Protein 2Z3G (pdb70)

Structure (mmCIF, N/CA/C/O backbone):
data_2Z3G
#
_entry.id   2Z3G
#
_cell.length_a   54.116
_cell.length_b   68.762
_cell.length_c   146.434
_cell.angle_alpha   90.00
_cell.angle_beta   90.00
_cell.angle_gamma   90.00
#
_symmetry.space_group_name_H-M   'P 21 21 21'
#
loop_
_entity.id
_entity.type
_entity.pdbx_description
1 polymer 'Blasticidin-S deaminase'
2 branched alpha-D-glucopyranose-(1-1)-alpha-D-glucopyranose
3 non-polymer 'ZINC ION'
4 water water
#
loop_
_atom_site.group_PDB
_atom_site.id
_atom_site.type_symbol
_atom_site.label_atom_id
_atom_site.label_alt_id
_atom_site.label_comp_id
_atom_site.label_asym_id
_atom_site.label_entity_id
_atom_site.label_seq_id
_atom_site.pdbx_PDB_ins_code
_atom_site.Cartn_x
_atom_site.Cartn_y
_atom_site.Cartn_z
_atom_site.occupancy
_atom_site.B_iso_or_equiv
_atom_site.auth_seq_id
_atom_site.auth_comp_id
_atom_site.auth_asym_id
_atom_site.auth_atom_id
_atom_site.pdbx_PDB_model_num
ATOM 1 N N . PRO A 1 2 ? 49.966 31.811 114.630 1.00 32.69 2 PRO A N 1
ATOM 2 C CA . PRO A 1 2 ? 49.724 33.202 115.019 1.00 32.32 2 PRO A CA 1
ATOM 3 C C . PRO A 1 2 ? 49.761 34.144 113.817 1.00 31.94 2 PRO A C 1
ATOM 4 O O . PRO A 1 2 ? 50.717 34.128 113.038 1.00 32.20 2 PRO A O 1
ATOM 8 N N . LEU A 1 3 ? 48.711 34.948 113.674 1.00 31.10 3 LEU A N 1
ATOM 9 C CA . LEU A 1 3 ? 48.593 35.896 112.570 1.00 30.22 3 LEU A CA 1
ATOM 10 C C . LEU A 1 3 ? 49.552 37.054 112.743 1.00 29.63 3 LEU A C 1
ATOM 11 O O . LEU A 1 3 ? 49.984 37.342 113.862 1.00 29.95 3 LEU A O 1
ATOM 16 N N . SER A 1 4 ? 49.854 37.734 111.639 1.00 28.91 4 SER A N 1
ATOM 17 C CA . SER A 1 4 ? 50.562 39.006 111.696 1.00 28.22 4 SER A CA 1
ATOM 18 C C . SER A 1 4 ? 49.682 40.030 112.413 1.00 27.94 4 SER A C 1
ATOM 19 O O . SER A 1 4 ? 48.466 39.834 112.554 1.00 27.32 4 SER A O 1
ATOM 22 N N . GLN A 1 5 ? 50.299 41.113 112.869 1.00 27.40 5 GLN A N 1
ATOM 23 C CA . GLN A 1 5 ? 49.589 42.181 113.563 1.00 27.17 5 GLN A CA 1
ATOM 24 C C . GLN A 1 5 ? 48.469 42.765 112.698 1.00 26.09 5 GLN A C 1
ATOM 25 O O . GLN A 1 5 ? 47.351 42.966 113.180 1.00 25.62 5 GLN A O 1
ATOM 31 N N . GLU A 1 6 ? 48.780 43.032 111.428 1.00 25.23 6 GLU A N 1
ATOM 32 C CA . GLU A 1 6 ? 47.808 43.574 110.470 1.00 24.74 6 GLU A CA 1
ATOM 33 C C . GLU A 1 6 ? 46.623 42.641 110.232 1.00 23.54 6 GLU A C 1
ATOM 34 O O . GLU A 1 6 ? 45.481 43.093 110.116 1.00 23.37 6 GLU A O 1
ATOM 40 N N . GLU A 1 7 ? 46.903 41.344 110.148 1.00 22.42 7 GLU A N 1
ATOM 41 C CA . GLU A 1 7 ? 45.855 40.338 109.961 1.00 21.38 7 GLU A CA 1
ATOM 42 C C . GLU A 1 7 ? 44.908 40.305 111.164 1.00 20.39 7 GLU A C 1
ATOM 43 O O . GLU A 1 7 ? 43.691 40.193 111.005 1.00 19.58 7 GLU A O 1
ATOM 49 N N . SER A 1 8 ? 45.471 40.411 112.367 1.00 18.98 8 SER A N 1
ATOM 50 C CA . SER A 1 8 ? 44.682 40.538 113.594 1.00 18.32 8 SER A CA 1
ATOM 51 C C . SER A 1 8 ? 43.748 41.747 113.572 1.00 17.29 8 SER A C 1
ATOM 52 O O . SER A 1 8 ? 42.599 41.657 114.011 1.00 17.36 8 SER A O 1
ATOM 55 N N A THR A 1 9 ? 44.228 42.880 113.064 0.50 16.37 9 THR A N 1
ATOM 56 N N B THR A 1 9 ? 44.248 42.870 113.061 0.50 16.30 9 THR A N 1
ATOM 57 C CA A THR A 1 9 ? 43.383 44.074 112.987 0.50 15.75 9 THR A CA 1
ATOM 58 C CA B THR A 1 9 ? 43.451 44.089 112.941 0.50 15.59 9 THR A CA 1
ATOM 59 C C A THR A 1 9 ? 42.202 43.876 112.040 0.50 14.88 9 THR A C 1
ATOM 60 C C B THR A 1 9 ? 42.222 43.851 112.061 0.50 14.79 9 THR A C 1
ATOM 61 O O A THR A 1 9 ? 41.139 44.454 112.258 0.50 14.76 9 THR A O 1
ATOM 62 O O B THR A 1 9 ? 41.144 44.360 112.362 0.50 14.62 9 THR A O 1
ATOM 69 N N . LEU A 1 10 ? 42.385 43.058 111.004 1.00 14.38 10 LEU A N 1
ATOM 70 C CA . LEU A 1 10 ? 41.269 42.714 110.108 1.00 13.07 10 LEU A CA 1
ATOM 71 C C . LEU A 1 10 ? 40.131 42.045 110.874 1.00 12.41 10 LEU A C 1
ATOM 72 O O . LEU A 1 10 ? 38.956 42.384 110.683 1.00 11.52 10 LEU A O 1
ATOM 77 N N . ILE A 1 11 ? 40.481 41.096 111.740 1.00 11.10 11 ILE A N 1
ATOM 78 C CA . ILE A 1 11 ? 39.482 40.418 112.560 1.00 11.40 11 ILE A CA 1
ATOM 79 C C . ILE A 1 11 ? 38.775 41.430 113.447 1.00 11.66 11 ILE A C 1
ATOM 80 O O . ILE A 1 11 ? 37.547 41.417 113.553 1.00 10.84 11 ILE A O 1
ATOM 85 N N . GLU A 1 12 ? 39.547 42.317 114.076 1.00 12.27 12 GLU A N 1
ATOM 86 C CA . GLU A 1 12 ? 38.977 43.363 114.927 1.00 13.80 12 GLU A CA 1
ATOM 87 C C . GLU A 1 12 ? 38.015 44.258 114.141 1.00 12.02 12 GLU A C 1
ATOM 88 O O . GLU A 1 12 ? 36.898 44.544 114.597 1.00 12.19 12 GLU A O 1
ATOM 94 N N . ARG A 1 13 ? 38.444 44.697 112.961 1.00 11.62 13 ARG A N 1
ATOM 95 C CA . ARG A 1 13 ? 37.635 45.623 112.157 1.00 11.51 13 ARG A CA 1
ATOM 96 C C . ARG A 1 13 ? 36.318 44.999 111.661 1.00 10.66 13 ARG A C 1
ATOM 97 O O . ARG A 1 13 ? 35.252 45.609 111.783 1.00 11.28 13 ARG A O 1
ATOM 105 N N . ALA A 1 14 ? 36.395 43.770 111.152 1.00 10.19 14 ALA A N 1
ATOM 106 C CA . ALA A 1 14 ? 35.198 43.074 110.669 1.00 8.87 14 ALA A CA 1
ATOM 107 C C . ALA A 1 14 ? 34.250 42.761 111.828 1.00 9.01 14 ALA A C 1
ATOM 108 O O . ALA A 1 14 ? 33.015 42.885 111.693 1.00 8.81 14 ALA A O 1
ATOM 110 N N . THR A 1 15 ? 34.819 42.368 112.969 1.00 8.45 15 THR A N 1
ATOM 111 C CA . THR A 1 15 ? 33.996 42.110 114.143 1.00 9.17 15 THR A CA 1
ATOM 112 C C . THR A 1 15 ? 33.278 43.369 114.614 1.00 9.09 15 THR A C 1
ATOM 113 O O . THR A 1 15 ? 32.088 43.326 114.915 1.00 9.26 15 THR A O 1
ATOM 117 N N . ALA A 1 16 ? 34.001 44.490 114.676 1.00 9.58 16 ALA A N 1
ATOM 118 C CA . ALA A 1 16 ? 33.373 45.749 115.095 1.00 9.61 16 ALA A CA 1
ATOM 119 C C . ALA A 1 16 ? 32.248 46.147 114.131 1.00 9.38 16 ALA A C 1
ATOM 120 O O . ALA A 1 16 ? 31.183 46.616 114.557 1.00 10.14 16 ALA A O 1
ATOM 122 N N . THR A 1 17 ? 32.486 45.931 112.837 1.00 9.48 17 THR A N 1
ATOM 123 C CA . THR A 1 17 ? 31.500 46.285 111.820 1.00 9.32 17 THR A CA 1
ATOM 124 C C . THR A 1 17 ? 30.205 45.488 112.022 1.00 8.97 17 THR A C 1
ATOM 125 O O 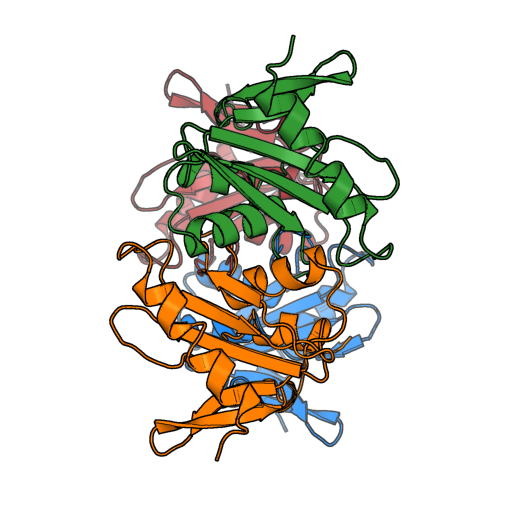. THR A 1 17 ? 29.125 46.070 112.135 1.00 8.74 17 THR A O 1
ATOM 129 N N . ILE A 1 18 ? 30.292 44.158 112.085 1.00 8.70 18 ILE A N 1
ATOM 130 C CA . ILE A 1 18 ? 29.055 43.388 112.240 1.00 8.65 18 ILE A CA 1
ATOM 131 C C . ILE A 1 18 ? 28.373 43.638 113.590 1.00 9.19 18 ILE A C 1
ATOM 132 O O . ILE A 1 18 ? 27.143 43.681 113.655 1.00 9.83 18 ILE A O 1
ATOM 137 N N . ASN A 1 19 ? 29.163 43.850 114.644 1.00 9.46 19 ASN A N 1
ATOM 138 C CA . ASN A 1 19 ? 28.608 44.112 115.968 1.00 10.07 19 ASN A CA 1
ATOM 139 C C . ASN A 1 19 ? 27.861 45.442 116.017 1.00 9.45 19 ASN A C 1
ATOM 140 O O . ASN A 1 19 ? 27.005 45.642 116.890 1.00 9.33 19 ASN A O 1
ATOM 145 N N . SER A 1 20 ? 28.190 46.341 115.091 1.00 8.91 20 SER A N 1
ATOM 146 C CA . SER A 1 20 ? 27.668 47.704 115.134 1.00 9.09 20 SER A CA 1
ATOM 147 C C . SER A 1 20 ? 26.299 47.881 114.484 1.00 9.67 20 SER A C 1
ATOM 148 O O . SER A 1 20 ? 25.662 48.913 114.676 1.00 10.77 20 SER A O 1
ATOM 151 N N . ILE A 1 21 ? 25.851 46.904 113.703 1.00 9.53 21 ILE A N 1
ATOM 152 C CA . ILE A 1 21 ? 24.625 47.085 112.922 1.00 9.12 21 ILE A CA 1
ATOM 153 C C . ILE A 1 21 ? 23.464 46.291 113.525 1.00 9.22 21 ILE A C 1
ATOM 154 O O . ILE A 1 21 ? 23.698 45.299 114.215 1.00 9.23 21 ILE A O 1
ATOM 159 N N . PRO A 1 22 ? 22.210 46.720 113.266 1.00 9.87 22 PRO A N 1
ATOM 160 C CA . PRO A 1 22 ? 21.074 45.957 113.790 1.00 10.27 22 PRO A CA 1
ATOM 161 C C . PRO A 1 22 ? 21.121 44.495 113.342 1.00 10.39 22 PRO A C 1
ATOM 162 O O . PRO A 1 22 ? 21.519 44.202 112.195 1.00 9.88 22 PRO A O 1
ATOM 166 N N . ILE A 1 23 ? 20.747 43.582 114.234 1.00 10.70 23 ILE A N 1
ATOM 167 C CA . ILE A 1 23 ? 20.696 42.166 113.884 1.00 11.19 23 ILE A CA 1
ATOM 168 C C . ILE A 1 23 ? 19.691 41.990 112.757 1.00 10.54 23 ILE A C 1
ATOM 169 O O . ILE A 1 23 ? 18.559 42.467 112.839 1.00 11.77 23 ILE A O 1
ATOM 174 N N . SER A 1 24 ? 20.136 41.329 111.693 1.00 10.17 24 SER A N 1
ATOM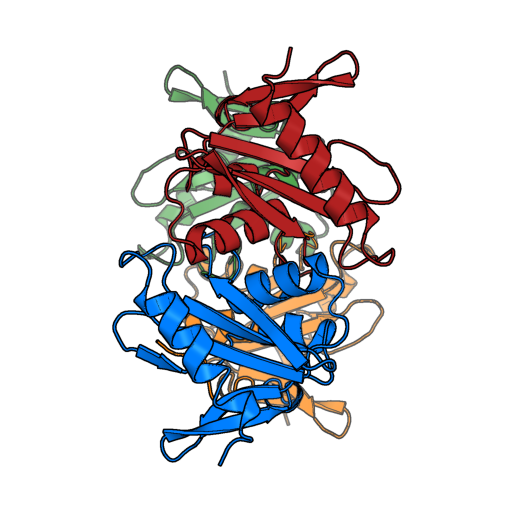 175 C CA . SER A 1 24 ? 19.371 41.229 110.469 1.00 10.38 24 SER A CA 1
ATOM 176 C C . SER A 1 24 ? 19.631 39.902 109.795 1.00 10.74 24 SER A C 1
ATOM 177 O O . SER A 1 24 ? 20.748 39.387 109.831 1.00 11.15 24 SER A O 1
ATOM 180 N N A GLU A 1 25 ? 18.580 39.362 109.186 0.50 11.00 25 GLU A N 1
ATOM 181 N N B GLU A 1 25 ? 18.594 39.355 109.167 0.50 11.05 25 GLU A N 1
ATOM 182 C CA A GLU A 1 25 ? 18.675 38.175 108.346 0.50 11.42 25 GLU A CA 1
ATOM 183 C CA B GLU A 1 25 ? 18.725 38.148 108.351 0.50 11.66 25 GLU A CA 1
ATOM 184 C C A GLU A 1 25 ? 19.305 38.503 106.996 0.50 10.67 25 GLU A C 1
ATOM 185 C C B GLU A 1 25 ? 19.182 38.476 106.924 0.50 10.69 25 GLU A C 1
ATOM 186 O O A GLU A 1 25 ? 19.892 37.626 106.351 0.50 10.69 25 GLU A O 1
ATOM 187 O O B GLU A 1 25 ? 19.524 37.575 106.150 0.50 10.51 25 GLU A O 1
ATOM 198 N N . ASP A 1 26 ? 19.168 39.758 106.569 1.00 9.72 26 ASP A N 1
ATOM 199 C CA . ASP A 1 26 ? 19.669 40.200 105.254 1.00 9.12 26 ASP A CA 1
ATOM 200 C C . ASP A 1 26 ? 21.134 40.640 105.289 1.00 8.47 26 ASP A C 1
ATOM 201 O O . ASP A 1 26 ? 21.855 40.486 104.294 1.00 7.49 26 ASP A O 1
ATOM 206 N N . TYR A 1 27 ? 21.554 41.175 106.438 1.00 7.63 27 TYR A N 1
ATOM 207 C CA . TYR A 1 27 ? 22.873 41.770 106.632 1.00 7.73 27 TYR A CA 1
ATOM 208 C C . TYR A 1 27 ? 23.449 41.125 107.880 1.00 7.63 27 TYR A C 1
ATOM 209 O O . TYR A 1 27 ? 23.234 41.625 109.001 1.00 8.21 27 TYR A O 1
ATOM 218 N N . SER A 1 28 ? 24.127 39.990 107.693 1.00 6.91 28 SER A N 1
ATOM 219 C CA . SER A 1 28 ? 24.496 39.114 108.812 1.00 7.31 28 SER A CA 1
ATOM 220 C C . SER A 1 28 ? 25.970 38.779 108.930 1.00 7.16 28 SER A C 1
ATOM 221 O O . SER A 1 28 ? 26.368 38.130 109.876 1.00 7.52 28 SER A O 1
ATOM 224 N N . VAL A 1 29 ? 26.769 39.213 107.961 1.00 6.17 29 VAL A N 1
ATOM 225 C CA . VAL A 1 29 ? 28.215 38.955 107.960 1.00 6.66 29 VAL A CA 1
ATOM 226 C C . VAL A 1 29 ? 28.934 40.238 107.558 1.00 6.36 29 VAL A C 1
ATOM 227 O O . VAL A 1 29 ? 28.481 40.955 106.655 1.00 6.81 29 VAL A O 1
ATOM 231 N N . ALA A 1 30 ? 30.036 40.532 108.248 1.00 6.97 30 ALA A N 1
ATOM 232 C CA . ALA A 1 30 ? 30.935 41.606 107.811 1.00 6.75 30 ALA A CA 1
ATOM 233 C C . ALA A 1 30 ? 32.267 41.022 107.384 1.00 7.09 30 ALA A C 1
ATOM 234 O O . ALA A 1 30 ? 32.677 39.954 107.835 1.00 7.73 30 ALA A O 1
ATOM 236 N N . SER A 1 31 ? 32.959 41.752 106.524 1.00 6.66 31 SER A N 1
ATOM 237 C CA . SER A 1 31 ? 34.264 41.321 106.044 1.00 6.78 31 SER A CA 1
ATOM 238 C C . SER A 1 31 ? 35.206 42.525 106.038 1.00 7.60 31 SER A C 1
ATOM 239 O O . SER A 1 31 ? 34.751 43.676 105.970 1.00 7.09 31 SER A O 1
ATOM 242 N N . ALA A 1 32 ? 36.495 42.255 106.208 1.00 7.97 32 ALA A N 1
ATOM 243 C CA . ALA A 1 32 ? 37.535 43.290 106.052 1.00 8.06 32 ALA A CA 1
ATOM 244 C C . ALA A 1 32 ? 38.700 42.716 105.280 1.00 8.68 32 ALA A C 1
ATOM 245 O O . ALA A 1 32 ? 39.058 41.551 105.457 1.00 8.81 32 ALA A O 1
ATOM 247 N N . ALA A 1 33 ? 39.294 43.535 104.417 1.00 9.17 33 ALA A N 1
ATOM 248 C CA . ALA A 1 33 ? 40.481 43.123 103.655 1.00 9.92 33 ALA A CA 1
ATOM 249 C C . ALA A 1 33 ? 41.555 44.176 103.762 1.00 11.13 33 ALA A C 1
ATOM 250 O O . ALA A 1 33 ? 41.260 45.358 103.935 1.00 10.93 33 ALA A O 1
ATOM 252 N N . LEU A 1 34 ? 42.795 43.709 103.654 1.00 12.38 34 LEU A N 1
ATOM 253 C CA . LEU A 1 34 ? 43.979 44.560 103.682 1.00 14.13 34 LEU A CA 1
ATOM 254 C C . LEU A 1 34 ? 44.520 44.675 102.265 1.00 14.52 34 LEU A C 1
ATOM 255 O O . LEU A 1 34 ? 44.666 43.667 101.575 1.00 13.97 34 LEU A O 1
ATOM 260 N N . SER A 1 35 ? 44.804 45.905 101.832 1.00 15.57 35 SER A N 1
ATOM 261 C CA . SER A 1 35 ? 45.473 46.132 100.550 1.00 17.55 35 SER A CA 1
ATOM 262 C C . SER A 1 35 ? 46.985 46.150 100.747 1.00 18.82 35 SER A C 1
ATOM 263 O O . SER A 1 35 ? 47.473 46.356 101.863 1.00 18.84 35 SER A O 1
ATOM 266 N N . SER A 1 36 ? 47.719 45.919 99.661 1.00 20.92 36 SER A N 1
ATOM 267 C CA . SER A 1 36 ? 49.183 45.841 99.727 1.00 22.72 36 SER A CA 1
ATOM 268 C C . SER A 1 36 ? 49.814 47.144 100.241 1.00 23.43 36 SER A C 1
ATOM 269 O O . SER A 1 36 ? 50.928 47.136 100.769 1.00 24.17 36 SER A O 1
ATOM 272 N N . ASP A 1 37 ? 49.078 48.247 100.123 1.00 24.29 37 ASP A N 1
ATOM 273 C CA . ASP A 1 37 ? 49.507 49.548 100.646 1.00 24.64 37 ASP A CA 1
ATOM 274 C C . ASP A 1 37 ? 49.142 49.777 102.125 1.00 23.98 37 ASP A C 1
ATOM 275 O O . ASP A 1 37 ? 49.489 50.806 102.702 1.00 24.54 37 ASP A O 1
ATOM 280 N N . GLY A 1 38 ? 48.416 48.835 102.728 1.00 22.59 38 GLY A N 1
ATOM 281 C CA . GLY A 1 38 ? 48.096 48.902 104.155 1.00 21.04 38 GLY A CA 1
ATOM 282 C C . GLY A 1 38 ? 46.704 49.401 104.520 1.00 19.67 38 GLY A C 1
ATOM 283 O O . GLY A 1 38 ? 46.325 49.394 105.695 1.00 19.98 38 GLY A O 1
ATOM 284 N N . ARG A 1 39 ? 45.935 49.834 103.523 1.00 18.26 39 ARG A N 1
ATOM 285 C CA . ARG A 1 39 ? 44.570 50.297 103.773 1.00 17.13 39 ARG A CA 1
ATOM 286 C C . ARG A 1 39 ? 43.649 49.121 104.077 1.00 15.63 39 ARG A C 1
ATOM 287 O O . ARG A 1 39 ? 43.894 48.000 103.639 1.00 15.57 39 ARG A O 1
ATOM 295 N N . ILE A 1 40 ? 42.604 49.390 104.848 1.00 14.31 40 ILE A N 1
ATOM 296 C CA . ILE A 1 40 ? 41.614 48.361 105.177 1.00 13.67 40 ILE A CA 1
ATOM 297 C C . ILE A 1 40 ? 40.261 48.767 104.607 1.00 12.91 40 ILE A C 1
ATOM 298 O O . ILE A 1 40 ? 39.862 49.931 104.680 1.00 13.12 40 ILE A O 1
ATOM 303 N N . PHE A 1 41 ? 39.576 47.793 104.019 1.00 11.49 41 PHE A N 1
ATOM 304 C CA . PHE A 1 41 ? 38.257 48.016 103.440 1.00 11.10 41 PHE A CA 1
ATOM 305 C C . PHE A 1 41 ? 37.278 47.044 104.060 1.00 10.87 41 PHE A C 1
ATOM 306 O O . PHE A 1 41 ? 37.611 45.882 104.290 1.00 11.04 41 PHE A O 1
ATOM 314 N N . THR A 1 42 ? 36.078 47.534 104.335 1.00 10.85 42 THR A N 1
ATOM 315 C CA . THR A 1 42 ? 35.069 46.695 104.967 1.00 10.90 42 THR A CA 1
ATOM 316 C C . THR A 1 42 ? 33.816 46.595 104.110 1.00 10.56 42 THR A C 1
ATOM 317 O O . THR A 1 42 ? 33.677 47.277 103.092 1.00 10.68 42 THR A O 1
ATOM 321 N N . GLY A 1 43 ? 32.893 45.749 104.555 1.00 9.49 43 GLY A N 1
ATOM 322 C CA . GLY A 1 43 ? 31.634 45.556 103.851 1.00 9.00 43 GLY A CA 1
ATOM 323 C C . GLY A 1 43 ? 30.790 44.564 104.619 1.00 7.95 43 GLY A C 1
ATOM 324 O O . GLY A 1 43 ? 31.293 43.825 105.473 1.00 7.60 43 GLY A O 1
ATOM 325 N N . VAL A 1 44 ? 29.497 44.573 104.325 1.00 7.85 44 VAL A N 1
ATOM 326 C CA . VAL A 1 44 ? 28.545 43.610 104.872 1.00 7.47 44 VAL A CA 1
ATOM 327 C C . VAL A 1 44 ? 27.850 42.930 103.687 1.00 7.26 44 VAL A C 1
ATOM 328 O O . VAL A 1 44 ? 27.772 43.508 102.594 1.00 7.87 44 VAL A O 1
ATOM 332 N N . ASN A 1 45 ? 27.410 41.693 103.881 1.00 6.75 45 ASN A N 1
ATOM 333 C CA . ASN A 1 45 ? 26.716 40.984 102.808 1.00 6.68 45 ASN A CA 1
ATOM 334 C C . ASN A 1 45 ? 25.355 41.612 102.502 1.00 6.69 45 ASN A C 1
ATOM 335 O O . ASN A 1 45 ? 24.804 42.411 103.299 1.00 7.34 45 ASN A O 1
ATOM 340 N N . VAL A 1 46 ? 24.799 41.212 101.363 1.00 6.64 46 VAL A N 1
ATOM 341 C CA . VAL A 1 46 ? 23.455 41.594 100.963 1.00 7.75 46 VAL A CA 1
ATOM 342 C C . VAL A 1 46 ? 22.764 40.297 100.574 1.00 7.76 46 VAL A C 1
ATOM 343 O O . VAL A 1 46 ? 22.926 39.830 99.450 1.00 9.04 46 VAL A O 1
ATOM 347 N N . TYR A 1 47 ? 22.002 39.699 101.489 1.00 8.18 47 TYR A N 1
ATOM 348 C CA . TYR A 1 47 ? 21.362 38.426 101.158 1.00 8.57 47 TYR A CA 1
ATOM 349 C C . TYR A 1 47 ? 20.315 38.569 100.061 1.00 8.25 47 TYR A C 1
ATOM 350 O O . TYR A 1 47 ? 19.460 39.436 100.116 1.00 8.40 47 TYR A O 1
ATOM 359 N N . HIS A 1 48 ? 20.395 37.696 99.056 1.00 7.77 48 HIS A N 1
ATOM 360 C CA . HIS A 1 48 ? 19.296 37.580 98.100 1.00 7.11 48 HIS A CA 1
ATOM 361 C C . HIS A 1 48 ? 19.361 36.236 97.396 1.00 7.35 48 HIS A C 1
ATOM 362 O O . HIS A 1 48 ? 20.456 35.750 97.081 1.00 7.56 48 HIS A O 1
ATOM 369 N N . PHE A 1 49 ? 18.183 35.663 97.117 1.00 7.41 49 PHE A N 1
ATOM 370 C CA . PHE A 1 49 ? 18.126 34.331 96.496 1.00 8.29 49 PHE A CA 1
ATOM 371 C C . PHE A 1 49 ? 18.778 34.264 95.114 1.00 7.55 49 PHE A C 1
ATOM 372 O O . PHE A 1 49 ? 19.226 33.196 94.698 1.00 7.72 49 PHE A O 1
ATOM 380 N N . THR A 1 50 ? 18.855 35.400 94.425 1.00 7.05 50 THR A N 1
ATOM 381 C CA . THR A 1 50 ? 19.540 35.459 93.131 1.00 7.71 50 THR A CA 1
ATOM 382 C C . THR A 1 50 ? 21.064 35.537 93.254 1.00 7.73 50 THR A C 1
ATOM 383 O O . THR A 1 50 ? 21.766 35.658 92.245 1.00 8.22 50 THR A O 1
ATOM 387 N N . GLY A 1 51 ? 21.571 35.470 94.485 1.00 7.25 51 GLY A N 1
ATOM 388 C CA . GLY A 1 51 ? 23.003 35.515 94.741 1.00 7.64 51 GLY A CA 1
ATOM 389 C C . GLY A 1 51 ? 23.483 36.881 95.162 1.00 7.63 51 GLY A C 1
ATOM 390 O O . GLY A 1 51 ? 24.531 37.332 94.700 1.00 7.78 51 GLY A O 1
ATOM 391 N N . GLY A 1 52 ? 22.745 37.529 96.066 1.00 7.03 52 GLY A N 1
ATOM 392 C CA . GLY A 1 52 ? 23.220 38.802 96.626 1.00 6.90 52 GLY A CA 1
ATOM 393 C C . GLY A 1 52 ? 24.624 38.583 97.168 1.00 6.89 52 GLY A C 1
ATOM 394 O O . GLY A 1 52 ? 24.930 37.504 97.647 1.00 7.81 52 GLY A O 1
ATOM 395 N N . PRO A 1 53 ? 25.492 39.597 97.055 1.00 6.95 53 PRO A N 1
ATOM 396 C CA . PRO A 1 53 ? 26.902 39.359 97.386 1.00 6.81 53 PRO A CA 1
ATOM 397 C C . PRO A 1 53 ? 27.174 39.021 98.848 1.00 7.33 53 PRO A C 1
ATOM 398 O O . PRO A 1 53 ? 26.593 39.613 99.752 1.00 7.51 53 PRO A O 1
ATOM 402 N N . CYS A 1 54 ? 28.068 38.067 99.067 1.00 7.49 54 CYS A N 1
ATOM 403 C CA . CYS A 1 54 ? 28.659 37.895 100.391 1.00 7.14 54 CYS A CA 1
ATOM 404 C C . CYS A 1 54 ? 29.438 39.138 100.777 1.00 7.22 54 CYS A C 1
ATOM 405 O O . CYS A 1 54 ? 29.801 39.966 99.921 1.00 6.96 54 CYS A O 1
ATOM 408 N N . ALA A 1 55 ? 29.702 39.255 102.072 1.00 6.41 55 ALA A N 1
ATOM 409 C CA . ALA A 1 55 ? 30.475 40.386 102.588 1.00 6.02 55 ALA A CA 1
ATOM 410 C C . ALA A 1 55 ? 31.807 40.534 101.861 1.00 6.02 55 ALA A C 1
ATOM 411 O O . ALA A 1 55 ? 32.232 41.665 101.579 1.00 6.67 55 ALA A O 1
ATOM 413 N N . GLU A 1 56 ? 32.463 39.412 101.573 1.00 6.29 56 GLU A N 1
ATOM 414 C CA . GLU A 1 56 ? 33.756 39.471 100.879 1.00 6.66 56 GLU A CA 1
ATOM 415 C C . GLU A 1 56 ? 33.657 40.174 99.532 1.00 6.90 56 GLU A C 1
ATOM 416 O O . GLU A 1 56 ? 34.559 40.920 99.153 1.00 6.98 56 GLU A O 1
ATOM 422 N N . LEU A 1 57 ? 32.563 39.943 98.807 1.00 7.48 57 LEU A N 1
ATOM 423 C CA . LEU A 1 57 ? 32.434 40.540 97.487 1.00 7.35 57 LEU A CA 1
ATOM 424 C C . LEU A 1 57 ? 32.129 42.025 97.608 1.00 7.44 57 LEU A C 1
ATOM 425 O O . LEU A 1 57 ? 32.593 42.827 96.786 1.00 7.75 57 LEU A O 1
ATOM 430 N N . VAL A 1 58 ? 31.362 42.406 98.633 1.00 6.84 58 VAL A N 1
ATOM 431 C CA . VAL A 1 58 ? 31.149 43.821 98.907 1.00 6.69 58 VAL A CA 1
ATOM 432 C C . VAL A 1 58 ? 32.483 44.508 99.220 1.00 7.32 58 VAL A C 1
ATOM 433 O O . VAL A 1 58 ? 32.753 45.616 98.727 1.00 7.51 58 VAL A O 1
ATOM 437 N N . VAL A 1 59 ? 33.332 43.835 99.991 1.00 6.79 59 VAL A N 1
ATOM 438 C CA . VAL A 1 59 ? 34.672 44.351 100.275 1.00 7.58 59 VAL A CA 1
ATOM 439 C C . VAL A 1 59 ? 35.477 44.522 98.978 1.00 7.98 59 VAL A C 1
ATOM 440 O O . VAL A 1 59 ? 36.127 45.553 98.783 1.00 8.16 59 VAL A O 1
ATOM 444 N N . LEU A 1 60 ? 35.410 43.538 98.083 1.00 8.59 60 LEU A N 1
ATOM 445 C CA . LEU A 1 60 ? 36.143 43.655 96.817 1.00 9.21 60 LEU A CA 1
ATOM 446 C C . LEU A 1 60 ? 35.708 44.877 96.012 1.00 8.80 60 LEU A C 1
ATOM 447 O O . LEU A 1 60 ? 36.545 45.556 95.419 1.00 9.11 60 LEU A O 1
ATOM 452 N N . GLY A 1 61 ? 34.413 45.166 95.993 1.00 8.26 61 GLY A N 1
ATOM 453 C CA . GLY A 1 61 ? 33.914 46.326 95.256 1.00 8.56 61 GLY A CA 1
ATOM 454 C C . GLY A 1 61 ? 34.236 47.639 95.943 1.00 9.13 61 GLY A C 1
ATOM 455 O O . GLY A 1 61 ? 34.389 48.674 95.286 1.00 9.71 61 GLY A O 1
ATOM 456 N N . THR A 1 62 ? 34.314 47.597 97.2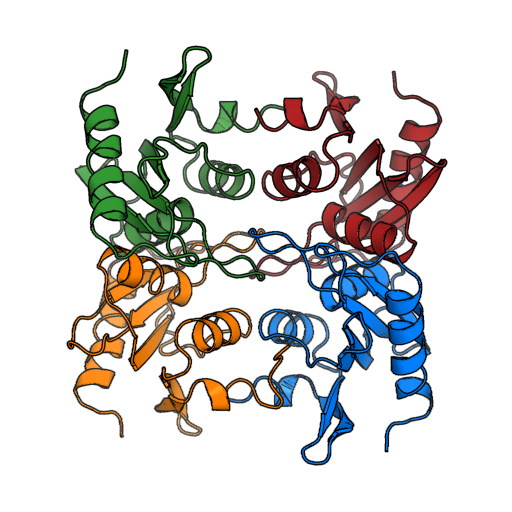71 1.00 8.84 62 THR A N 1
ATOM 457 C CA . THR A 1 62 ? 34.682 48.751 98.075 1.00 9.38 62 THR A CA 1
ATOM 458 C C . THR A 1 62 ? 36.160 49.079 97.865 1.00 9.92 62 THR A C 1
ATOM 459 O O . THR A 1 62 ? 36.521 50.241 97.653 1.00 10.64 62 THR A O 1
ATOM 463 N N . ALA A 1 63 ? 37.003 48.055 97.897 1.00 10.35 63 ALA A N 1
ATOM 464 C CA . ALA A 1 63 ? 38.419 48.215 97.580 1.00 10.62 63 ALA A CA 1
ATOM 465 C C . ALA A 1 63 ? 38.601 48.732 96.146 1.00 10.92 63 ALA A C 1
ATOM 466 O O . ALA A 1 63 ? 39.373 49.678 95.911 1.00 11.53 63 ALA A O 1
ATOM 468 N N . ALA A 1 64 ? 37.872 48.150 95.197 1.00 10.87 64 ALA A N 1
ATOM 469 C CA . ALA A 1 64 ? 37.954 48.598 93.798 1.00 11.47 64 ALA A CA 1
ATOM 470 C C . ALA A 1 64 ? 37.561 50.074 93.656 1.00 11.33 64 ALA A C 1
ATOM 471 O O . ALA A 1 64 ? 38.196 50.812 92.901 1.00 11.56 64 ALA A O 1
ATOM 473 N N . ALA A 1 65 ? 36.546 50.517 94.398 1.00 10.82 65 ALA A N 1
ATOM 474 C CA . ALA A 1 65 ? 36.084 51.916 94.342 1.00 11.23 65 ALA A CA 1
ATOM 475 C C . ALA A 1 65 ? 37.135 52.905 94.857 1.00 12.01 65 ALA A C 1
ATOM 476 O O . ALA A 1 65 ? 37.050 54.115 94.577 1.00 13.33 65 ALA A O 1
ATOM 478 N N . ALA A 1 66 ? 38.098 52.389 95.614 1.00 12.37 66 ALA A N 1
ATOM 479 C CA . ALA A 1 66 ? 39.173 53.185 96.208 1.00 13.31 66 ALA A CA 1
ATOM 480 C C . ALA A 1 66 ? 40.484 52.992 95.450 1.00 13.71 66 ALA A C 1
ATOM 481 O O . ALA A 1 66 ? 41.551 53.413 95.921 1.00 14.94 66 ALA A O 1
ATOM 483 N N . ALA A 1 67 ? 40.406 52.339 94.291 1.00 14.39 67 ALA A N 1
ATOM 484 C CA . ALA A 1 67 ? 41.588 51.994 93.498 1.00 14.71 67 ALA A CA 1
ATOM 485 C C . ALA A 1 67 ? 42.649 51.327 94.371 1.00 15.47 67 ALA A C 1
ATOM 486 O O . ALA A 1 67 ? 43.829 51.669 94.301 1.00 16.06 67 ALA A O 1
ATOM 488 N N . ALA A 1 68 ? 42.222 50.368 95.196 1.00 15.14 68 ALA A N 1
ATOM 489 C CA . ALA A 1 68 ? 43.103 49.748 96.192 1.00 15.45 68 ALA A CA 1
ATOM 490 C C . ALA A 1 68 ? 44.188 48.845 95.596 1.00 15.54 68 ALA A C 1
ATOM 491 O O . ALA A 1 68 ? 45.227 48.609 96.229 1.00 16.30 68 ALA A O 1
ATOM 493 N N . GLY A 1 69 ? 43.938 48.333 94.398 1.00 15.78 69 GLY A N 1
ATOM 494 C CA . GLY A 1 69 ? 44.834 47.364 93.773 1.00 16.13 69 GLY A CA 1
ATOM 495 C C . GLY A 1 69 ? 44.753 45.997 94.428 1.00 16.69 69 GLY A C 1
ATOM 496 O O . GLY A 1 69 ? 43.675 45.567 94.861 1.00 16.66 69 GLY A O 1
ATOM 497 N N . ASN A 1 70 ? 45.894 45.315 94.500 1.00 16.75 70 ASN A N 1
ATOM 498 C CA . ASN A 1 70 ? 45.967 43.963 95.043 1.00 16.98 70 ASN A CA 1
ATOM 499 C C . ASN A 1 70 ? 45.627 43.906 96.528 1.00 16.65 70 ASN A C 1
ATOM 500 O O . ASN A 1 70 ? 46.120 44.707 97.321 1.00 17.10 70 ASN A O 1
ATOM 505 N N . LEU A 1 71 ? 44.772 42.955 96.895 1.00 15.79 71 LEU A N 1
ATOM 506 C CA . LEU A 1 71 ? 44.468 42.717 98.302 1.00 14.86 71 LEU A CA 1
ATOM 507 C C . LEU A 1 71 ? 45.284 41.526 98.794 1.00 14.13 71 LEU A C 1
ATOM 508 O O . LEU A 1 71 ? 45.488 40.562 98.055 1.00 14.06 71 LEU A O 1
ATOM 513 N N . THR A 1 72 ? 45.760 41.607 100.036 1.00 13.73 72 THR A N 1
ATOM 514 C CA . THR A 1 72 ? 46.670 40.593 100.565 1.00 13.91 72 THR A CA 1
ATOM 515 C C . THR A 1 72 ? 46.036 39.634 101.572 1.00 12.72 72 THR A C 1
ATOM 516 O O . THR A 1 72 ? 46.471 38.497 101.697 1.00 13.10 72 THR A O 1
ATOM 520 N N . CYS A 1 73 ? 44.999 40.088 102.272 1.00 12.05 73 CYS A N 1
ATOM 521 C CA . CYS A 1 73 ? 44.334 39.243 103.259 1.00 11.14 73 CYS A CA 1
ATOM 522 C C . CYS A 1 73 ? 42.898 39.703 103.422 1.00 10.37 73 CYS A C 1
ATOM 523 O O . CYS A 1 73 ? 42.596 40.895 103.278 1.00 10.48 73 CYS A O 1
ATOM 526 N N . ILE A 1 74 ? 42.022 38.749 103.751 1.00 9.22 74 ILE A N 1
ATOM 527 C CA . ILE A 1 74 ? 40.605 39.030 103.957 1.00 9.29 74 ILE A CA 1
ATOM 528 C C . ILE A 1 74 ? 40.070 38.104 105.043 1.00 8.45 74 ILE A C 1
ATOM 529 O O . ILE A 1 74 ? 40.563 36.995 105.222 1.00 9.30 74 ILE A O 1
ATOM 534 N N . VAL A 1 75 ? 39.048 38.566 105.764 1.00 7.94 75 VAL A N 1
ATOM 535 C CA . VAL A 1 75 ? 38.361 37.736 106.756 1.00 7.74 75 VAL A CA 1
ATOM 536 C C . VAL A 1 75 ? 36.869 38.088 106.738 1.00 7.65 75 VAL A C 1
ATOM 537 O O . VAL A 1 75 ? 36.489 39.201 106.354 1.00 7.42 75 VAL A O 1
ATOM 541 N N . ALA A 1 76 ? 36.049 37.123 107.144 1.00 7.79 76 ALA A N 1
ATOM 542 C CA . ALA A 1 76 ? 34.619 37.330 107.350 1.00 7.46 76 ALA A CA 1
ATOM 543 C C . ALA A 1 76 ? 34.234 36.952 108.777 1.00 7.63 76 ALA A C 1
ATOM 544 O O . ALA A 1 76 ? 34.769 35.985 109.328 1.00 7.72 76 ALA A O 1
ATOM 546 N N . ILE A 1 77 ? 33.305 37.714 109.358 1.00 7.38 77 ILE A N 1
ATOM 547 C CA . ILE A 1 77 ? 32.854 37.512 110.737 1.00 7.16 77 ILE A CA 1
ATOM 548 C C . ILE A 1 77 ? 31.330 37.507 110.739 1.00 7.30 77 ILE A C 1
ATOM 549 O O . ILE A 1 77 ? 30.700 38.452 110.277 1.00 7.06 77 ILE A O 1
ATOM 554 N N . GLY A 1 78 ? 30.744 36.445 111.278 1.00 7.09 78 GLY A N 1
ATOM 555 C CA . GLY A 1 78 ? 29.291 36.365 111.368 1.00 7.74 78 GLY A CA 1
ATOM 556 C C . GLY A 1 78 ? 28.741 37.101 112.566 1.00 8.18 78 GLY A C 1
ATOM 557 O O . GLY A 1 78 ? 29.441 37.323 113.557 1.00 9.14 78 GLY A O 1
ATOM 558 N N . ASN A 1 79 ? 27.477 37.490 112.456 1.00 8.34 79 ASN A N 1
ATOM 559 C CA . ASN A 1 79 ? 26.774 38.185 113.536 1.00 8.82 79 ASN A CA 1
ATOM 560 C C . ASN A 1 79 ? 26.489 37.297 114.742 1.00 10.30 79 ASN A C 1
ATOM 561 O O . ASN A 1 79 ? 26.808 36.098 114.754 1.00 10.24 79 ASN A O 1
ATOM 566 N N . GLU A 1 80 ? 25.908 37.923 115.764 1.00 11.72 80 GLU A N 1
ATOM 567 C CA . GLU A 1 80 ? 25.556 37.249 117.014 1.00 12.66 80 GLU A CA 1
ATOM 568 C C . GLU A 1 80 ? 26.704 36.391 117.561 1.00 12.81 80 GLU A C 1
ATOM 569 O O . GLU A 1 80 ? 26.496 35.269 118.017 1.00 13.34 80 GLU A O 1
ATOM 575 N N . ASN A 1 81 ? 27.915 36.937 117.485 1.00 12.73 81 ASN A N 1
ATOM 576 C CA . ASN A 1 81 ? 29.092 36.293 118.079 1.00 13.26 81 ASN A CA 1
ATOM 577 C C . ASN A 1 81 ? 29.510 34.991 117.419 1.00 12.89 81 ASN A C 1
ATOM 578 O O . ASN A 1 81 ? 30.213 34.183 118.030 1.00 13.56 81 ASN A O 1
ATOM 583 N N . ARG A 1 82 ? 29.107 34.791 116.161 1.00 11.83 82 ARG A N 1
ATOM 584 C CA . ARG A 1 82 ? 29.499 33.591 115.425 1.00 11.27 82 ARG A CA 1
ATOM 585 C C . ARG A 1 82 ? 31.012 33.553 115.177 1.00 10.22 82 ARG A C 1
ATOM 586 O O . ARG A 1 82 ? 31.597 32.469 115.098 1.00 9.99 82 ARG A O 1
ATOM 594 N N . GLY A 1 83 ? 31.642 34.721 115.052 1.00 10.02 83 GLY A N 1
ATOM 595 C CA . GLY A 1 83 ? 33.087 34.783 114.826 1.00 9.61 83 GLY A CA 1
ATOM 596 C C . GLY A 1 83 ? 33.501 34.490 113.389 1.00 8.80 83 GLY A C 1
ATOM 597 O O . GLY A 1 83 ? 32.690 34.600 112.447 1.00 8.45 83 GLY A O 1
ATOM 598 N N . ILE A 1 84 ? 34.765 34.110 113.227 1.00 8.40 84 ILE A N 1
ATOM 599 C CA . ILE A 1 84 ? 35.336 33.878 111.911 1.00 8.46 84 ILE A CA 1
ATOM 600 C C . ILE A 1 84 ? 34.570 32.795 111.161 1.00 7.79 84 ILE A C 1
ATOM 601 O O . ILE A 1 84 ? 34.314 31.708 111.700 1.00 8.26 84 ILE A O 1
ATOM 606 N N . LEU A 1 85 ? 34.219 33.117 109.913 1.00 7.68 85 LEU A N 1
ATOM 607 C CA . LEU A 1 85 ? 33.635 32.178 108.970 1.00 8.06 85 LEU A CA 1
ATOM 608 C C . LEU A 1 85 ? 34.554 32.088 107.778 1.00 8.05 85 LEU A C 1
ATOM 609 O O . LEU A 1 85 ? 35.006 33.113 107.271 1.00 8.38 85 LEU A O 1
ATOM 614 N N . SER A 1 86 ? 34.855 30.876 107.324 1.00 8.00 86 SER A N 1
ATOM 615 C CA . SER A 1 86 ? 35.664 30.744 106.106 1.00 8.45 86 SER A CA 1
ATOM 616 C C . SER A 1 86 ? 34.902 31.330 104.923 1.00 8.42 86 SER A C 1
ATOM 617 O O . SER A 1 86 ? 33.666 31.319 104.915 1.00 7.96 86 SER A O 1
ATOM 620 N N . PRO A 1 87 ? 35.621 31.809 103.892 1.00 7.66 87 PRO A N 1
ATOM 621 C CA . PRO A 1 87 ? 34.872 32.216 102.701 1.00 7.37 87 PRO A CA 1
ATOM 622 C C . PRO A 1 87 ? 34.130 31.024 102.112 1.00 7.40 87 PRO A C 1
ATOM 623 O O . PRO A 1 87 ? 34.650 29.909 102.117 1.00 7.38 87 PRO A O 1
ATOM 627 N N . CYS A 1 88 ? 32.925 31.257 101.597 1.00 6.47 88 CYS A N 1
ATOM 628 C CA . CYS A 1 88 ? 32.182 30.199 100.917 1.00 6.77 88 CYS A CA 1
ATOM 629 C C . CYS A 1 88 ? 32.823 29.900 99.568 1.00 6.36 88 CYS A C 1
ATOM 630 O O . CYS A 1 88 ? 33.686 30.633 99.093 1.00 6.57 88 CYS A O 1
ATOM 633 N N . GLY A 1 89 ? 32.388 28.814 98.948 1.00 6.82 89 GLY A N 1
ATOM 634 C CA . GLY A 1 89 ? 32.954 28.403 97.669 1.00 7.08 89 GLY A CA 1
ATOM 635 C C . GLY A 1 89 ? 32.874 29.464 96.577 1.00 7.14 89 GLY A C 1
ATOM 636 O O . GLY A 1 89 ? 33.837 29.627 95.809 1.00 7.51 89 GLY A O 1
ATOM 637 N N A ARG A 1 90 ? 31.756 30.193 96.481 0.50 6.89 90 ARG A N 1
ATOM 638 N N B ARG A 1 90 ? 31.750 30.181 96.494 0.50 7.09 90 ARG A N 1
ATOM 639 C CA A ARG A 1 90 ? 31.671 31.223 95.440 0.50 7.49 90 ARG A CA 1
ATOM 640 C CA B ARG A 1 90 ? 31.629 31.229 95.485 0.50 7.87 90 ARG A CA 1
ATOM 641 C C A ARG A 1 90 ? 32.712 32.319 95.662 0.50 7.61 90 ARG A C 1
ATOM 642 C C B ARG A 1 90 ? 32.720 32.278 95.675 0.50 7.82 90 ARG A C 1
ATOM 643 O O A ARG A 1 90 ? 33.380 32.753 94.720 0.50 7.84 90 ARG A O 1
ATOM 644 O O B ARG A 1 90 ? 33.422 32.637 94.728 0.50 8.11 90 ARG A O 1
ATOM 659 N N . CYS A 1 91 ? 32.858 32.762 96.908 1.00 7.96 91 CYS A N 1
ATOM 660 C CA . CYS A 1 91 ? 33.846 33.790 97.221 1.00 8.14 91 CYS A CA 1
ATOM 661 C C . CYS A 1 91 ? 35.268 33.310 96.974 1.00 7.87 91 CYS A C 1
ATOM 662 O O . CYS A 1 91 ? 36.102 34.080 96.498 1.00 7.99 91 CYS A O 1
ATOM 665 N N . ARG A 1 92 ? 35.539 32.040 97.284 1.00 7.53 92 ARG A N 1
ATOM 666 C CA . ARG A 1 92 ? 36.848 31.479 96.969 1.00 7.85 92 ARG A CA 1
ATOM 667 C C . ARG A 1 92 ? 37.156 31.627 95.495 1.00 8.31 92 ARG A C 1
ATOM 668 O O . ARG A 1 92 ? 38.258 32.023 95.133 1.00 8.40 92 ARG A O 1
ATOM 676 N N . GLN A 1 93 ? 36.172 31.335 94.640 1.00 7.69 93 GLN A N 1
ATOM 677 C CA . GLN A 1 93 ? 36.384 31.421 93.190 1.00 8.66 93 GLN A CA 1
ATOM 678 C C . GLN A 1 93 ? 36.655 32.862 92.750 1.00 8.71 93 GLN A C 1
ATOM 679 O O . GLN A 1 93 ? 37.599 33.131 92.000 1.00 9.52 93 GLN A O 1
ATOM 685 N N . VAL A 1 94 ? 35.845 33.794 93.236 1.00 7.99 94 VAL A N 1
ATOM 686 C CA . VAL A 1 94 ? 36.030 35.203 92.891 1.00 8.63 94 VAL A CA 1
ATOM 687 C C . VAL A 1 94 ? 37.373 35.732 93.404 1.00 8.98 94 VAL A C 1
ATOM 688 O O . VAL A 1 94 ? 38.094 36.427 92.675 1.00 9.46 94 VAL A O 1
ATOM 692 N N . LEU A 1 95 ? 37.727 35.379 94.638 1.00 8.82 95 LEU A N 1
ATOM 693 C CA . LEU A 1 95 ? 38.991 35.805 95.222 1.00 9.19 95 LEU A CA 1
ATOM 694 C C . LEU A 1 95 ? 40.170 35.249 94.433 1.00 10.12 95 LEU A C 1
ATOM 695 O O . LEU A 1 95 ? 41.112 35.981 94.127 1.00 10.33 95 LEU A O 1
ATOM 700 N N . LEU A 1 96 ? 40.118 33.967 94.099 1.00 10.32 96 LEU A N 1
ATOM 701 C CA . LEU A 1 96 ? 41.219 33.359 93.333 1.00 11.44 96 LEU A CA 1
ATOM 702 C C . LEU A 1 96 ? 41.380 34.067 91.999 1.00 11.91 96 LEU A C 1
ATOM 703 O O . LEU A 1 96 ? 42.501 34.338 91.554 1.00 12.06 96 LEU A O 1
ATOM 708 N N . ASP A 1 97 ? 40.253 34.364 91.359 1.00 11.37 97 ASP A N 1
ATOM 709 C CA . ASP A 1 97 ? 40.277 34.901 89.997 1.00 11.73 97 ASP A CA 1
ATOM 710 C C . ASP A 1 97 ? 40.695 36.361 89.963 1.00 12.24 97 ASP A C 1
ATOM 711 O O . ASP A 1 97 ? 41.369 36.780 89.020 1.00 13.79 97 ASP A O 1
ATOM 716 N N . LEU A 1 98 ? 40.309 37.136 90.978 1.00 12.25 98 LEU A N 1
ATOM 717 C CA . LEU A 1 98 ? 40.581 38.576 90.991 1.00 11.96 98 LEU A CA 1
ATOM 718 C C . LEU A 1 98 ? 41.762 39.006 91.865 1.00 12.32 98 LEU A C 1
ATOM 719 O O . LEU A 1 98 ? 42.328 40.075 91.655 1.00 12.91 98 LEU A O 1
ATOM 724 N N . HIS A 1 99 ? 42.098 38.200 92.866 1.00 12.16 99 HIS A N 1
ATOM 725 C CA . HIS A 1 99 ? 43.235 38.488 93.737 1.00 12.28 99 HIS A CA 1
ATOM 726 C C . HIS A 1 99 ? 43.973 37.194 94.043 1.00 12.72 99 HIS A C 1
ATOM 727 O O . HIS A 1 99 ? 43.952 36.727 95.190 1.00 12.55 99 HIS A O 1
ATOM 734 N N . PRO A 1 100 ? 44.633 36.604 93.025 1.00 12.69 100 PRO A N 1
ATOM 735 C CA . PRO A 1 100 ? 45.266 35.296 93.239 1.00 12.95 100 PRO A CA 1
ATOM 736 C C . PRO A 1 100 ? 46.337 35.263 94.340 1.00 12.69 100 PRO A C 1
ATOM 737 O O . PRO A 1 100 ? 46.638 34.186 94.837 1.00 14.30 100 PRO A O 1
ATOM 741 N N . GLY A 1 101 ? 46.878 36.418 94.726 1.00 12.80 101 GLY A N 1
ATOM 742 C CA . GLY A 1 101 ? 47.873 36.492 95.808 1.00 12.93 101 GLY A CA 1
ATOM 743 C C . GLY A 1 101 ? 47.305 36.641 97.212 1.00 13.12 101 GLY A C 1
ATOM 744 O O . GLY A 1 101 ? 48.059 36.786 98.191 1.00 13.80 101 GLY A O 1
ATOM 745 N N . ILE A 1 102 ? 45.977 36.639 97.326 1.00 12.56 102 ILE A N 1
ATOM 746 C CA . ILE A 1 102 ? 45.325 36.897 98.608 1.00 11.80 102 ILE A CA 1
ATOM 747 C C . ILE A 1 102 ? 45.329 35.671 99.522 1.00 11.76 102 ILE A C 1
ATOM 748 O O . ILE A 1 102 ? 45.343 34.535 99.051 1.00 12.16 102 ILE A O 1
ATOM 753 N N . LYS A 1 103 ? 45.340 35.937 100.825 1.00 11.55 103 LYS A N 1
ATOM 754 C CA . LYS A 1 103 ? 45.080 34.921 101.835 1.00 11.73 103 LYS A CA 1
ATOM 755 C C . LYS A 1 103 ? 43.734 35.207 102.479 1.00 10.77 103 LYS A C 1
ATOM 756 O O . LYS A 1 103 ? 43.306 36.358 102.553 1.00 10.77 103 LYS A O 1
ATOM 762 N N . ALA A 1 104 ? 43.076 34.152 102.942 1.00 10.28 104 ALA A N 1
ATOM 763 C CA . ALA A 1 104 ? 41.870 34.312 103.744 1.00 9.46 104 ALA A CA 1
ATOM 764 C C . ALA A 1 104 ? 42.117 33.754 105.135 1.00 10.25 104 ALA A C 1
ATOM 765 O O . ALA A 1 104 ? 42.765 32.715 105.291 1.00 10.26 104 ALA A O 1
ATOM 767 N N . ILE A 1 105 ? 41.605 34.453 106.136 1.00 9.56 105 ILE A N 1
ATOM 768 C CA . ILE A 1 105 ? 41.701 33.986 107.518 1.00 9.95 105 ILE A CA 1
ATOM 769 C C . ILE A 1 105 ? 40.594 32.973 107.796 1.00 10.04 105 ILE A C 1
ATOM 770 O O . ILE A 1 105 ? 39.409 33.252 107.598 1.00 10.21 105 ILE A O 1
ATOM 775 N N . VAL A 1 106 ? 40.998 31.785 108.229 1.00 9.29 106 VAL A N 1
ATOM 776 C CA . VAL A 1 106 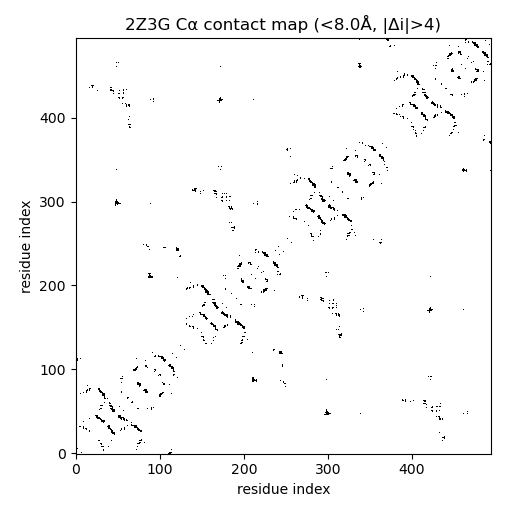? 40.069 30.724 108.605 1.00 9.59 106 VAL A CA 1
ATOM 777 C C . VAL A 1 106 ? 40.480 30.196 109.967 1.00 9.64 106 VAL A C 1
ATOM 778 O O . VAL A 1 106 ? 41.562 30.518 110.468 1.00 10.09 106 VAL A O 1
ATOM 782 N N . LYS A 1 107 ? 39.627 29.385 110.577 1.00 9.16 107 LYS A N 1
ATOM 783 C CA . LYS A 1 107 ? 40.041 28.718 111.796 1.00 9.91 107 LYS A CA 1
ATOM 784 C C . LYS A 1 107 ? 40.772 27.436 111.465 1.00 10.43 107 LYS A C 1
ATOM 785 O O . LYS A 1 107 ? 40.292 26.631 110.664 1.00 10.23 107 LYS A O 1
ATOM 791 N N . ASP A 1 108 ? 41.936 27.248 112.091 1.00 11.44 108 ASP A N 1
ATOM 792 C CA . ASP A 1 108 ? 42.709 26.030 111.899 1.00 12.56 108 ASP A CA 1
ATOM 793 C C . ASP A 1 108 ? 42.063 24.845 112.633 1.00 13.20 108 ASP A C 1
ATOM 794 O O . ASP A 1 108 ? 40.996 24.991 113.253 1.00 12.31 108 ASP A O 1
ATOM 799 N N . SER A 1 109 ? 42.717 23.687 112.566 1.00 14.27 109 SER A N 1
ATOM 800 C CA . SER A 1 109 ? 42.184 22.455 113.151 1.00 15.53 109 SER A CA 1
ATOM 801 C C . SER A 1 109 ? 42.071 22.501 114.681 1.00 15.42 109 SER A C 1
ATOM 802 O O . SER A 1 109 ? 41.404 21.650 115.277 1.00 15.28 109 SER A O 1
ATOM 805 N N . ASP A 1 110 ? 42.735 23.478 115.301 1.00 15.49 110 ASP A N 1
ATOM 806 C CA . ASP A 1 110 ? 42.647 23.738 116.743 1.00 15.74 110 ASP A CA 1
ATOM 807 C C . ASP A 1 110 ? 41.779 24.946 117.090 1.00 15.50 110 ASP A C 1
ATOM 808 O O . ASP A 1 110 ? 41.723 25.375 118.242 1.00 15.86 110 ASP A O 1
ATOM 813 N N . GLY A 1 111 ? 41.104 25.503 116.085 1.00 14.42 111 GLY A N 1
ATOM 814 C CA . GLY A 1 111 ? 40.195 26.626 116.302 1.00 14.69 111 GLY A CA 1
ATOM 815 C C . GLY A 1 111 ? 40.892 27.974 116.362 1.00 14.41 111 GLY A C 1
ATOM 816 O O . GLY A 1 111 ? 40.281 28.968 116.736 1.00 15.50 111 GLY A O 1
ATOM 817 N N . GLN A 1 112 ? 42.165 27.999 115.981 1.00 14.42 112 GLN A N 1
ATOM 818 C CA . GLN A 1 112 ? 42.946 29.237 116.009 1.00 14.40 112 GLN A CA 1
ATOM 819 C C . GLN A 1 112 ? 42.984 29.904 114.632 1.00 13.65 112 GLN A C 1
ATOM 820 O O . GLN A 1 112 ? 43.140 29.223 113.623 1.00 12.93 112 GLN A O 1
ATOM 826 N N . PRO A 1 113 ? 42.862 31.241 114.593 1.00 13.59 113 PRO A N 1
ATOM 827 C CA . PRO A 1 113 ? 42.870 31.921 113.295 1.00 13.38 113 PRO A CA 1
ATOM 828 C C . PRO A 1 113 ? 44.191 31.744 112.551 1.00 13.27 113 PRO A C 1
ATOM 829 O O . PRO A 1 113 ? 45.264 31.835 113.155 1.00 13.63 113 PRO A O 1
ATOM 833 N N . THR A 1 114 ? 44.107 31.498 111.247 1.00 12.60 114 THR A N 1
ATOM 834 C CA . THR A 1 114 ? 45.283 31.314 110.407 1.00 13.16 114 THR A CA 1
ATOM 835 C C . THR A 1 114 ? 45.005 31.868 109.015 1.00 12.91 114 THR A C 1
ATOM 836 O O . THR A 1 114 ? 43.915 31.682 108.471 1.00 12.26 114 THR A O 1
ATOM 840 N N . ALA A 1 115 ? 45.991 32.547 108.436 1.00 12.88 115 ALA A N 1
ATOM 841 C CA . ALA A 1 115 ? 45.846 33.084 107.089 1.00 13.19 115 ALA A CA 1
ATOM 842 C C . ALA A 1 115 ? 46.337 32.064 106.072 1.00 13.37 115 ALA A C 1
ATOM 843 O O . ALA A 1 115 ? 47.512 31.656 106.096 1.00 14.38 115 ALA A O 1
ATOM 845 N N . VAL A 1 116 ? 45.445 31.657 105.176 1.00 12.62 116 VAL A N 1
ATOM 846 C CA . VAL A 1 116 ? 45.714 30.597 104.201 1.00 13.25 116 VAL A CA 1
ATOM 847 C C . VAL A 1 116 ? 45.620 31.152 102.773 1.00 12.83 116 VAL A C 1
ATOM 848 O O . VAL A 1 116 ? 44.664 31.863 102.430 1.00 12.77 116 VAL A O 1
ATOM 852 N N . GLY A 1 117 ? 46.611 30.840 101.940 1.00 12.38 117 GLY A N 1
ATOM 853 C CA . GLY A 1 117 ? 46.571 31.230 100.529 1.00 12.57 117 GLY A CA 1
ATOM 854 C C . GLY A 1 117 ? 45.310 30.723 99.859 1.00 12.78 117 GLY A C 1
ATOM 855 O O . GLY A 1 117 ? 44.888 29.584 100.076 1.00 12.34 117 GLY A O 1
ATOM 856 N N . ILE A 1 118 ? 44.696 31.571 99.041 1.00 13.21 118 ILE A N 1
ATOM 857 C CA . ILE A 1 118 ? 43.403 31.245 98.450 1.00 13.94 118 ILE A CA 1
ATOM 858 C C . ILE A 1 118 ? 43.405 29.950 97.629 1.00 14.38 118 ILE A C 1
ATOM 859 O O . ILE A 1 118 ? 42.420 29.213 97.641 1.00 14.40 118 ILE A O 1
ATOM 864 N N . ARG A 1 119 ? 44.515 29.658 96.946 1.00 14.82 119 ARG A N 1
ATOM 865 C CA . ARG A 1 119 ? 44.613 28.428 96.150 1.00 15.96 119 ARG A CA 1
ATOM 866 C C . ARG A 1 119 ? 44.449 27.179 96.995 1.00 15.99 119 ARG A C 1
ATOM 867 O O . ARG A 1 119 ? 43.869 26.191 96.540 1.00 16.32 119 ARG A O 1
ATOM 875 N N . GLU A 1 120 ? 44.963 27.226 98.223 1.00 15.86 120 GLU A N 1
ATOM 876 C CA . GLU A 1 120 ? 44.854 26.102 99.146 1.00 16.64 120 GLU A CA 1
ATOM 877 C C . GLU A 1 120 ? 43.405 25.848 99.570 1.00 15.05 120 GLU A C 1
ATOM 878 O O . GLU A 1 120 ? 43.064 24.744 99.990 1.00 15.14 120 GLU A O 1
ATOM 884 N N . LEU A 1 121 ? 42.559 26.870 99.442 1.00 13.91 121 LEU A N 1
ATOM 885 C CA . LEU A 1 121 ? 41.138 26.730 99.773 1.00 12.66 121 LEU A CA 1
ATOM 886 C C . LEU A 1 121 ? 40.293 26.220 98.601 1.00 12.91 121 LEU A C 1
ATOM 887 O O . LEU A 1 121 ? 39.118 25.920 98.758 1.00 11.96 121 LEU A O 1
ATOM 892 N N . LEU A 1 122 ? 40.908 26.117 97.427 1.00 12.68 122 LEU A N 1
ATOM 893 C CA . LEU A 1 122 ? 40.298 25.455 96.259 1.00 14.00 122 LEU A CA 1
ATOM 894 C C . LEU A 1 122 ? 41.281 24.434 95.679 1.00 15.05 122 LEU A C 1
ATOM 895 O O . LEU A 1 122 ? 41.823 24.639 94.588 1.00 15.26 122 LEU A O 1
ATOM 900 N N . PRO A 1 123 ? 41.505 23.330 96.412 1.00 16.50 123 PRO A N 1
ATOM 901 C CA . PRO A 1 123 ? 42.503 22.347 95.986 1.00 18.29 123 PRO A CA 1
ATOM 902 C C . PRO A 1 123 ? 41.978 21.496 94.846 1.00 20.22 123 PRO A C 1
ATOM 903 O O . PRO A 1 123 ? 40.782 21.517 94.543 1.00 20.08 123 PRO A O 1
ATOM 907 N N . SER A 1 124 ? 42.883 20.758 94.211 1.00 22.23 124 SER A N 1
ATOM 908 C CA . SER A 1 124 ? 42.532 19.901 93.096 1.00 24.25 124 SER A CA 1
ATOM 909 C C . SER A 1 124 ? 41.805 18.642 93.570 1.00 24.80 124 SER A C 1
ATOM 910 O O . SER A 1 124 ? 41.949 18.185 94.714 1.00 25.96 124 SER A O 1
ATOM 913 N N . PRO B 1 2 ? 41.061 2.553 88.604 1.00 32.89 2 PRO B N 1
ATOM 914 C CA . PRO B 1 2 ? 40.567 3.915 88.416 1.00 32.54 2 PRO B CA 1
ATOM 915 C C . PRO B 1 2 ? 39.072 4.060 88.730 1.00 32.13 2 PRO B C 1
ATOM 916 O O . PRO B 1 2 ? 38.607 3.562 89.760 1.00 32.56 2 PRO B O 1
ATOM 920 N N . LEU B 1 3 ? 38.340 4.733 87.841 1.00 31.33 3 LEU B N 1
ATOM 921 C CA . LEU B 1 3 ? 36.924 5.061 88.023 1.00 30.33 3 LEU B CA 1
ATOM 922 C C . LEU B 1 3 ? 36.028 3.827 87.905 1.00 29.62 3 LEU B C 1
ATOM 923 O O . LEU B 1 3 ? 36.328 2.915 87.134 1.00 29.77 3 LEU B O 1
ATOM 928 N N . SER B 1 4 ? 34.929 3.804 88.661 1.00 28.39 4 SER B N 1
ATOM 929 C CA . SER B 1 4 ? 33.929 2.740 88.540 1.00 27.29 4 SER B CA 1
ATOM 930 C C . SER B 1 4 ? 33.245 2.803 87.173 1.00 26.89 4 SER B C 1
ATOM 931 O O . SER B 1 4 ? 33.229 3.858 86.531 1.00 26.29 4 SER B O 1
ATOM 934 N N . GLN B 1 5 ? 32.688 1.678 86.729 1.00 26.19 5 GLN B N 1
ATOM 935 C CA . GLN B 1 5 ? 31.997 1.616 85.441 1.00 25.87 5 GLN B CA 1
ATOM 936 C C . GLN B 1 5 ? 30.905 2.679 85.353 1.00 24.44 5 GLN B C 1
ATOM 937 O O . GLN B 1 5 ? 30.745 3.337 84.323 1.00 24.16 5 GLN B O 1
ATOM 943 N N . GLU B 1 6 ? 30.170 2.855 86.447 1.00 23.00 6 GLU B N 1
ATOM 944 C CA . GLU B 1 6 ? 29.066 3.798 86.481 1.00 21.66 6 GLU B CA 1
ATOM 945 C C . GLU B 1 6 ? 29.540 5.246 86.413 1.00 20.20 6 GLU B C 1
ATOM 946 O O . GLU B 1 6 ? 28.915 6.087 85.765 1.00 19.69 6 GLU B O 1
ATOM 952 N N . GLU B 1 7 ? 30.638 5.531 87.101 1.00 19.12 7 GLU B N 1
ATOM 953 C CA . GLU B 1 7 ? 31.248 6.852 87.055 1.00 18.22 7 GLU B CA 1
ATOM 954 C C . GLU B 1 7 ? 31.736 7.170 85.643 1.00 17.53 7 GLU B C 1
ATOM 955 O O . GLU B 1 7 ? 31.580 8.291 85.155 1.00 16.90 7 GLU B O 1
ATOM 961 N N . SER B 1 8 ? 32.320 6.174 84.986 1.00 16.95 8 SER B N 1
ATOM 962 C CA . SER B 1 8 ? 32.778 6.329 83.608 1.00 16.18 8 SER B CA 1
ATOM 963 C C . SER B 1 8 ? 31.659 6.729 82.655 1.00 15.42 8 SER B C 1
ATOM 964 O O . SER B 1 8 ? 31.884 7.535 81.739 1.00 14.42 8 SER B O 1
ATOM 967 N N . THR B 1 9 ? 30.458 6.184 82.866 1.00 14.42 9 THR B N 1
ATOM 968 C CA . THR B 1 9 ? 29.325 6.514 82.001 1.00 14.44 9 THR B CA 1
ATOM 969 C C . THR B 1 9 ? 28.959 7.992 82.089 1.00 13.45 9 THR B C 1
ATOM 970 O O . THR B 1 9 ? 28.464 8.561 81.116 1.00 13.87 9 THR B O 1
ATOM 974 N N . LEU B 1 10 ? 29.198 8.607 83.252 1.00 12.25 10 LEU B N 1
ATOM 975 C CA . LEU B 1 10 ? 28.961 10.048 83.380 1.00 11.23 10 LEU B CA 1
ATOM 976 C C . LEU B 1 10 ? 29.839 10.850 82.429 1.00 10.85 10 LEU B C 1
ATOM 977 O O . LEU B 1 10 ? 29.363 11.785 81.786 1.00 10.21 10 LEU B O 1
ATOM 982 N N . ILE B 1 11 ? 31.113 10.490 82.347 1.00 10.63 11 ILE B N 1
ATOM 983 C CA . ILE B 1 11 ? 32.016 11.140 81.409 1.00 10.51 11 ILE B CA 1
ATOM 984 C C . ILE B 1 11 ? 31.496 10.941 79.981 1.00 11.26 11 ILE B C 1
ATOM 985 O O . ILE B 1 11 ? 31.432 11.901 79.209 1.00 11.22 11 ILE B O 1
ATOM 990 N N . GLU B 1 12 ? 31.102 9.713 79.643 1.00 11.44 12 GLU B N 1
ATOM 991 C CA . GLU B 1 12 ? 30.595 9.423 78.296 1.00 12.71 12 GLU B CA 1
ATOM 992 C C . GLU B 1 12 ? 29.391 10.284 77.959 1.00 11.51 12 GLU B C 1
ATOM 993 O O . GLU B 1 12 ? 29.312 10.871 76.878 1.00 11.86 12 GLU B O 1
ATOM 999 N N A ARG B 1 13 ? 28.451 10.370 78.899 0.50 11.14 13 ARG B N 1
ATOM 1000 N N B ARG B 1 13 ? 28.452 10.359 78.898 0.50 11.22 13 ARG B 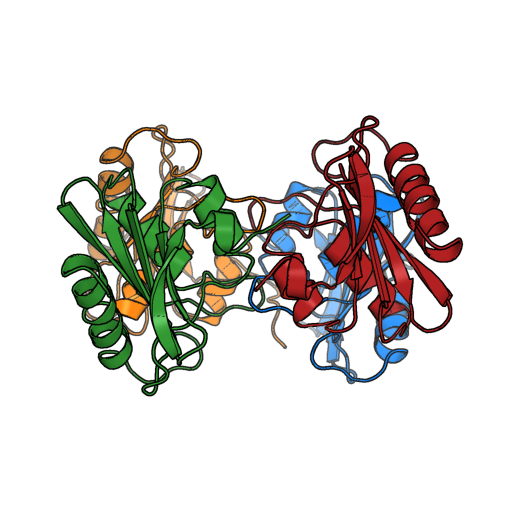N 1
ATOM 1001 C CA A ARG B 1 13 ? 27.204 11.082 78.661 0.50 10.80 13 ARG B CA 1
ATOM 1002 C CA B ARG B 1 13 ? 27.219 11.082 78.671 0.50 10.95 13 ARG B CA 1
ATOM 1003 C C A ARG B 1 13 ? 27.390 12.600 78.544 0.50 10.40 13 ARG B C 1
ATOM 1004 C C B ARG B 1 13 ? 27.453 12.585 78.499 0.50 10.48 13 ARG B C 1
ATOM 1005 O O A ARG B 1 13 ? 26.780 13.230 77.678 0.50 10.74 13 ARG B O 1
ATOM 1006 O O B ARG B 1 13 ? 26.942 13.187 77.554 0.50 10.77 13 ARG B O 1
ATOM 1021 N N . ALA B 1 14 ? 28.229 13.180 79.404 1.00 10.14 14 ALA B N 1
ATOM 1022 C CA . ALA B 1 14 ? 28.506 14.620 79.342 1.00 9.45 14 ALA B CA 1
ATOM 1023 C C . ALA B 1 14 ? 29.310 14.955 78.081 1.00 9.42 14 ALA B C 1
ATOM 1024 O O . ALA B 1 14 ? 29.091 15.990 77.451 1.00 9.35 14 ALA B O 1
ATOM 1026 N N . THR B 1 15 ? 30.228 14.064 77.704 1.00 9.08 15 THR B N 1
ATOM 1027 C CA . THR B 1 15 ? 30.996 14.266 76.470 1.00 9.28 15 THR B CA 1
ATOM 1028 C C . THR B 1 15 ? 30.081 14.231 75.247 1.00 8.97 15 THR B C 1
ATOM 1029 O O . THR B 1 15 ? 30.192 15.078 74.361 1.00 9.44 15 THR B O 1
ATOM 1033 N N . ALA B 1 16 ? 29.170 13.258 75.209 1.00 9.44 16 ALA B N 1
ATOM 1034 C CA . ALA B 1 16 ? 28.190 13.195 74.130 1.00 9.78 16 ALA B CA 1
ATOM 1035 C C . ALA B 1 16 ? 27.361 14.473 74.070 1.00 9.64 16 ALA B C 1
ATOM 1036 O O . ALA B 1 16 ? 27.110 15.017 72.998 1.00 10.63 16 ALA B O 1
ATOM 1038 N N . THR B 1 17 ? 26.935 14.954 75.236 1.00 9.45 17 THR B N 1
ATOM 1039 C CA . THR B 1 17 ? 26.060 16.111 75.291 1.00 9.50 17 THR B CA 1
ATOM 1040 C C . THR B 1 17 ? 26.748 17.348 74.710 1.00 9.02 17 THR B C 1
ATOM 1041 O O . THR B 1 17 ? 26.189 18.026 73.859 1.00 8.30 17 THR B O 1
ATOM 1045 N N . ILE B 1 18 ? 27.964 17.641 75.156 1.00 9.14 18 ILE B N 1
ATOM 1046 C CA . ILE B 1 18 ? 28.631 18.847 74.669 1.00 9.50 18 ILE B CA 1
ATOM 1047 C C . ILE B 1 18 ? 28.998 18.726 73.186 1.00 9.96 18 ILE B C 1
ATOM 1048 O O . ILE B 1 18 ? 29.067 19.727 72.487 1.00 10.50 18 ILE B O 1
ATOM 1053 N N . ASN B 1 19 ? 29.186 17.497 72.709 1.00 10.55 19 ASN B N 1
ATOM 1054 C CA . ASN B 1 19 ? 29.494 17.285 71.289 1.00 11.38 19 ASN B CA 1
ATOM 1055 C C . ASN B 1 19 ? 28.248 17.166 70.416 1.00 12.08 19 ASN B C 1
ATOM 1056 O O . ASN B 1 19 ? 28.340 16.880 69.215 1.00 13.55 19 ASN B O 1
ATOM 1061 N N . SER B 1 20 ? 27.085 17.408 71.021 1.00 11.45 20 SER B N 1
ATOM 1062 C CA . SER B 1 20 ? 25.794 17.341 70.331 1.00 12.00 20 SER B CA 1
ATOM 1063 C C . SER B 1 20 ? 25.090 18.694 70.268 1.00 11.68 20 SER B C 1
ATOM 1064 O O . SER B 1 20 ? 23.903 18.783 69.911 1.00 12.37 20 SER B O 1
ATOM 1067 N N . ILE B 1 21 ? 25.821 19.757 70.592 1.00 11.26 21 ILE B N 1
ATOM 1068 C CA . ILE B 1 21 ? 25.266 21.094 70.531 1.00 10.91 21 ILE B CA 1
ATOM 1069 C C . ILE B 1 21 ? 26.207 22.007 69.750 1.00 11.34 21 ILE B C 1
ATOM 1070 O O . ILE B 1 21 ? 27.417 21.749 69.706 1.00 11.31 21 ILE B O 1
ATOM 1075 N N . PRO B 1 22 ? 25.656 23.065 69.121 1.00 12.15 22 PRO B N 1
ATOM 1076 C CA . PRO B 1 22 ? 26.533 24.013 68.420 1.00 12.99 22 PRO B CA 1
ATOM 1077 C C . PRO B 1 22 ? 27.594 24.620 69.332 1.00 13.63 22 PRO B C 1
ATOM 1078 O O . PRO B 1 22 ? 27.343 24.839 70.518 1.00 13.25 22 PRO B O 1
ATOM 1082 N N . ILE B 1 23 ? 28.778 24.875 68.786 1.00 13.88 23 ILE B N 1
ATOM 1083 C CA . ILE B 1 23 ? 29.824 25.563 69.533 1.00 14.61 23 ILE B CA 1
ATOM 1084 C C . ILE B 1 23 ? 29.338 26.973 69.880 1.00 13.88 23 ILE B C 1
ATOM 1085 O O . ILE B 1 23 ? 28.922 27.736 69.005 1.00 14.51 23 ILE B O 1
ATOM 1090 N N . SER B 1 24 ? 29.365 27.294 71.174 1.00 13.06 24 SER B N 1
ATOM 1091 C CA . SER B 1 24 ? 28.746 28.513 71.689 1.00 12.69 24 SER B CA 1
ATOM 1092 C C . SER B 1 24 ? 29.547 29.078 72.851 1.00 13.29 24 SER B C 1
ATOM 1093 O O . SER B 1 24 ? 30.113 28.328 73.648 1.00 13.62 24 SER B O 1
ATOM 1096 N N . GLU B 1 25 ? 29.545 30.406 72.958 1.00 13.48 25 GLU B N 1
ATOM 1097 C CA . GLU B 1 25 ? 30.168 31.087 74.086 1.00 14.49 25 GLU B CA 1
ATOM 1098 C C . GLU B 1 25 ? 29.247 31.120 75.302 1.00 12.85 25 GLU B C 1
ATOM 1099 O O . GLU B 1 25 ? 29.711 31.351 76.416 1.00 12.84 25 GLU B O 1
ATOM 1105 N N . ASP B 1 26 ? 27.954 30.879 75.085 1.00 11.55 26 ASP B N 1
ATOM 1106 C CA . ASP B 1 26 ? 26.949 30.886 76.163 1.00 10.82 26 ASP B CA 1
ATOM 1107 C C . ASP B 1 26 ? 26.738 29.505 76.746 1.00 10.15 26 ASP B C 1
ATOM 1108 O O . ASP B 1 26 ? 26.448 29.373 77.941 1.00 9.80 26 ASP B O 1
ATOM 1113 N N . TYR B 1 27 ? 26.865 28.486 75.896 1.00 9.12 27 TYR B N 1
ATOM 1114 C CA . TYR B 1 27 ? 26.589 27.101 76.243 1.00 9.04 27 TYR B CA 1
ATOM 1115 C C . TYR B 1 27 ? 27.834 26.307 75.900 1.00 8.65 27 TYR B C 1
ATOM 1116 O O . TYR B 1 27 ? 28.006 25.845 74.757 1.00 9.86 27 TYR B O 1
ATOM 1125 N N . SER B 1 28 ? 28.723 26.169 76.879 1.00 8.78 28 SER B N 1
ATOM 1126 C CA . SER B 1 28 ? 30.095 25.723 76.593 1.00 8.56 28 SER B CA 1
ATOM 1127 C C . SER B 1 28 ? 30.591 24.545 77.420 1.00 8.71 28 SER B C 1
ATOM 1128 O O . SER B 1 28 ? 31.693 24.050 77.194 1.00 9.12 28 SER B O 1
ATOM 1131 N N . VAL B 1 29 ? 29.787 24.123 78.394 1.00 7.94 29 VAL B N 1
ATOM 1132 C CA . VAL B 1 29 ? 30.137 23.007 79.273 1.00 8.11 29 VAL B CA 1
ATOM 1133 C C . VAL B 1 29 ? 28.899 22.148 79.489 1.00 7.89 29 VAL B C 1
ATOM 1134 O O . VAL B 1 29 ? 27.803 22.674 79.722 1.00 8.54 29 VAL B O 1
ATOM 1138 N N . ALA B 1 30 ? 29.076 20.827 79.424 1.00 8.01 30 ALA B N 1
ATOM 1139 C CA . ALA B 1 30 ? 28.023 19.882 79.809 1.00 8.13 30 ALA B CA 1
ATOM 1140 C C . ALA B 1 30 ? 28.388 19.176 81.099 1.00 8.33 30 ALA B C 1
ATOM 1141 O O . ALA B 1 30 ? 29.563 19.037 81.440 1.00 9.06 30 ALA B O 1
ATOM 1143 N N . SER B 1 31 ? 27.374 18.723 81.826 1.00 8.15 31 SER B N 1
ATOM 1144 C CA . SER B 1 31 ? 27.613 17.981 83.052 1.00 7.74 31 SER B CA 1
ATOM 1145 C C . SER B 1 31 ? 26.646 16.800 83.115 1.00 7.54 31 SER B C 1
ATOM 1146 O O . SER B 1 31 ? 25.589 16.802 82.469 1.00 7.49 31 SER B O 1
ATOM 1149 N N . ALA B 1 32 ? 27.039 15.769 83.858 1.00 7.81 32 ALA B N 1
ATOM 1150 C CA . ALA B 1 32 ? 26.148 14.641 84.106 1.00 8.23 32 ALA B CA 1
ATOM 1151 C C . ALA B 1 32 ? 26.357 14.150 85.533 1.00 8.08 32 ALA B C 1
ATOM 1152 O O . ALA B 1 32 ? 27.492 14.151 86.041 1.00 7.90 32 ALA B O 1
ATOM 1154 N N . ALA B 1 33 ? 25.258 13.777 86.190 1.00 8.46 33 ALA B N 1
ATOM 1155 C CA . ALA B 1 33 ? 25.311 13.204 87.531 1.00 8.86 33 ALA B CA 1
ATOM 1156 C C . ALA B 1 33 ? 24.514 11.921 87.655 1.00 8.95 33 ALA B C 1
ATOM 1157 O O . ALA B 1 33 ? 23.538 11.694 86.924 1.00 8.64 33 ALA B O 1
ATOM 1159 N N A LEU B 1 34 ? 24.933 11.117 88.624 0.50 9.89 34 LEU B N 1
ATOM 1160 N N B LEU B 1 34 ? 24.960 11.077 88.589 0.50 9.61 34 LEU B N 1
ATOM 1161 C CA A LEU B 1 34 ? 24.333 9.830 88.927 0.50 10.50 34 LEU B CA 1
ATOM 1162 C CA B LEU B 1 34 ? 24.292 9.821 88.962 0.50 10.02 34 LEU B CA 1
ATOM 1163 C C A LEU B 1 34 ? 23.531 9.897 90.224 0.50 10.81 34 LEU B C 1
ATOM 1164 C C B LEU B 1 34 ? 23.439 9.990 90.215 0.50 10.14 34 LEU B C 1
ATOM 1165 O O A LEU B 1 34 ? 24.027 10.371 91.243 0.50 10.37 34 LEU B O 1
ATOM 1166 O O B LEU B 1 34 ? 23.882 10.591 91.190 0.50 9.81 34 LEU B O 1
ATOM 1175 N N A SER B 1 35 ? 22.295 9.420 90.175 0.50 11.34 35 SER B N 1
ATOM 1176 N N B SER B 1 35 ? 22.232 9.443 90.190 0.50 10.56 35 SER B N 1
ATOM 1177 C CA A SER B 1 35 ? 21.483 9.286 91.381 0.50 12.87 35 SER B CA 1
ATOM 1178 C CA B SER B 1 35 ? 21.429 9.330 91.407 0.50 11.78 35 SER B CA 1
ATOM 1179 C C A SER B 1 35 ? 21.776 7.958 92.078 0.50 13.73 35 SER B C 1
ATOM 1180 C C B SER B 1 35 ? 21.591 7.935 92.010 0.50 13.10 35 SER B C 1
ATOM 1181 O O A SER B 1 35 ? 22.464 7.093 91.529 0.50 13.88 35 SER B O 1
ATOM 1182 O O B SER B 1 35 ? 21.994 7.001 91.321 0.50 13.15 35 SER B O 1
ATOM 1187 N N . SER B 1 36 ? 21.258 7.804 93.293 1.00 14.84 36 SER B N 1
ATOM 1188 C CA . SER B 1 36 ? 21.402 6.538 94.030 1.00 17.16 36 SER B CA 1
ATOM 1189 C C . SER B 1 36 ? 20.745 5.350 93.329 1.00 18.84 36 SER B C 1
ATOM 1190 O O . SER B 1 36 ? 21.242 4.226 93.418 1.00 20.18 36 SER B O 1
ATOM 1193 N N . ASP B 1 37 ? 19.647 5.624 92.625 1.00 20.46 37 ASP B N 1
ATOM 1194 C CA . ASP B 1 37 ? 18.911 4.621 91.843 1.00 22.16 37 ASP B CA 1
ATOM 1195 C C . ASP B 1 37 ? 19.553 4.290 90.483 1.00 21.79 37 ASP B C 1
ATOM 1196 O O . ASP B 1 37 ? 19.051 3.435 89.741 1.00 23.09 37 ASP B O 1
ATOM 1201 N N . GLY B 1 38 ? 20.655 4.962 90.154 1.00 20.87 38 GLY B N 1
ATOM 1202 C CA . GLY B 1 38 ? 21.390 4.678 88.925 1.00 19.29 38 GLY B CA 1
ATOM 1203 C C . GLY B 1 38 ? 20.990 5.508 87.714 1.00 17.96 38 GLY B C 1
ATOM 1204 O O . GLY B 1 38 ? 21.590 5.358 86.648 1.00 18.23 38 GLY B O 1
ATOM 1205 N N . ARG B 1 39 ? 19.994 6.385 87.868 1.00 16.70 39 ARG B N 1
ATOM 1206 C CA . ARG B 1 39 ? 19.616 7.301 86.783 1.00 15.75 39 ARG B CA 1
ATOM 1207 C C . ARG B 1 39 ? 20.686 8.368 86.564 1.00 14.36 39 ARG B C 1
ATOM 1208 O O . ARG B 1 39 ? 21.403 8.756 87.492 1.00 14.06 39 ARG B O 1
ATOM 1216 N N . ILE B 1 40 ? 20.794 8.821 85.321 1.00 13.12 40 ILE B N 1
ATOM 1217 C CA . ILE B 1 40 ? 21.747 9.855 84.949 1.00 12.10 40 ILE B CA 1
ATOM 1218 C C . ILE B 1 40 ? 20.971 11.095 84.516 1.00 11.21 40 ILE B C 1
ATOM 1219 O O . ILE B 1 40 ? 19.973 10.999 83.812 1.00 11.04 40 ILE B O 1
ATOM 1224 N N . PHE B 1 41 ? 21.446 12.255 84.957 1.00 10.12 41 PHE B N 1
ATOM 1225 C CA . PHE B 1 41 ? 20.843 13.537 84.597 1.00 9.61 41 PHE B CA 1
ATOM 1226 C C . PHE B 1 41 ? 21.909 14.451 84.029 1.00 8.92 41 PHE B C 1
ATOM 1227 O O . PHE B 1 41 ? 23.027 14.495 84.537 1.00 8.65 41 PHE B O 1
ATOM 1235 N N . THR B 1 42 ? 21.564 15.152 82.951 1.00 9.09 42 THR B N 1
ATOM 1236 C CA . THR B 1 42 ? 22.522 16.004 82.259 1.00 8.88 42 THR B CA 1
ATOM 1237 C C . THR B 1 42 ? 22.108 17.471 82.325 1.00 8.68 42 THR B C 1
ATOM 1238 O O . THR B 1 42 ? 21.035 17.801 82.814 1.00 9.07 42 THR B O 1
ATOM 1242 N N . GLY B 1 43 ? 22.991 18.336 81.844 1.00 7.75 43 GLY B N 1
ATOM 1243 C CA . GLY B 1 43 ? 22.743 19.773 81.805 1.00 8.36 43 GLY B CA 1
ATOM 1244 C C . GLY B 1 43 ? 23.873 20.440 81.055 1.00 7.90 43 GLY B C 1
ATOM 1245 O O . GLY B 1 43 ? 24.958 19.885 80.917 1.00 8.63 43 GLY B O 1
ATOM 1246 N N . VAL B 1 44 ? 23.607 21.646 80.571 1.00 7.97 44 VAL B N 1
ATOM 1247 C CA . VAL B 1 44 ? 24.624 22.497 79.975 1.00 8.14 44 VAL B CA 1
ATOM 1248 C C . VAL B 1 44 ? 24.546 23.850 80.683 1.00 8.12 44 VAL B C 1
ATOM 1249 O O . VAL B 1 44 ? 23.488 24.215 81.207 1.00 7.99 44 VAL B O 1
ATOM 1253 N N . ASN B 1 45 ? 25.680 24.538 80.772 1.00 7.75 45 ASN B N 1
ATOM 1254 C CA . ASN B 1 45 ? 25.705 25.838 81.451 1.00 8.45 45 ASN B CA 1
ATOM 1255 C C . ASN B 1 45 ? 24.925 26.898 80.687 1.00 8.77 45 ASN B C 1
ATOM 1256 O O . ASN B 1 45 ? 24.596 26.727 79.513 1.00 8.59 45 ASN B O 1
ATOM 1261 N N . VAL B 1 46 ? 24.616 27.992 81.379 1.00 8.28 46 VAL B N 1
ATOM 1262 C CA . VAL B 1 46 ? 23.953 29.147 80.794 1.00 9.28 46 VAL B CA 1
ATOM 1263 C C . VAL B 1 46 ? 24.756 30.362 81.245 1.00 9.19 46 VAL B C 1
ATOM 1264 O O . VAL B 1 46 ? 24.548 30.874 82.356 1.00 9.78 46 VAL B O 1
ATOM 1268 N N . TYR B 1 47 ? 25.689 30.825 80.421 1.00 9.12 47 TYR B N 1
ATOM 1269 C CA . TYR B 1 47 ? 26.540 31.944 80.840 1.00 9.17 47 TYR B CA 1
ATOM 1270 C C . TYR B 1 47 ? 25.730 33.217 80.988 1.00 9.21 47 TYR B C 1
ATOM 1271 O O . TYR B 1 47 ? 24.969 33.572 80.099 1.00 9.32 47 TYR B O 1
ATOM 1280 N N . HIS B 1 48 ? 25.894 33.904 82.117 1.00 8.59 48 HIS B N 1
ATOM 1281 C CA . HIS B 1 48 ? 25.364 35.253 82.239 1.00 8.87 48 HIS B CA 1
ATOM 1282 C C . HIS B 1 48 ? 26.067 35.973 83.368 1.00 9.09 48 HIS B C 1
ATOM 1283 O O . HIS B 1 48 ? 26.377 35.366 84.396 1.00 8.76 48 HIS B O 1
ATOM 1290 N N . PHE B 1 49 ? 26.299 37.272 83.183 1.00 8.29 49 PHE B N 1
ATOM 1291 C CA . PHE B 1 49 ? 27.069 38.045 84.164 1.00 8.82 49 PHE B CA 1
ATOM 1292 C C . PHE B 1 49 ? 26.400 38.094 85.536 1.00 8.78 49 PHE B C 1
ATOM 1293 O O . PHE B 1 49 ? 27.080 38.305 86.538 1.00 8.75 49 PHE B O 1
ATOM 1301 N N . THR B 1 50 ? 25.085 37.893 85.581 1.00 8.40 50 THR B N 1
ATOM 1302 C CA . THR B 1 50 ? 24.351 37.880 86.859 1.00 8.96 50 THR B CA 1
ATOM 1303 C C . THR B 1 50 ? 24.507 36.549 87.595 1.00 8.68 50 THR B C 1
ATOM 1304 O O . THR B 1 50 ? 23.903 36.340 88.647 1.00 9.21 50 THR B O 1
ATOM 1308 N N . GLY B 1 51 ? 25.301 35.644 87.032 1.00 8.58 51 GLY B N 1
ATOM 1309 C CA . GLY B 1 51 ? 25.499 34.317 87.617 1.00 8.66 51 GLY B CA 1
ATOM 1310 C C . GLY B 1 51 ? 24.651 33.227 86.994 1.00 8.40 51 GLY B C 1
ATOM 1311 O O . GLY B 1 51 ? 24.131 32.357 87.704 1.00 8.64 51 GLY B O 1
ATOM 1312 N N . GLY B 1 52 ? 24.534 33.242 85.662 1.00 8.40 52 GLY B N 1
ATOM 1313 C CA . GLY B 1 52 ? 23.910 32.117 84.960 1.00 8.71 52 GLY B CA 1
ATOM 1314 C C . GLY B 1 52 ? 24.519 30.813 85.448 1.00 8.14 52 GLY B C 1
ATOM 1315 O O . GLY B 1 52 ? 25.716 30.762 85.739 1.00 8.22 52 GLY B O 1
ATOM 1316 N N . PRO B 1 53 ? 23.692 29.764 85.576 1.00 7.81 53 PRO B N 1
ATOM 1317 C CA . PRO B 1 53 ? 24.188 28.557 86.230 1.00 7.85 53 PRO B CA 1
ATOM 1318 C C . PRO B 1 53 ? 25.271 27.836 85.444 1.00 7.79 53 PRO B C 1
ATOM 1319 O O . PRO B 1 53 ? 25.205 27.739 84.217 1.00 9.08 53 PRO B O 1
ATOM 1323 N N . CYS B 1 54 ? 26.267 27.327 86.156 1.00 7.67 54 CYS B N 1
ATOM 1324 C CA . CYS B 1 54 ? 27.159 26.327 85.569 1.00 7.20 54 CYS B CA 1
ATOM 1325 C C . CYS B 1 54 ? 26.369 25.066 85.227 1.00 7.09 54 CYS B C 1
ATOM 1326 O O . CYS B 1 54 ? 25.265 24.839 85.728 1.00 7.03 54 CYS B O 1
ATOM 1329 N N . ALA B 1 55 ? 26.961 24.241 84.373 1.00 6.60 55 ALA B N 1
ATOM 1330 C CA . ALA B 1 55 ? 26.334 22.991 83.961 1.00 6.78 55 ALA B CA 1
ATOM 1331 C C . ALA B 1 55 ? 25.923 22.121 85.155 1.00 6.49 55 ALA B C 1
ATOM 1332 O O . ALA B 1 55 ? 24.845 21.534 85.143 1.00 6.53 55 ALA B O 1
ATOM 1334 N N . GLU B 1 56 ? 26.773 22.074 86.182 1.00 6.46 56 GLU B N 1
ATOM 1335 C CA . GLU B 1 56 ? 26.471 21.288 87.377 1.00 6.84 56 GLU B CA 1
ATOM 1336 C C . GLU B 1 56 ? 25.164 21.709 88.037 1.00 6.78 56 GLU B C 1
ATOM 1337 O O . GLU B 1 56 ? 24.426 20.860 88.542 1.00 6.57 56 GLU B O 1
ATOM 1343 N N . LEU B 1 57 ? 24.892 23.018 88.050 1.00 6.57 57 LEU B N 1
ATOM 1344 C CA . LEU B 1 57 ? 23.691 23.507 88.721 1.00 7.04 57 LEU B CA 1
ATOM 1345 C C . LEU B 1 57 ? 22.453 23.187 87.900 1.00 7.14 57 LEU B C 1
ATOM 1346 O O . LEU B 1 57 ? 21.391 22.907 88.447 1.00 7.30 57 LEU B O 1
ATOM 1351 N N . VAL B 1 58 ? 22.598 23.214 86.577 1.00 7.01 58 VAL B N 1
ATOM 1352 C CA . VAL B 1 58 ? 21.509 22.790 85.697 1.00 6.65 58 VAL B CA 1
ATOM 1353 C C . VAL B 1 58 ? 21.207 21.296 85.890 1.00 7.09 58 VAL B C 1
ATOM 1354 O O . VAL B 1 58 ? 20.042 20.896 85.940 1.00 7.40 58 VAL B O 1
ATOM 1358 N N . VAL B 1 59 ? 22.257 20.487 86.037 1.00 6.92 59 VAL B N 1
ATOM 1359 C CA . VAL B 1 59 ? 22.086 19.078 86.409 1.00 7.09 59 VAL B CA 1
ATOM 1360 C C . VAL B 1 59 ? 21.293 18.927 87.710 1.00 7.01 59 VAL B C 1
ATOM 1361 O O . VAL B 1 59 ? 20.402 18.096 87.792 1.00 6.88 59 VAL B O 1
ATOM 1365 N N A LEU B 1 60 ? 21.632 19.729 88.718 0.50 7.07 60 LEU B N 1
ATOM 1366 N N B LEU B 1 60 ? 21.623 19.726 88.718 0.50 7.17 60 LEU B N 1
ATOM 1367 C CA A LEU B 1 60 ? 20.928 19.646 90.001 0.50 6.96 60 LEU B CA 1
ATOM 1368 C CA B LEU B 1 60 ? 20.914 19.612 89.993 0.50 7.16 60 LEU B CA 1
ATOM 1369 C C A LEU B 1 60 ? 19.430 19.896 89.856 0.50 7.24 60 LEU B C 1
ATOM 1370 C C B LEU B 1 60 ? 19.423 19.915 89.880 0.50 7.36 60 LEU B C 1
ATOM 1371 O O A LEU B 1 60 ? 18.625 19.192 90.469 0.50 7.38 60 LEU B O 1
ATOM 1372 O O B LEU B 1 60 ? 18.612 19.263 90.540 0.50 7.51 60 LEU B O 1
ATOM 1381 N N . GLY B 1 61 ? 19.064 20.884 89.038 1.00 7.11 61 GLY B N 1
ATOM 1382 C CA . GLY B 1 61 ? 17.659 21.242 88.835 1.00 7.34 61 GLY B CA 1
ATOM 1383 C C . GLY B 1 61 ? 16.948 20.204 87.988 1.00 7.61 61 GLY B C 1
ATOM 1384 O O . GLY B 1 61 ? 15.742 19.987 88.119 1.00 8.76 61 GLY B O 1
ATOM 1385 N N . THR B 1 62 ? 17.714 19.550 87.122 1.00 7.59 62 THR B N 1
ATOM 1386 C CA . THR B 1 62 ? 17.179 18.514 86.247 1.00 8.65 62 THR B CA 1
ATOM 1387 C C . THR B 1 62 ? 16.893 17.248 87.048 1.00 8.69 62 THR B C 1
ATOM 1388 O O . THR B 1 62 ? 15.820 16.653 86.924 1.00 9.04 62 THR B O 1
ATOM 1392 N N . ALA B 1 63 ? 17.833 16.869 87.908 1.00 8.67 63 ALA B N 1
ATOM 1393 C CA . ALA B 1 63 ? 17.627 15.772 88.852 1.00 9.00 63 ALA B CA 1
ATOM 1394 C C . ALA B 1 63 ? 16.437 16.073 89.770 1.00 9.68 63 ALA B C 1
ATOM 1395 O O . ALA B 1 63 ? 15.589 15.209 90.005 1.00 9.73 63 ALA B O 1
ATOM 1397 N N . ALA B 1 64 ? 16.372 17.307 90.272 1.00 9.59 64 ALA B N 1
ATOM 1398 C CA . ALA B 1 64 ? 15.286 17.700 91.177 1.00 10.04 64 ALA B CA 1
ATOM 1399 C C . ALA B 1 64 ? 13.923 17.584 90.484 1.00 10.32 64 ALA B C 1
ATOM 1400 O O . ALA B 1 64 ? 12.948 17.135 91.085 1.00 10.71 64 ALA B O 1
ATOM 1402 N N . ALA B 1 65 ? 13.870 17.937 89.201 1.00 10.34 65 ALA B N 1
ATOM 1403 C CA . ALA B 1 65 ? 12.620 17.841 88.438 1.00 10.63 65 ALA B CA 1
ATOM 1404 C C . ALA B 1 65 ? 12.145 16.402 88.265 1.00 11.35 65 ALA B C 1
ATOM 1405 O O . ALA B 1 65 ? 10.962 16.169 87.989 1.00 12.32 65 ALA B O 1
ATOM 1407 N N . ALA B 1 66 ? 13.064 15.449 88.404 1.00 11.90 66 ALA B N 1
ATOM 1408 C CA . ALA B 1 66 ? 12.732 14.036 88.257 1.00 12.38 66 ALA B CA 1
ATOM 1409 C C . ALA B 1 66 ? 12.608 13.347 89.612 1.00 12.89 66 ALA B C 1
ATOM 1410 O O . ALA B 1 66 ? 12.570 12.120 89.683 1.00 13.10 66 ALA B O 1
ATOM 1412 N N . ALA B 1 67 ? 12.559 14.133 90.689 1.00 12.94 67 ALA B N 1
ATOM 1413 C CA . ALA B 1 67 ? 12.529 13.599 92.054 1.00 13.39 67 ALA B CA 1
ATOM 1414 C C . ALA B 1 67 ? 13.649 12.579 92.273 1.00 13.91 67 ALA B C 1
ATOM 1415 O O . ALA B 1 67 ? 13.445 11.525 92.883 1.00 14.99 67 ALA B O 1
ATOM 1417 N N . ALA B 1 68 ? 14.842 12.911 91.780 1.00 14.08 68 ALA B N 1
ATOM 1418 C CA . ALA B 1 68 ? 15.980 11.989 91.823 1.00 14.11 68 ALA B CA 1
ATOM 1419 C C . ALA B 1 68 ? 16.493 11.638 93.225 1.00 14.51 68 ALA B C 1
ATOM 1420 O O . ALA B 1 68 ? 17.064 10.557 93.429 1.00 15.17 68 ALA B O 1
ATOM 1422 N N . GLY B 1 69 ? 16.306 12.545 94.176 1.00 14.14 69 GLY B N 1
ATOM 1423 C CA . GLY B 1 69 ? 16.913 12.391 95.490 1.00 15.03 69 GLY B CA 1
ATOM 1424 C C . GLY B 1 69 ? 18.40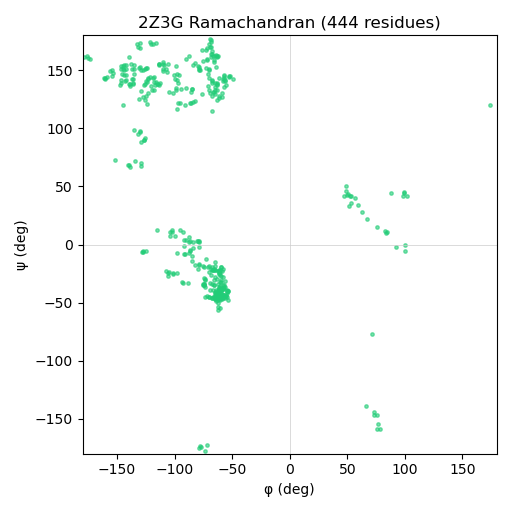2 12.656 95.466 1.00 15.05 69 GLY B C 1
ATOM 1425 O O . GLY B 1 69 ? 18.889 13.505 94.695 1.00 15.11 69 GLY B O 1
ATOM 1426 N N . ASN B 1 70 ? 19.134 11.939 96.315 1.00 15.43 70 ASN B N 1
ATOM 1427 C CA . ASN B 1 70 ? 20.551 12.200 96.493 1.00 15.32 70 ASN B CA 1
ATOM 1428 C C . ASN B 1 70 ? 21.369 11.776 95.281 1.00 14.48 70 ASN B C 1
ATOM 1429 O O . ASN B 1 70 ? 21.147 10.715 94.700 1.00 15.30 70 ASN B O 1
ATOM 1434 N N . LEU B 1 71 ? 22.295 12.646 94.900 1.00 13.15 71 LEU B N 1
ATOM 1435 C CA . LEU B 1 71 ? 23.221 12.372 93.819 1.00 11.67 71 LEU B CA 1
ATOM 1436 C C . LEU B 1 71 ? 24.539 11.887 94.404 1.00 11.72 71 LEU B C 1
ATOM 1437 O O . LEU B 1 71 ? 25.000 12.398 95.431 1.00 12.30 71 LEU B O 1
ATOM 1442 N N . THR B 1 72 ? 25.153 10.910 93.740 1.00 11.01 72 THR B N 1
ATOM 1443 C CA . THR B 1 72 ? 26.365 10.280 94.278 1.00 11.10 72 THR B CA 1
ATOM 1444 C C . THR B 1 72 ? 27.656 10.694 93.560 1.00 10.57 72 THR B C 1
ATOM 1445 O O . THR B 1 72 ? 28.738 10.628 94.135 1.00 11.02 72 THR B O 1
ATOM 1449 N N . CYS B 1 73 ? 27.542 11.114 92.300 1.00 10.05 73 CYS B N 1
ATOM 1450 C CA . CYS B 1 73 ? 28.716 11.524 91.537 1.00 9.52 73 CYS B CA 1
ATOM 1451 C C . CYS B 1 73 ? 28.307 12.481 90.424 1.00 8.49 73 CYS B C 1
ATOM 1452 O O . CYS B 1 73 ? 27.205 12.393 89.890 1.00 8.26 73 CYS B O 1
ATOM 1455 N N . ILE B 1 74 ? 29.219 13.390 90.091 1.00 8.93 74 ILE B N 1
ATOM 1456 C CA . ILE B 1 74 ? 28.999 14.373 89.033 1.00 8.51 74 ILE B CA 1
ATOM 1457 C C . ILE B 1 74 ? 30.310 14.638 88.292 1.00 8.16 74 ILE B C 1
ATOM 1458 O O . ILE B 1 74 ? 31.396 14.489 88.854 1.00 8.87 74 ILE B O 1
ATOM 1463 N N . VAL B 1 75 ? 30.183 15.041 87.028 1.00 8.23 75 VAL B N 1
ATOM 1464 C CA . VAL B 1 75 ? 31.335 15.442 86.217 1.00 8.70 75 VAL B CA 1
ATOM 1465 C C . VAL B 1 75 ? 30.905 16.580 85.295 1.00 8.52 75 VAL B C 1
ATOM 1466 O O . VAL B 1 75 ? 29.736 16.665 84.910 1.00 8.39 75 VAL B O 1
ATOM 1470 N N . ALA B 1 76 ? 31.862 17.440 84.958 1.00 8.13 76 ALA B N 1
ATOM 1471 C CA . ALA B 1 76 ? 31.680 18.482 83.946 1.00 8.21 76 ALA B CA 1
ATOM 1472 C C . ALA B 1 76 ? 32.698 18.283 82.822 1.00 8.33 76 ALA B C 1
ATOM 1473 O O . ALA B 1 76 ? 33.860 18.012 83.077 1.00 8.32 76 ALA B O 1
ATOM 1475 N N . ILE B 1 77 ? 32.243 18.424 81.580 1.00 8.12 77 ILE B N 1
ATOM 1476 C CA . ILE B 1 77 ? 33.097 18.238 80.397 1.00 8.11 77 ILE B CA 1
ATOM 1477 C C . ILE B 1 77 ? 33.001 19.504 79.540 1.00 8.02 77 ILE B C 1
ATOM 1478 O O . ILE B 1 77 ? 31.901 19.920 79.142 1.00 7.92 77 ILE B O 1
ATOM 1483 N N . GLY B 1 78 ? 34.154 20.105 79.249 1.00 8.73 78 GLY B N 1
ATOM 1484 C CA . GLY B 1 78 ? 34.194 21.344 78.489 1.00 9.33 78 GLY B CA 1
ATOM 1485 C C . GLY B 1 78 ? 34.138 21.116 76.992 1.00 9.92 78 GLY B C 1
ATOM 1486 O O . GLY B 1 78 ? 34.541 20.051 76.505 1.00 9.98 78 GLY B O 1
ATOM 1487 N N . ASN B 1 79 ? 33.646 22.124 76.274 1.00 10.13 79 ASN B N 1
ATOM 1488 C CA . ASN B 1 79 ? 33.715 22.122 74.820 1.00 11.21 79 ASN B CA 1
ATOM 1489 C C . ASN B 1 79 ? 35.158 22.364 74.364 1.00 11.75 79 ASN B C 1
ATOM 1490 O O . ASN B 1 79 ? 36.086 22.395 75.180 1.00 11.74 79 ASN B O 1
ATOM 1495 N N . GLU B 1 80 ? 35.332 22.532 73.052 1.00 13.83 80 GLU B N 1
ATOM 1496 C CA . GLU B 1 80 ? 36.663 22.640 72.435 1.00 14.84 80 GLU B CA 1
ATOM 1497 C C . GLU B 1 80 ? 37.560 21.471 72.866 1.00 14.01 80 GLU B C 1
ATOM 1498 O O . GLU B 1 80 ? 38.766 21.632 73.038 1.00 14.10 80 GLU B O 1
ATOM 1504 N N . ASN B 1 81 ? 36.952 20.300 73.074 1.00 13.30 81 ASN B N 1
ATOM 1505 C CA . ASN B 1 81 ? 37.678 19.101 73.462 1.00 12.25 81 ASN B CA 1
ATOM 1506 C C . ASN B 1 81 ? 38.572 19.294 74.696 1.00 12.17 81 ASN B C 1
ATOM 1507 O O . ASN B 1 81 ? 39.642 18.708 74.811 1.00 12.50 81 ASN B O 1
ATOM 1512 N N . ARG B 1 82 ? 38.110 20.111 75.644 1.00 11.42 82 ARG B N 1
ATOM 1513 C CA . ARG B 1 82 ? 38.887 20.388 76.850 1.00 11.93 82 ARG B CA 1
ATOM 1514 C C . ARG B 1 82 ? 38.919 19.241 77.855 1.00 12.10 82 ARG B C 1
ATOM 1515 O O . ARG B 1 82 ? 39.790 19.205 78.722 1.00 13.66 82 ARG B O 1
ATOM 1523 N N . GLY B 1 83 ? 37.972 18.312 77.752 1.00 11.15 83 GLY B N 1
ATOM 1524 C CA . GLY B 1 83 ? 37.875 17.228 78.726 1.00 10.84 83 GLY B CA 1
ATOM 1525 C C . GLY B 1 83 ? 37.285 17.673 80.053 1.00 10.73 83 GLY B C 1
ATOM 1526 O O . GLY B 1 83 ? 36.422 18.565 80.097 1.00 10.32 83 GLY B O 1
ATOM 1527 N N . ILE B 1 84 ? 37.765 17.054 81.127 1.00 10.17 84 ILE B N 1
ATOM 1528 C CA . ILE B 1 84 ? 37.166 17.182 82.457 1.00 10.43 84 ILE B CA 1
ATOM 1529 C C . ILE B 1 84 ? 37.519 18.523 83.075 1.00 10.38 84 ILE B C 1
ATOM 1530 O O . ILE B 1 84 ? 38.695 18.916 83.113 1.00 11.55 84 ILE B O 1
ATOM 1535 N N . LEU B 1 85 ? 36.489 19.222 83.559 1.00 10.11 85 LEU B N 1
ATOM 1536 C CA . LEU B 1 85 ? 36.694 20.480 84.280 1.00 10.79 85 LEU B CA 1
ATOM 1537 C C . LEU B 1 85 ? 36.298 20.310 85.729 1.00 10.72 85 LEU B C 1
ATOM 1538 O O . LEU B 1 85 ? 35.200 19.854 86.016 1.00 10.87 85 LEU B O 1
ATOM 1543 N N A SER B 1 86 ? 37.195 20.679 86.638 0.50 11.09 86 SER B N 1
ATOM 1544 N N B SER B 1 86 ? 37.193 20.662 86.648 0.50 11.05 86 SER B N 1
ATOM 1545 C CA A SER B 1 86 ? 36.890 20.638 88.063 0.50 11.39 86 SER B CA 1
ATOM 1546 C CA B SER B 1 86 ? 36.858 20.593 88.069 0.50 11.28 86 SER B CA 1
ATOM 1547 C C A SER B 1 86 ? 35.791 21.656 88.357 0.50 11.14 86 SER B C 1
ATOM 1548 C C B SER B 1 86 ? 35.816 21.649 88.387 0.50 11.08 86 SER B C 1
ATOM 1549 O O A SER B 1 86 ? 35.816 22.750 87.790 0.50 11.72 86 SER B O 1
ATOM 1550 O O B SER B 1 86 ? 35.922 22.774 87.889 0.50 11.57 86 SER B O 1
ATOM 1555 N N . PRO B 1 87 ? 34.818 21.297 89.226 1.00 10.44 87 PRO B N 1
ATOM 1556 C CA . PRO B 1 87 ? 33.747 22.252 89.547 1.00 9.90 87 PRO B CA 1
ATOM 1557 C C . PRO B 1 87 ? 34.343 23.521 90.135 1.00 8.83 87 PRO B C 1
ATOM 1558 O O . PRO B 1 87 ? 35.290 23.464 90.916 1.00 8.94 87 PRO B O 1
ATOM 1562 N N . CYS B 1 88 ? 33.793 24.662 89.741 1.00 8.11 88 CYS B N 1
ATOM 1563 C CA . CYS B 1 88 ? 34.247 25.938 90.261 1.00 8.31 88 CYS B CA 1
ATOM 1564 C C . CYS B 1 88 ? 33.856 26.075 91.741 1.00 7.27 88 CYS B C 1
ATOM 1565 O O . CYS B 1 88 ? 33.090 25.253 92.282 1.00 7.96 88 CYS B O 1
ATOM 1568 N N . GLY B 1 89 ? 34.385 27.104 92.392 1.00 7.87 89 GLY B N 1
ATOM 1569 C CA . GLY B 1 89 ? 34.067 27.323 93.800 1.00 7.54 89 GLY B CA 1
ATOM 1570 C C . GLY B 1 89 ? 32.581 27.439 94.124 1.00 8.14 89 GLY B C 1
ATOM 1571 O O . GLY B 1 89 ? 32.131 26.886 95.127 1.00 7.72 89 GLY B O 1
ATOM 1572 N N A ARG B 1 90 ? 31.826 28.146 93.280 0.50 8.12 90 ARG B N 1
ATOM 1573 N N B ARG B 1 90 ? 31.805 28.149 93.299 0.50 7.95 90 ARG B N 1
ATOM 1574 C CA A ARG B 1 90 ? 30.388 28.273 93.490 0.50 8.76 90 ARG B CA 1
ATOM 1575 C CA B ARG B 1 90 ? 30.370 28.232 93.573 0.50 8.29 90 ARG B CA 1
ATOM 1576 C C A ARG B 1 90 ? 29.721 26.897 93.457 0.50 8.42 90 ARG B C 1
ATOM 1577 C C B ARG B 1 90 ? 29.735 26.848 93.498 0.50 8.18 90 ARG B C 1
ATOM 1578 O O A ARG B 1 90 ? 28.916 26.562 94.327 0.50 8.32 90 ARG B O 1
ATOM 1579 O O B ARG B 1 90 ? 28.961 26.457 94.374 0.50 7.96 90 ARG B O 1
ATOM 1594 N N . CYS B 1 91 ? 30.062 26.099 92.447 1.00 7.75 91 CYS B N 1
ATOM 1595 C CA . CYS B 1 91 ? 29.486 24.765 92.303 1.00 8.46 91 CYS B CA 1
ATOM 1596 C C . CYS B 1 91 ? 29.876 23.850 93.450 1.00 7.80 91 CYS B C 1
ATOM 1597 O O . CYS B 1 91 ? 29.043 23.089 93.938 1.00 7.93 91 CYS B O 1
ATOM 1600 N N . ARG B 1 92 ? 31.131 23.933 93.882 1.00 7.46 92 ARG B N 1
ATOM 1601 C CA . ARG B 1 92 ? 31.561 23.160 95.053 1.00 7.71 92 ARG B CA 1
ATOM 1602 C C . ARG B 1 92 ? 30.668 23.422 96.267 1.00 7.26 92 ARG B C 1
ATOM 1603 O O . ARG B 1 92 ? 30.259 22.487 96.941 1.00 7.93 92 ARG B O 1
ATOM 1611 N N . GLN B 1 93 ? 30.357 24.691 96.525 1.00 7.28 93 GLN B N 1
ATOM 1612 C CA . GLN B 1 93 ? 29.507 25.026 97.667 1.00 7.30 93 GLN B CA 1
ATOM 1613 C C . GLN B 1 93 ? 28.079 24.521 97.518 1.00 7.83 93 GLN B C 1
ATOM 1614 O O . GLN B 1 93 ? 27.507 23.980 98.468 1.00 8.34 93 GLN B O 1
ATOM 1620 N N . VAL B 1 94 ? 27.485 24.712 96.342 1.00 7.39 94 VAL B N 1
ATOM 1621 C CA . VAL B 1 94 ? 26.111 24.272 96.124 1.00 7.71 94 VAL B CA 1
ATOM 1622 C C . VAL B 1 94 ? 26.036 22.752 96.206 1.00 7.71 94 VAL B C 1
ATOM 1623 O O . VAL B 1 94 ? 25.158 22.211 96.857 1.00 8.16 94 VAL B O 1
ATOM 1627 N N . LEU B 1 95 ? 26.995 22.069 95.584 1.00 7.83 95 LEU B N 1
ATOM 1628 C CA . LEU B 1 95 ? 27.047 20.609 95.658 1.00 8.76 95 LEU B CA 1
ATOM 1629 C C . LEU B 1 95 ? 27.202 20.096 97.096 1.00 9.16 95 LEU B C 1
ATOM 1630 O O . LEU B 1 95 ? 26.499 19.164 97.506 1.00 9.83 95 LEU B O 1
ATOM 1635 N N . LEU B 1 96 ? 28.138 20.684 97.842 1.00 9.60 96 LEU B N 1
ATOM 1636 C CA . LEU B 1 96 ? 28.342 20.287 99.233 1.00 10.18 96 LEU B CA 1
ATOM 1637 C C . LEU B 1 96 ? 27.071 20.508 100.050 1.00 10.43 96 LEU B C 1
ATOM 1638 O O . LEU B 1 96 ? 26.711 19.676 100.885 1.00 11.09 96 LEU B O 1
ATOM 1643 N N . ASP B 1 97 ? 26.412 21.637 99.819 1.00 9.19 97 ASP B N 1
ATOM 1644 C CA . ASP B 1 97 ? 25.242 22.004 100.627 1.00 9.69 97 ASP B CA 1
ATOM 1645 C C . ASP B 1 97 ? 24.010 21.175 100.308 1.00 10.14 97 ASP B C 1
ATOM 1646 O O . ASP B 1 97 ? 23.248 20.833 101.215 1.00 11.42 97 ASP B O 1
ATOM 1651 N N . LEU B 1 98 ? 23.811 20.833 99.039 1.00 10.16 98 LEU B N 1
ATOM 1652 C CA . LEU B 1 98 ? 22.608 20.108 98.636 1.00 10.30 98 LEU B CA 1
ATOM 1653 C C . LEU B 1 98 ? 22.786 18.594 98.494 1.00 9.92 98 LEU B C 1
ATOM 1654 O O . LEU B 1 98 ? 21.818 17.848 98.592 1.00 10.10 98 LEU B O 1
ATOM 1659 N N . HIS B 1 99 ? 24.023 18.158 98.243 1.00 9.18 99 HIS B N 1
ATOM 1660 C CA . HIS B 1 99 ? 24.349 16.732 98.131 1.00 9.35 99 HIS B CA 1
ATOM 1661 C C . HIS B 1 99 ? 25.672 16.453 98.834 1.00 9.86 99 HIS B C 1
ATOM 1662 O O . HIS B 1 99 ? 26.661 16.136 98.194 1.00 9.65 99 HIS B O 1
ATOM 1669 N N . PRO B 1 100 ? 25.708 16.608 100.170 1.00 10.01 100 PRO B N 1
ATOM 1670 C CA . PRO B 1 100 ? 27.003 16.523 100.868 1.00 10.78 100 PRO B CA 1
ATOM 1671 C C . PRO B 1 100 ? 27.781 15.216 100.700 1.00 11.48 100 PRO B C 1
ATOM 1672 O O . PRO B 1 100 ? 28.994 15.210 100.900 1.00 13.10 100 PRO B O 1
ATOM 1676 N N . GLY B 1 101 ? 27.094 14.137 100.336 1.00 11.82 101 GLY B N 1
ATOM 1677 C CA . GLY B 1 101 ? 27.768 12.865 100.060 1.00 12.14 101 GLY B CA 1
ATOM 1678 C C . GLY B 1 101 ? 28.335 12.688 98.660 1.00 12.44 101 GLY B C 1
ATOM 1679 O O . GLY B 1 101 ? 28.960 11.669 98.366 1.00 13.37 101 GLY B O 1
ATOM 1680 N N . ILE B 1 102 ? 28.114 13.672 97.793 1.00 10.94 102 ILE B N 1
ATOM 1681 C CA . ILE B 1 102 ? 28.468 13.539 96.374 1.00 10.80 102 ILE B CA 1
ATOM 1682 C C . ILE B 1 102 ? 29.982 13.534 96.136 1.00 10.58 102 ILE B C 1
ATOM 1683 O O . ILE B 1 102 ? 30.752 14.118 96.912 1.00 11.47 102 ILE B O 1
ATOM 1688 N N . LYS B 1 103 ? 30.401 12.853 95.070 1.00 11.20 103 LYS B N 1
ATOM 1689 C CA . LYS B 1 103 ? 31.770 12.940 94.578 1.00 11.16 103 LYS B CA 1
ATOM 1690 C C . LYS B 1 103 ? 31.795 13.737 93.276 1.00 10.82 103 LYS B C 1
ATOM 1691 O O . LYS B 1 103 ? 30.801 13.752 92.534 1.00 10.74 103 LYS B O 1
ATOM 1697 N N . ALA B 1 104 ? 32.919 14.397 93.013 1.00 11.21 104 ALA B N 1
ATOM 1698 C CA . ALA B 1 104 ? 33.139 15.052 91.723 1.00 10.88 104 ALA B CA 1
ATOM 1699 C C . ALA B 1 104 ? 34.273 14.343 91.011 1.00 10.75 104 ALA B C 1
ATOM 1700 O O . ALA B 1 104 ? 35.285 14.005 91.634 1.00 11.40 104 ALA B O 1
ATOM 1702 N N . ILE B 1 105 ? 34.101 14.123 89.712 1.00 10.91 105 ILE B N 1
ATOM 1703 C CA . ILE B 1 105 ? 35.182 13.575 88.895 1.00 11.73 105 ILE B CA 1
ATOM 1704 C C . ILE B 1 105 ? 36.095 14.717 88.447 1.00 11.94 105 ILE B C 1
ATOM 1705 O O . ILE B 1 105 ? 35.637 15.690 87.830 1.00 11.71 105 ILE B O 1
ATOM 1710 N N . VAL B 1 106 ? 37.378 14.599 88.787 1.00 12.81 106 VAL B N 1
ATOM 1711 C CA . VAL B 1 106 ? 38.391 15.589 88.431 1.00 14.13 106 VAL B CA 1
ATOM 1712 C C . VAL B 1 106 ? 39.573 14.865 87.795 1.00 15.21 106 VAL B C 1
ATOM 1713 O O . VAL B 1 106 ? 39.601 13.636 87.766 1.00 14.85 106 VAL B O 1
ATOM 1717 N N . LYS B 1 107 ? 40.537 15.626 87.292 1.00 17.22 107 LYS B N 1
ATOM 1718 C CA . LYS B 1 107 ? 41.776 15.052 86.785 1.00 19.09 107 LYS B CA 1
ATOM 1719 C C . LYS B 1 107 ? 42.806 14.956 87.903 1.00 20.61 107 LYS B C 1
ATOM 1720 O O . LYS B 1 107 ? 42.996 15.910 88.666 1.00 20.80 107 LYS B O 1
ATOM 1726 N N . ASP B 1 108 ? 43.473 13.805 87.997 1.00 21.97 108 ASP B N 1
ATOM 1727 C CA . ASP B 1 108 ? 44.592 13.648 88.930 1.00 23.45 108 ASP B CA 1
ATOM 1728 C C . ASP B 1 108 ? 45.867 14.290 88.362 1.00 24.28 108 ASP B C 1
ATOM 1729 O O . ASP B 1 108 ? 45.833 14.921 87.297 1.00 24.01 108 ASP B O 1
ATOM 1734 N N . SER B 1 109 ? 46.981 14.126 89.076 1.00 25.54 109 SER B N 1
ATOM 1735 C CA . SER B 1 109 ? 48.270 14.713 88.692 1.00 26.66 109 SER B CA 1
ATOM 1736 C C . SER B 1 109 ? 48.724 14.311 87.286 1.00 26.96 109 SER B C 1
ATOM 1737 O O . SER B 1 109 ? 49.403 15.087 86.595 1.00 27.27 109 SER B O 1
ATOM 1740 N N . ASP B 1 110 ? 48.339 13.104 86.873 1.00 27.05 110 ASP B N 1
ATOM 1741 C CA . ASP B 1 110 ? 48.695 12.567 85.564 1.00 27.30 110 ASP B CA 1
ATOM 1742 C C . ASP B 1 110 ? 47.608 12.804 84.513 1.00 26.64 110 ASP B C 1
ATOM 1743 O O . ASP B 1 110 ? 47.643 12.211 83.431 1.00 26.78 110 ASP B O 1
ATOM 1748 N N . GLY B 1 111 ? 46.643 13.665 84.838 1.00 25.62 111 GLY B N 1
ATOM 1749 C CA . GLY B 1 111 ? 45.582 14.030 83.900 1.00 24.35 111 GLY B CA 1
ATOM 1750 C C . GLY B 1 111 ? 44.515 12.970 83.709 1.00 23.33 111 GLY B C 1
ATOM 1751 O O . GLY B 1 111 ? 43.725 13.042 82.766 1.00 23.53 111 GLY B O 1
ATOM 1752 N N . GLN B 1 112 ? 44.476 11.992 84.611 1.00 22.32 112 GLN B N 1
ATOM 1753 C CA . GLN B 1 112 ? 43.534 10.886 84.497 1.00 21.35 112 GLN B CA 1
ATOM 1754 C C . GLN B 1 112 ? 42.332 11.081 85.424 1.00 20.06 112 GLN B C 1
ATOM 1755 O O . GLN B 1 112 ? 42.477 11.650 86.504 1.00 19.47 112 GLN B O 1
ATOM 1761 N N . PRO B 1 113 ? 41.142 10.622 84.993 1.00 18.82 113 PRO B N 1
ATOM 1762 C CA . PRO B 1 113 ? 39.924 10.847 85.783 1.00 18.15 113 PRO B CA 1
ATOM 1763 C C . PRO B 1 113 ? 39.975 10.168 87.148 1.00 17.69 113 PRO B C 1
ATOM 1764 O O . PRO B 1 113 ? 40.421 9.022 87.265 1.00 17.41 113 PRO B O 1
ATOM 1768 N N . THR B 1 114 ? 39.522 10.888 88.169 1.00 16.73 114 THR B N 1
ATOM 1769 C CA . THR B 1 114 ? 39.438 10.357 89.522 1.00 16.66 114 THR B CA 1
ATOM 1770 C C . THR B 1 114 ? 38.231 10.956 90.247 1.00 15.96 114 THR B C 1
ATOM 1771 O O . THR B 1 114 ? 37.927 12.126 90.069 1.00 15.89 114 THR B O 1
ATOM 1775 N N . ALA B 1 115 ? 37.542 10.150 91.043 1.00 15.50 115 ALA B N 1
ATOM 1776 C CA . ALA B 1 115 ? 36.386 10.644 91.794 1.00 15.07 115 ALA B CA 1
ATOM 1777 C C . ALA B 1 115 ? 36.797 11.007 93.213 1.00 15.08 115 ALA B C 1
ATOM 1778 O O . ALA B 1 115 ? 37.308 10.162 93.964 1.00 16.32 115 ALA B O 1
ATOM 1780 N N . VAL B 1 116 ? 36.566 12.269 93.568 1.00 14.33 116 VAL B N 1
ATOM 1781 C CA . VAL B 1 116 ? 36.925 12.804 94.885 1.00 14.37 116 VAL B CA 1
ATOM 1782 C C . VAL B 1 116 ? 35.690 13.298 95.651 1.00 14.14 116 VAL B C 1
ATOM 1783 O O . VAL B 1 116 ? 34.758 13.859 95.068 1.00 13.64 116 VAL B O 1
ATOM 1787 N N . GLY B 1 117 ? 35.685 13.096 96.963 1.00 13.31 117 GLY B N 1
ATOM 1788 C CA . GLY B 1 117 ? 34.593 13.586 97.802 1.00 13.56 117 GLY B CA 1
ATOM 1789 C C . GLY B 1 117 ? 34.507 15.099 97.769 1.00 13.17 117 GLY B C 1
ATOM 1790 O O . GLY B 1 117 ? 35.527 15.795 97.786 1.00 13.52 117 GLY B O 1
ATOM 1791 N N . ILE B 1 118 ? 33.275 15.604 97.712 1.00 13.23 118 ILE B N 1
ATOM 1792 C CA . ILE B 1 118 ? 33.047 17.032 97.605 1.00 13.68 118 ILE B CA 1
ATOM 1793 C C . ILE B 1 118 ? 33.688 17.817 98.754 1.00 13.39 118 ILE B C 1
ATOM 1794 O O . ILE B 1 118 ? 34.208 18.912 98.546 1.00 13.35 118 ILE B O 1
ATOM 1799 N N . ARG B 1 119 ? 33.673 17.243 99.955 1.00 13.90 119 ARG B N 1
ATOM 1800 C CA . ARG B 1 119 ? 34.294 17.896 101.109 1.00 14.26 119 ARG B CA 1
ATOM 1801 C C . ARG B 1 119 ? 35.772 18.162 100.920 1.00 14.51 119 ARG B C 1
ATOM 1802 O O . ARG B 1 119 ? 36.293 19.148 101.440 1.00 15.17 119 ARG B O 1
ATOM 1810 N N . GLU B 1 120 ? 36.450 17.285 100.183 1.00 14.57 120 GLU B N 1
ATOM 1811 C CA . GLU B 1 120 ? 37.875 17.447 99.921 1.00 15.73 120 GLU B CA 1
ATOM 1812 C C . GLU B 1 120 ? 38.149 18.655 99.037 1.00 14.43 120 GLU B C 1
ATOM 1813 O O . GLU B 1 120 ? 39.253 19.194 99.035 1.00 14.94 120 GLU B O 1
ATOM 1819 N N . LEU B 1 121 ? 37.133 19.084 98.287 1.00 13.57 121 LEU B N 1
ATOM 1820 C CA . LEU B 1 121 ? 37.289 20.226 97.398 1.00 12.82 121 LEU B CA 1
ATOM 1821 C C . LEU B 1 121 ? 37.023 21.571 98.081 1.00 12.42 121 LEU B C 1
ATOM 1822 O O . LEU B 1 121 ? 37.237 22.618 97.477 1.00 11.59 121 LEU B O 1
ATOM 1827 N N . LEU B 1 122 ? 36.573 21.527 99.337 1.00 11.71 122 LEU B N 1
ATOM 1828 C CA . LEU B 1 122 ? 36.358 22.737 100.153 1.00 11.46 122 LEU B CA 1
ATOM 1829 C C . LEU B 1 122 ? 36.915 22.581 101.571 1.00 11.56 122 LEU B C 1
ATOM 1830 O O . LEU B 1 122 ? 36.151 22.489 102.536 1.00 12.23 122 LEU B O 1
ATOM 1835 N N . PRO B 1 123 ? 38.251 22.581 101.701 1.00 11.53 123 PRO B N 1
ATOM 1836 C CA . PRO B 1 123 ? 38.848 22.467 103.034 1.00 11.59 123 PRO B CA 1
ATOM 1837 C C . PRO B 1 123 ? 38.516 23.689 103.877 1.00 11.34 123 PRO B C 1
ATOM 1838 O O . PRO B 1 123 ? 38.158 24.748 103.329 1.00 11.37 123 PRO B O 1
ATOM 1842 N N . SER B 1 124 ? 38.602 23.543 105.200 1.00 10.99 124 SER B N 1
ATOM 1843 C CA . SER B 1 124 ? 38.263 24.635 106.133 1.00 10.38 124 SER B CA 1
ATOM 1844 C C . SER B 1 124 ? 36.905 25.216 105.731 1.00 10.48 124 SER B C 1
ATOM 1845 O O . SER B 1 124 ? 36.761 26.426 105.556 1.00 10.74 124 SER B O 1
ATOM 1848 N N . GLY B 1 125 ? 35.923 24.345 105.546 1.00 10.71 125 GLY B N 1
ATOM 1849 C CA . GLY B 1 125 ? 34.657 24.745 104.921 1.00 11.36 125 GLY B CA 1
ATOM 1850 C C . GLY B 1 125 ? 33.911 25.874 105.609 1.00 11.63 125 GLY B C 1
ATOM 1851 O O . GLY B 1 125 ? 33.969 26.030 106.841 1.00 11.76 125 GLY B O 1
ATOM 1852 N N . TYR B 1 126 ? 33.239 26.688 104.792 1.00 11.77 126 TYR B N 1
ATOM 1853 C CA . TYR B 1 126 ? 32.243 27.620 105.296 1.00 12.12 126 TYR B CA 1
ATOM 1854 C C . TYR B 1 126 ? 31.046 26.822 105.823 1.00 12.46 126 TYR B C 1
ATOM 1855 O O . TYR B 1 126 ? 30.365 26.147 105.047 1.00 12.80 126 TYR B O 1
ATOM 1864 N N . VAL B 1 127 ? 30.807 26.901 107.134 1.00 13.05 127 VAL B N 1
ATOM 1865 C CA . VAL B 1 127 ? 29.608 26.304 107.746 1.00 13.99 127 VAL B CA 1
ATOM 1866 C C . VAL B 1 127 ? 29.132 27.176 108.891 1.00 14.00 127 VAL B C 1
ATOM 1867 O O . VAL B 1 127 ? 29.871 27.379 109.870 1.00 14.71 127 VAL B O 1
ATOM 1871 N N . TRP B 1 128 ? 27.900 27.672 108.796 1.00 14.53 128 TRP B N 1
ATOM 1872 C CA . TRP B 1 128 ? 27.366 28.462 109.899 1.00 14.95 128 TRP B CA 1
ATOM 1873 C C . TRP B 1 128 ? 27.030 27.593 111.099 1.00 15.25 128 TRP B C 1
ATOM 1874 O O . TRP B 1 128 ? 26.342 26.575 110.967 1.00 15.89 128 TRP B O 1
ATOM 1885 N N . PRO C 1 2 ? -7.511 35.751 76.428 1.00 36.24 2 PRO C N 1
ATOM 1886 C CA . PRO C 1 2 ? -7.231 34.555 75.633 1.00 36.03 2 PRO C CA 1
ATOM 1887 C C . PRO C 1 2 ? -5.975 33.817 76.109 1.00 35.53 2 PRO C C 1
ATOM 1888 O O . PRO C 1 2 ? -5.400 34.175 77.142 1.00 36.01 2 PRO C O 1
ATOM 1892 N N . LEU C 1 3 ? -5.570 32.789 75.363 1.00 34.52 3 LEU C N 1
ATOM 1893 C CA . LEU C 1 3 ? -4.387 31.978 75.679 1.00 33.19 3 LEU C CA 1
ATOM 1894 C C . LEU C 1 3 ? -4.320 30.808 74.706 1.00 32.00 3 LEU C C 1
ATOM 1895 O O . LEU C 1 3 ? -5.247 29.996 74.642 1.00 31.96 3 LEU C O 1
ATOM 1900 N N . SER C 1 4 ? -3.231 30.726 73.946 1.00 30.20 4 SER C N 1
ATOM 1901 C CA . SER C 1 4 ? -3.089 29.698 72.916 1.00 28.52 4 SER C CA 1
ATOM 1902 C C . SER C 1 4 ? -2.984 28.289 73.519 1.00 27.57 4 SER C C 1
ATOM 1903 O O . SER C 1 4 ? -2.709 28.140 74.718 1.00 27.14 4 SER C O 1
ATOM 1906 N N . GLN C 1 5 ? -3.216 27.270 72.686 1.00 25.98 5 GLN C N 1
ATOM 1907 C CA . GLN C 1 5 ? -3.112 25.867 73.111 1.00 24.61 5 GLN C CA 1
ATOM 1908 C C . GLN C 1 5 ? -1.740 25.555 73.705 1.00 23.19 5 GLN C C 1
ATOM 1909 O O . GLN C 1 5 ? -1.647 24.858 74.722 1.00 22.38 5 GLN C O 1
ATOM 1915 N N . GLU C 1 6 ? -0.683 26.052 73.065 1.00 21.99 6 GLU C N 1
ATOM 1916 C CA . GLU C 1 6 ? 0.666 25.736 73.521 1.00 21.25 6 GLU C CA 1
ATOM 1917 C C . GLU C 1 6 ? 0.977 26.397 74.867 1.00 20.36 6 GLU C C 1
ATOM 1918 O O . GLU C 1 6 ? 1.676 25.817 75.693 1.00 20.38 6 GLU C O 1
ATOM 1924 N N . GLU C 1 7 ? 0.416 27.584 75.092 1.00 19.11 7 GLU C N 1
ATOM 1925 C CA . GLU C 1 7 ? 0.591 28.291 76.365 1.00 18.21 7 GLU C CA 1
ATOM 1926 C C . GLU C 1 7 ? -0.092 27.558 77.525 1.00 17.53 7 GLU C C 1
ATOM 1927 O O . GLU C 1 7 ? 0.515 27.342 78.582 1.00 16.77 7 GLU C O 1
ATOM 1933 N N . SER C 1 8 ? -1.336 27.126 77.320 1.00 16.70 8 SER C N 1
ATOM 1934 C CA . SER C 1 8 ? -2.031 26.301 78.298 1.00 16.43 8 SER C CA 1
ATOM 1935 C C . SER C 1 8 ? -1.293 24.976 78.560 1.00 15.47 8 SER C C 1
ATOM 1936 O O . SER C 1 8 ? -1.236 24.502 79.694 1.00 15.79 8 SER C O 1
ATOM 1939 N N . THR C 1 9 ? -0.716 24.394 77.507 1.00 14.49 9 THR C N 1
ATOM 1940 C CA . THR C 1 9 ? 0.048 23.154 77.642 1.00 13.44 9 THR C CA 1
ATOM 1941 C C . THR C 1 9 ? 1.300 23.347 78.504 1.00 12.92 9 THR C C 1
ATOM 1942 O O . THR C 1 9 ? 1.618 22.486 79.329 1.00 12.57 9 THR C O 1
ATOM 1946 N N . LEU C 1 10 ? 2.002 24.469 78.317 1.00 12.59 10 LEU C N 1
ATOM 1947 C CA . LEU C 1 10 ? 3.170 24.771 79.153 1.00 12.47 10 LEU C CA 1
ATOM 1948 C C . LEU C 1 10 ? 2.794 24.874 80.622 1.00 12.27 10 LEU C C 1
ATOM 1949 O O . LEU C 1 10 ? 3.500 24.349 81.476 1.00 12.18 10 LEU C O 1
ATOM 1954 N N . ILE C 1 11 ? 1.675 25.533 80.919 1.00 12.24 11 ILE C N 1
ATOM 1955 C CA . ILE C 1 11 ? 1.195 25.603 82.295 1.00 12.73 11 ILE C CA 1
ATOM 1956 C C . ILE C 1 11 ? 0.943 24.205 82.853 1.00 12.50 11 ILE C C 1
ATOM 1957 O O . ILE C 1 11 ? 1.332 23.903 83.974 1.00 12.82 11 ILE C O 1
ATOM 1962 N N . GLU C 1 12 ? 0.307 23.346 82.058 1.00 12.91 12 GLU C N 1
ATOM 1963 C CA . GLU C 1 12 ? -0.001 21.992 82.504 1.00 13.54 12 GLU C CA 1
ATOM 1964 C C . GLU C 1 12 ? 1.275 21.201 82.782 1.00 12.48 12 GLU C C 1
ATOM 1965 O O . GLU C 1 12 ? 1.366 20.506 83.798 1.00 13.20 12 GLU C O 1
ATOM 1971 N N A ARG C 1 13 ? 2.248 21.307 81.877 0.50 12.41 13 ARG C N 1
ATOM 1972 N N B ARG C 1 13 ? 2.254 21.309 81.885 0.50 12.47 13 ARG C N 1
ATOM 1973 C CA A ARG C 1 13 ? 3.519 20.596 82.012 0.50 12.07 13 ARG C CA 1
ATOM 1974 C CA B ARG C 1 13 ? 3.510 20.579 82.037 0.50 12.17 13 ARG C CA 1
ATOM 1975 C C A ARG C 1 13 ? 4.316 21.050 83.241 0.50 11.46 13 ARG C C 1
ATOM 1976 C C B ARG C 1 13 ? 4.337 21.050 83.238 0.50 11.53 13 ARG C C 1
ATOM 1977 O O A ARG C 1 13 ? 4.838 20.217 83.984 0.50 11.33 13 ARG C O 1
ATOM 1978 O O B ARG C 1 13 ? 4.898 20.227 83.962 0.50 11.41 13 ARG C O 1
ATOM 1993 N N . ALA C 1 14 ? 4.404 22.365 83.449 1.00 11.26 14 ALA C N 1
ATOM 1994 C CA . ALA C 1 14 ? 5.129 22.908 84.605 1.00 10.59 14 ALA C CA 1
ATOM 1995 C C . ALA C 1 14 ? 4.428 22.530 85.903 1.00 10.51 14 ALA C C 1
ATOM 1996 O O . ALA C 1 14 ? 5.081 22.192 86.894 1.00 9.98 14 ALA C O 1
ATOM 1998 N N . THR C 1 15 ? 3.097 22.561 85.879 1.00 11.09 15 THR C N 1
ATOM 1999 C CA . THR C 1 15 ? 2.306 22.214 87.052 1.00 11.16 15 THR C CA 1
ATOM 2000 C C . THR C 1 15 ? 2.496 20.742 87.416 1.00 11.04 15 THR C C 1
ATOM 2001 O O . THR C 1 15 ? 2.739 20.404 88.570 1.00 10.97 15 THR C O 1
ATOM 2005 N N . ALA C 1 16 ? 2.404 19.870 86.418 1.00 10.71 16 ALA C N 1
ATOM 2006 C CA . ALA C 1 16 ? 2.604 18.450 86.639 1.00 11.06 16 ALA C CA 1
ATOM 2007 C C . ALA C 1 16 ? 4.004 18.173 87.189 1.00 11.32 16 ALA C C 1
ATOM 2008 O O . ALA C 1 16 ? 4.166 17.325 88.056 1.00 12.41 16 ALA C O 1
ATOM 2010 N N . THR C 1 17 ? 5.000 18.910 86.689 1.00 11.47 17 THR C N 1
ATOM 2011 C CA . THR C 1 17 ? 6.379 18.732 87.130 1.00 11.30 17 THR C CA 1
ATOM 2012 C C . THR C 1 17 ? 6.528 19.036 88.622 1.00 11.08 17 THR C C 1
ATOM 2013 O O . THR C 1 17 ? 6.971 18.182 89.393 1.00 11.72 17 THR C O 1
ATOM 2017 N N . ILE C 1 18 ? 6.134 20.238 89.033 1.00 11.24 18 ILE C N 1
ATOM 2018 C CA . ILE C 1 18 ? 6.302 20.599 90.441 1.00 11.63 18 ILE C CA 1
ATOM 2019 C C . ILE C 1 18 ? 5.431 19.758 91.373 1.00 12.15 18 ILE C C 1
ATOM 2020 O O . ILE C 1 18 ? 5.856 19.410 92.465 1.00 12.47 18 ILE C O 1
ATOM 2025 N N . ASN C 1 19 ? 4.238 19.390 90.919 1.00 12.56 19 ASN C N 1
ATOM 2026 C CA . ASN C 1 19 ? 3.342 18.600 91.762 1.00 13.64 19 ASN C CA 1
ATOM 2027 C C . ASN C 1 19 ? 3.803 17.148 91.904 1.00 13.87 19 ASN C C 1
ATOM 2028 O O . ASN C 1 19 ? 3.319 16.420 92.771 1.00 14.88 19 ASN C O 1
ATOM 2033 N N . SER C 1 20 ? 4.764 16.743 91.076 1.00 13.89 20 SER C N 1
ATOM 2034 C CA . SER C 1 20 ? 5.236 15.357 91.046 1.00 13.76 20 SER C CA 1
ATOM 2035 C C . SER C 1 20 ? 6.418 15.079 91.974 1.00 13.76 20 SER C C 1
ATOM 2036 O O . SER C 1 20 ? 6.821 13.926 92.128 1.00 14.88 20 SER C O 1
ATOM 2039 N N . ILE C 1 21 ? 6.992 16.128 92.559 1.00 13.34 21 ILE C N 1
ATOM 2040 C CA . ILE C 1 21 ? 8.175 15.973 93.407 1.00 13.07 21 ILE C CA 1
ATOM 2041 C C . ILE C 1 21 ? 7.840 16.237 94.887 1.00 13.53 21 ILE C C 1
ATOM 2042 O O . ILE C 1 21 ? 6.843 16.900 95.179 1.00 13.31 21 ILE C O 1
ATOM 2047 N N . PRO C 1 22 ? 8.649 15.691 95.823 1.00 14.01 22 PRO C N 1
ATOM 2048 C CA . PRO C 1 22 ? 8.383 15.958 97.239 1.00 14.83 22 PRO C CA 1
ATOM 2049 C C . PRO C 1 22 ? 8.402 17.452 97.554 1.00 14.79 22 PRO C C 1
ATOM 2050 O O . PRO C 1 22 ? 9.194 18.206 96.977 1.00 15.04 22 PRO C O 1
ATOM 2054 N N . ILE C 1 23 ? 7.514 17.886 98.444 1.00 14.75 23 ILE C N 1
ATOM 2055 C CA . ILE C 1 23 ? 7.517 19.280 98.884 1.00 14.96 23 ILE C CA 1
ATOM 2056 C C . ILE C 1 23 ? 8.881 19.585 99.507 1.00 14.47 23 ILE C C 1
ATOM 2057 O O . ILE C 1 23 ? 9.359 18.853 100.381 1.00 15.32 23 ILE C O 1
ATOM 2062 N N . SER C 1 24 ? 9.523 20.647 99.017 1.00 13.46 24 SER C N 1
ATOM 2063 C CA . SER C 1 24 ? 10.897 20.967 99.402 1.00 12.84 24 SER C CA 1
ATOM 2064 C C . SER C 1 24 ? 11.088 22.471 99.490 1.00 12.86 24 SER C C 1
ATOM 2065 O O . SER C 1 24 ? 10.504 23.216 98.710 1.00 13.55 24 SER C O 1
ATOM 2068 N N . GLU C 1 25 ? 11.923 22.916 100.428 1.00 13.31 25 GLU C N 1
ATOM 2069 C CA . GLU C 1 25 ? 12.310 24.318 100.496 1.00 14.11 25 GLU C CA 1
ATOM 2070 C C . GLU C 1 25 ? 13.395 24.656 99.466 1.00 12.48 25 GLU C C 1
ATOM 2071 O O . GLU C 1 25 ? 13.604 25.827 99.141 1.00 12.63 25 GLU C O 1
ATOM 2077 N N . ASP C 1 26 ? 14.065 23.624 98.950 1.00 11.10 26 ASP C N 1
ATOM 2078 C CA . ASP C 1 26 ? 15.152 23.825 97.979 1.00 10.73 26 ASP C CA 1
ATOM 2079 C C . ASP C 1 26 ? 14.668 23.741 96.546 1.00 10.44 26 ASP C C 1
ATOM 2080 O O . ASP C 1 26 ? 15.215 24.416 95.669 1.00 10.09 26 ASP C O 1
ATOM 2085 N N . TYR C 1 27 ? 13.650 22.910 96.325 1.00 9.61 27 TYR C N 1
ATOM 2086 C CA . TYR C 1 27 ? 13.130 22.621 94.990 1.00 9.41 27 TYR C CA 1
ATOM 2087 C C . TYR C 1 27 ? 11.643 22.900 95.036 1.00 9.85 27 TYR C C 1
ATOM 2088 O O . TYR C 1 27 ? 10.847 22.013 95.370 1.00 10.05 27 TYR C O 1
ATOM 2097 N N . SER C 1 28 ? 11.277 24.140 94.726 1.00 9.19 28 SER C N 1
ATOM 2098 C CA . SER C 1 28 ? 9.939 24.651 95.056 1.00 9.12 28 SER C CA 1
ATOM 2099 C C . SER C 1 28 ? 9.164 25.258 93.888 1.00 9.24 28 SER C C 1
ATOM 2100 O O . SER C 1 28 ? 8.006 25.639 94.055 1.00 9.47 28 SER C O 1
ATOM 2103 N N . VAL C 1 29 ? 9.813 25.374 92.728 1.00 8.17 29 VAL C N 1
ATOM 2104 C CA . VAL C 1 29 ? 9.201 25.957 91.540 1.00 8.53 29 VAL C CA 1
ATOM 2105 C C . VAL C 1 29 ? 9.616 25.119 90.339 1.00 8.46 29 VAL C C 1
ATOM 2106 O O . VAL C 1 29 ? 10.776 24.708 90.250 1.00 8.39 29 VAL C O 1
ATOM 2110 N N . ALA C 1 30 ? 8.666 24.851 89.437 1.00 8.53 30 ALA C N 1
ATOM 2111 C CA . ALA C 1 30 ? 8.978 24.280 88.122 1.00 8.18 30 ALA C CA 1
ATOM 2112 C C . ALA C 1 30 ? 8.677 25.262 86.999 1.00 8.34 30 ALA C C 1
ATOM 2113 O O . ALA C 1 30 ? 7.849 26.158 87.124 1.00 9.12 30 ALA C O 1
ATOM 2115 N N . SER C 1 31 ? 9.376 25.073 85.886 1.00 7.77 31 SER C N 1
ATOM 2116 C CA . SER C 1 31 ? 9.191 25.882 84.689 1.00 8.22 31 SER C CA 1
ATOM 2117 C C . SER C 1 31 ? 9.151 24.960 83.474 1.00 8.03 31 SER C C 1
ATOM 2118 O O . SER C 1 31 ? 9.695 23.853 83.498 1.00 8.52 31 SER C O 1
ATOM 2121 N N . ALA C 1 32 ? 8.433 25.403 82.442 1.00 8.30 32 ALA C N 1
ATOM 2122 C CA . ALA C 1 32 ? 8.417 24.732 81.143 1.00 8.73 32 ALA C CA 1
ATOM 2123 C C . ALA C 1 32 ? 8.532 25.783 80.050 1.00 8.36 32 ALA C C 1
ATOM 2124 O O . ALA C 1 32 ? 7.970 26.873 80.176 1.00 8.86 32 ALA C O 1
ATOM 2126 N N . ALA C 1 33 ? 9.275 25.455 78.993 1.00 8.51 33 ALA C N 1
ATOM 2127 C CA . ALA C 1 33 ? 9.408 26.341 77.836 1.00 9.32 33 ALA C CA 1
ATOM 2128 C C . ALA C 1 33 ? 9.270 25.552 76.553 1.00 9.41 33 ALA C C 1
ATOM 2129 O O . ALA C 1 33 ? 9.648 24.383 76.493 1.00 9.60 33 ALA C O 1
ATOM 2131 N N . LEU C 1 34 ? 8.697 26.220 75.555 1.00 10.61 34 LEU C N 1
ATOM 2132 C CA . LEU C 1 34 ? 8.517 25.674 74.201 1.00 10.95 34 LEU C CA 1
ATOM 2133 C C . LEU C 1 34 ? 9.604 26.173 73.257 1.00 10.88 34 LEU C C 1
ATOM 2134 O O . LEU C 1 34 ? 9.929 27.366 73.247 1.00 10.66 34 LEU C O 1
ATOM 2139 N N . SER C 1 35 ? 10.169 25.259 72.472 1.00 10.48 35 SER C N 1
ATOM 2140 C CA . SER C 1 35 ? 11.171 25.623 71.475 1.00 10.43 35 SER C CA 1
ATOM 2141 C C . SER C 1 35 ? 10.541 25.737 70.089 1.00 10.97 35 SER C C 1
ATOM 2142 O O . SER C 1 35 ? 9.535 25.082 69.798 1.00 11.26 35 SER C O 1
ATOM 2145 N N . SER C 1 36 ? 11.163 26.546 69.238 1.00 11.07 36 SER C N 1
ATOM 2146 C CA . SER C 1 36 ? 10.700 26.730 67.873 1.00 11.84 36 SER C CA 1
ATOM 2147 C C . SER C 1 36 ? 10.810 25.439 67.061 1.00 11.77 36 SER C C 1
ATOM 2148 O O . SER C 1 36 ? 10.110 25.302 66.051 1.00 12.37 36 SER C O 1
ATOM 2151 N N . ASP C 1 37 ? 11.668 24.509 67.490 1.00 11.86 37 ASP C N 1
ATOM 2152 C CA . ASP C 1 37 ? 11.850 23.238 66.779 1.00 11.20 37 ASP C CA 1
ATOM 2153 C C . ASP C 1 37 ? 10.948 22.118 67.301 1.00 10.85 37 ASP C C 1
ATOM 2154 O O . ASP C 1 37 ? 11.133 20.956 66.943 1.00 11.12 37 ASP C O 1
ATOM 2159 N N . GLY C 1 38 ? 9.976 22.464 68.144 1.00 10.14 38 GLY C N 1
ATOM 2160 C CA . GLY C 1 38 ? 8.906 21.532 68.497 1.00 9.64 38 GLY C CA 1
ATOM 2161 C C . GLY C 1 38 ? 9.145 20.602 69.665 1.00 10.20 38 GLY C C 1
ATOM 2162 O O . GLY C 1 38 ? 8.826 19.411 69.613 1.00 10.32 38 GLY C O 1
ATOM 2163 N N . ARG C 1 39 ? 9.696 21.158 70.738 1.00 9.71 39 ARG C N 1
ATOM 2164 C CA . ARG C 1 39 ? 10.003 20.398 71.942 1.00 9.60 39 ARG C CA 1
ATOM 2165 C C . ARG C 1 39 ? 9.652 21.260 73.139 1.00 9.88 39 ARG C C 1
ATOM 2166 O O . ARG C 1 39 ? 9.495 22.468 73.009 1.00 9.83 39 ARG C O 1
ATOM 2174 N N . ILE C 1 40 ? 9.505 20.623 74.297 1.00 9.85 40 ILE C N 1
ATOM 2175 C CA . ILE C 1 40 ? 9.201 21.339 75.534 1.00 10.23 40 ILE C CA 1
ATOM 2176 C C . ILE C 1 40 ? 10.208 20.874 76.568 1.00 10.25 40 ILE C C 1
ATOM 2177 O O . ILE C 1 40 ? 10.455 19.670 76.713 1.00 11.18 40 ILE C O 1
ATOM 2182 N N . PHE C 1 41 ? 10.805 21.840 77.260 1.00 9.48 41 PHE C N 1
ATOM 2183 C CA . PHE C 1 41 ? 11.834 21.564 78.258 1.00 9.29 41 PHE C CA 1
ATOM 2184 C C . PHE C 1 41 ? 11.367 22.020 79.614 1.00 9.46 41 PHE C C 1
ATOM 2185 O O . PHE C 1 41 ? 10.739 23.074 79.736 1.00 10.00 41 PHE C O 1
ATOM 2193 N N . THR C 1 42 ? 11.667 21.211 80.623 1.00 9.79 42 THR C N 1
ATOM 2194 C CA . THR C 1 42 ? 11.251 21.531 81.990 1.00 10.61 42 THR C CA 1
ATOM 2195 C C . THR C 1 42 ? 12.457 21.693 82.899 1.00 10.38 42 THR C C 1
ATOM 2196 O O . THR C 1 42 ? 13.594 21.443 82.503 1.00 11.29 42 THR C O 1
ATOM 2200 N N . GLY C 1 43 ? 12.192 22.134 84.124 1.00 10.23 43 GLY C N 1
ATOM 2201 C CA . GLY C 1 43 ? 13.246 22.292 85.121 1.00 9.61 43 GLY C CA 1
ATOM 2202 C C . GLY C 1 43 ? 12.609 22.690 86.433 1.00 8.63 43 GLY C C 1
ATOM 2203 O O . GLY C 1 43 ? 11.472 23.157 86.462 1.00 8.72 43 GLY C O 1
ATOM 2204 N N . VAL C 1 44 ? 13.352 22.490 87.515 1.00 8.23 44 VAL C N 1
ATOM 2205 C CA . VAL C 1 44 ? 12.962 22.943 88.853 1.00 8.62 44 VAL C CA 1
ATOM 2206 C C . VAL C 1 44 ? 14.124 23.791 89.380 1.00 8.17 44 VAL C C 1
ATOM 2207 O O . VAL C 1 44 ? 15.287 23.609 88.964 1.00 8.58 44 VAL C O 1
ATOM 2211 N N . ASN C 1 45 ? 13.809 24.753 90.244 1.00 7.92 45 ASN C N 1
ATOM 2212 C CA . ASN C 1 45 ? 14.854 25.620 90.795 1.00 7.40 45 ASN C CA 1
ATOM 2213 C C . ASN C 1 45 ? 15.779 24.864 91.734 1.00 7.29 45 ASN C C 1
ATOM 2214 O O . ASN C 1 45 ? 15.442 23.771 92.211 1.00 8.55 45 ASN C O 1
ATOM 2219 N N . VAL C 1 46 ? 16.922 25.477 92.007 1.00 7.46 46 VAL C N 1
ATOM 2220 C CA . VAL C 1 46 ? 17.876 24.945 92.954 1.00 7.37 46 VAL C CA 1
ATOM 2221 C C . VAL C 1 46 ? 18.209 26.094 93.883 1.00 7.74 46 VAL C C 1
ATOM 2222 O O . VAL C 1 46 ? 19.029 26.938 93.536 1.00 8.21 46 VAL C O 1
ATOM 2226 N N . TYR C 1 47 ? 17.565 26.139 95.047 1.00 7.93 47 TYR C N 1
ATOM 2227 C CA . TYR C 1 47 ? 17.797 27.278 95.938 1.00 8.02 47 TYR C CA 1
ATOM 2228 C C . TYR C 1 47 ? 19.205 27.265 96.526 1.00 7.48 47 TYR C C 1
ATOM 2229 O O . TYR C 1 47 ? 19.661 26.247 97.031 1.00 7.85 47 TYR C O 1
ATOM 2238 N N . HIS C 1 48 ? 19.889 28.405 96.440 1.00 6.82 48 HIS C N 1
ATOM 2239 C CA . HIS C 1 48 ? 21.138 28.568 97.182 1.00 6.61 48 HIS C CA 1
ATOM 2240 C C . HIS C 1 48 ? 21.464 30.044 97.322 1.00 6.90 48 HIS C C 1
ATOM 2241 O O . HIS C 1 48 ? 21.250 30.822 96.390 1.00 7.60 48 HIS C O 1
ATOM 2248 N N . PHE C 1 49 ? 22.008 30.418 98.483 1.00 6.82 49 PHE C N 1
ATOM 2249 C CA . PHE C 1 49 ? 22.266 31.827 98.758 1.00 6.76 49 PHE C CA 1
ATOM 2250 C C . PHE C 1 49 ? 23.262 32.472 97.784 1.00 6.94 49 PHE C C 1
ATOM 2251 O O . PHE C 1 49 ? 23.278 33.702 97.630 1.00 7.28 49 PHE C O 1
ATOM 2259 N N . THR C 1 50 ? 24.111 31.664 97.149 1.00 7.03 50 THR C N 1
ATOM 2260 C CA . THR C 1 50 ? 25.053 32.196 96.153 1.00 7.64 50 THR C CA 1
ATOM 2261 C C . THR C 1 50 ? 24.378 32.444 94.795 1.00 7.65 50 THR C C 1
ATOM 2262 O O . THR C 1 50 ? 25.042 32.835 93.836 1.00 8.58 50 THR C O 1
ATOM 2266 N N . GLY C 1 51 ? 23.075 32.198 94.725 1.00 7.25 51 GLY C N 1
ATOM 2267 C CA . GLY C 1 51 ? 22.328 32.372 93.480 1.00 7.55 51 GLY C CA 1
ATOM 2268 C C . GLY C 1 51 ? 22.105 31.081 92.730 1.00 7.77 51 GLY C C 1
ATOM 2269 O O . GLY C 1 51 ? 22.242 31.034 91.507 1.00 7.35 51 GLY C O 1
ATOM 2270 N N . GLY C 1 52 ? 21.705 30.041 93.448 1.00 7.57 52 GLY C N 1
ATOM 2271 C CA . GLY C 1 52 ? 21.272 28.806 92.775 1.00 7.51 52 GLY C CA 1
ATOM 2272 C C . GLY C 1 52 ? 20.200 29.160 91.756 1.00 7.30 52 GLY C C 1
ATOM 2273 O O . GLY C 1 52 ? 19.405 30.073 91.971 1.00 7.48 52 GLY C O 1
ATOM 2274 N N . PRO C 1 53 ? 20.194 28.463 90.610 1.00 7.10 53 PRO C N 1
ATOM 2275 C CA . PRO C 1 53 ? 19.343 28.915 89.516 1.00 7.75 53 PRO C CA 1
ATOM 2276 C C . PRO C 1 53 ? 17.855 28.778 89.796 1.00 7.59 53 PRO C C 1
ATOM 2277 O O . PRO C 1 53 ? 17.409 27.795 90.380 1.00 8.26 53 PRO C O 1
ATOM 2281 N N . CYS C 1 54 ? 17.094 29.768 89.349 1.00 7.87 54 CYS C N 1
ATOM 2282 C CA . CYS C 1 54 ? 15.657 29.643 89.281 1.00 7.59 54 CYS C CA 1
ATOM 2283 C C . CYS C 1 54 ? 15.278 28.549 88.290 1.00 7.39 54 CYS C C 1
ATOM 2284 O O . CYS C 1 54 ? 16.090 28.152 87.446 1.00 7.39 54 CYS C O 1
ATOM 2287 N N . ALA C 1 55 ? 14.035 28.089 88.379 1.00 7.43 55 ALA C N 1
ATOM 2288 C CA . ALA C 1 55 ? 13.542 27.065 87.458 1.00 7.63 55 ALA C CA 1
ATOM 2289 C C . ALA C 1 55 ? 13.727 27.472 86.001 1.00 7.63 55 ALA C C 1
ATOM 2290 O O . ALA C 1 55 ? 14.102 26.636 85.167 1.00 7.41 55 ALA C O 1
ATOM 2292 N N . GLU C 1 56 ? 13.504 28.749 85.687 1.00 7.78 56 GLU C N 1
ATOM 2293 C CA . GLU C 1 56 ? 13.645 29.207 84.301 1.00 7.69 56 GLU C CA 1
ATOM 2294 C C . GLU C 1 56 ? 15.066 29.020 83.791 1.00 7.71 56 GLU C C 1
ATOM 2295 O O . GLU C 1 56 ? 15.266 28.702 82.619 1.00 7.95 56 GLU C O 1
ATOM 2301 N N . LEU C 1 57 ? 16.058 29.233 84.655 1.00 7.67 57 LEU C N 1
ATOM 2302 C CA . LEU C 1 57 ? 17.448 29.112 84.208 1.00 7.28 57 LEU C CA 1
ATOM 2303 C C . LEU C 1 57 ? 17.815 27.643 84.030 1.00 7.10 57 LEU C C 1
ATOM 2304 O O . LEU C 1 57 ? 18.589 27.302 83.129 1.00 7.72 57 LEU C O 1
ATOM 2309 N N . VAL C 1 58 ? 17.250 26.771 84.867 1.00 6.37 58 VAL C N 1
ATOM 2310 C CA . VAL C 1 58 ? 17.407 25.329 84.664 1.00 6.82 58 VAL C CA 1
ATOM 2311 C C . VAL C 1 58 ? 16.795 24.923 83.323 1.00 6.80 58 VAL C C 1
ATOM 2312 O O . VAL C 1 58 ? 17.426 24.180 82.564 1.00 7.14 58 VAL C O 1
ATOM 2316 N N . VAL C 1 59 ? 15.605 25.443 83.015 1.00 7.08 59 VAL C N 1
ATOM 2317 C CA . VAL C 1 59 ? 14.991 25.206 81.696 1.00 7.27 59 VAL C CA 1
ATOM 2318 C C . VAL C 1 59 ? 15.921 25.654 80.555 1.00 6.97 59 VAL C C 1
ATOM 2319 O O . VAL C 1 59 ? 16.111 24.921 79.569 1.00 7.91 59 VAL C O 1
ATOM 2323 N N . LEU C 1 60 ? 16.511 26.840 80.675 1.00 6.29 60 LEU C N 1
ATOM 2324 C CA . LEU C 1 60 ? 17.387 27.345 79.617 1.00 7.33 60 LEU C CA 1
ATOM 2325 C C . LEU C 1 60 ? 18.575 26.420 79.400 1.00 7.30 60 LEU C C 1
ATOM 2326 O O . LEU C 1 60 ? 18.997 26.204 78.257 1.00 7.80 60 LEU C O 1
ATOM 2331 N N . GLY C 1 61 ? 19.126 25.864 80.477 1.00 6.80 61 GLY C N 1
ATOM 2332 C CA . GLY C 1 61 ? 20.271 24.958 80.356 1.00 7.38 61 GLY C CA 1
ATOM 2333 C C . GLY C 1 61 ? 19.891 23.593 79.809 1.00 7.20 61 GLY C C 1
ATOM 2334 O O . GLY C 1 61 ? 20.695 22.917 79.174 1.00 8.34 61 GLY C O 1
ATOM 2335 N N . THR C 1 62 ? 18.661 23.187 80.098 1.00 7.56 62 THR C N 1
ATOM 2336 C CA . THR C 1 62 ? 18.091 21.917 79.619 1.00 7.72 62 THR C CA 1
ATOM 2337 C C . THR C 1 62 ? 17.799 21.997 78.121 1.00 8.35 62 THR C C 1
ATOM 2338 O O . THR C 1 62 ? 18.130 21.074 77.365 1.00 8.32 62 THR C O 1
ATOM 2342 N N . ALA C 1 63 ? 17.219 23.112 77.691 1.00 8.59 63 ALA C N 1
ATOM 2343 C CA . ALA C 1 63 ? 17.031 23.386 76.267 1.00 8.33 63 ALA C CA 1
ATOM 2344 C C . ALA C 1 63 ? 18.388 23.443 75.557 1.00 8.66 63 ALA C C 1
ATOM 2345 O O . ALA C 1 63 ? 18.577 22.858 74.481 1.00 9.42 63 ALA C O 1
ATOM 2347 N N . ALA C 1 64 ? 19.355 24.119 76.173 1.00 7.97 64 ALA C N 1
ATOM 2348 C CA . ALA C 1 64 ? 20.685 24.219 75.558 1.00 8.50 64 ALA C CA 1
ATOM 2349 C C . ALA C 1 64 ? 21.341 22.837 75.417 1.00 8.92 64 ALA C C 1
ATOM 2350 O O . ALA C 1 64 ? 21.993 22.551 74.406 1.00 9.83 64 ALA C O 1
ATOM 2352 N N . ALA C 1 65 ? 21.165 21.977 76.419 1.00 9.22 65 ALA C N 1
ATOM 2353 C CA . ALA C 1 65 ? 21.709 20.610 76.371 1.00 9.20 65 ALA C CA 1
ATOM 2354 C C . ALA C 1 65 ? 21.136 19.792 75.218 1.00 9.54 65 ALA C C 1
ATOM 2355 O O . ALA C 1 65 ? 21.776 18.833 74.758 1.00 10.58 65 ALA C O 1
ATOM 2357 N N . ALA C 1 66 ? 19.938 20.173 74.777 1.00 10.09 66 ALA C N 1
ATOM 2358 C CA . ALA C 1 66 ? 19.228 19.485 73.690 1.00 10.72 66 ALA C CA 1
ATOM 2359 C C . ALA C 1 66 ? 19.379 20.197 72.341 1.00 11.00 66 ALA C C 1
ATOM 2360 O O . ALA C 1 66 ? 18.730 19.820 71.359 1.00 11.34 66 ALA C O 1
ATOM 2362 N N . ALA C 1 67 ? 20.223 21.228 72.296 1.00 10.99 67 ALA C N 1
ATOM 2363 C CA . ALA C 1 67 ? 20.422 22.034 71.078 1.00 11.24 67 ALA C CA 1
ATOM 2364 C C . ALA C 1 67 ? 19.102 22.633 70.570 1.00 12.02 67 ALA C C 1
ATOM 2365 O O . ALA C 1 67 ? 18.845 22.695 69.365 1.00 12.42 67 ALA C O 1
ATOM 2367 N N . ALA C 1 68 ? 18.276 23.090 71.509 1.00 12.07 68 ALA C N 1
ATOM 2368 C CA . ALA C 1 68 ? 16.935 23.601 71.208 1.00 13.88 68 ALA C CA 1
ATOM 2369 C C . ALA C 1 68 ? 16.828 24.941 70.480 1.00 15.39 68 ALA C C 1
ATOM 2370 O O . ALA C 1 68 ? 15.772 25.243 69.926 1.00 16.96 68 ALA C O 1
ATOM 2372 N N . GLY C 1 69 ? 17.888 25.741 70.508 1.00 15.55 69 GLY C N 1
ATOM 2373 C CA . GLY C 1 69 ? 17.984 27.030 69.798 1.00 15.51 69 GLY C CA 1
ATOM 2374 C C . GLY C 1 69 ? 17.200 28.268 70.224 1.00 16.25 69 GLY C C 1
ATOM 2375 O O . GLY C 1 69 ? 17.760 29.244 70.766 1.00 17.00 69 GLY C O 1
ATOM 2376 N N . ASN C 1 70 ? 15.917 28.288 69.904 1.00 15.33 70 ASN C N 1
ATOM 2377 C CA . ASN C 1 70 ? 15.080 29.433 70.221 1.00 14.91 70 ASN C CA 1
ATOM 2378 C C . ASN C 1 70 ? 13.906 28.982 71.045 1.00 14.11 70 ASN C C 1
ATOM 2379 O O . ASN C 1 70 ? 13.140 28.117 70.618 1.00 13.85 70 ASN C O 1
ATOM 2384 N N . LEU C 1 71 ? 13.788 29.544 72.241 1.00 12.75 71 LEU C N 1
ATOM 2385 C CA . LEU C 1 71 ? 12.631 29.312 73.077 1.00 12.19 71 LEU C CA 1
ATOM 2386 C C . LEU C 1 71 ? 11.648 30.434 72.831 1.00 12.61 71 LEU C C 1
ATOM 2387 O O . LEU C 1 71 ? 12.034 31.607 72.777 1.00 12.36 71 LEU C O 1
ATOM 2392 N N . THR C 1 72 ? 10.384 30.069 72.653 1.00 12.54 72 THR C N 1
ATOM 2393 C CA . THR C 1 72 ? 9.372 31.041 72.244 1.00 12.71 72 THR C CA 1
ATOM 2394 C C . THR C 1 72 ? 8.392 31.415 73.349 1.00 12.42 72 THR C C 1
ATOM 2395 O O . THR C 1 72 ? 7.810 32.483 73.316 1.00 11.96 72 THR C O 1
ATOM 2399 N N . CYS C 1 73 ? 8.236 30.552 74.352 1.00 11.89 73 CYS C N 1
ATOM 2400 C CA . CYS C 1 73 ? 7.358 30.852 75.473 1.00 11.43 73 CYS C CA 1
ATOM 2401 C C . CYS C 1 73 ? 7.817 30.077 76.697 1.00 10.40 73 CYS C C 1
ATOM 2402 O O . CYS C 1 73 ? 8.316 28.960 76.571 1.00 10.55 73 CYS C O 1
ATOM 2405 N N . ILE C 1 74 ? 7.671 30.696 77.870 1.00 9.80 74 ILE C N 1
ATOM 2406 C CA . ILE C 1 74 ? 8.096 30.087 79.135 1.00 9.59 74 ILE C CA 1
ATOM 2407 C C . ILE C 1 74 ? 7.097 30.433 80.235 1.00 9.5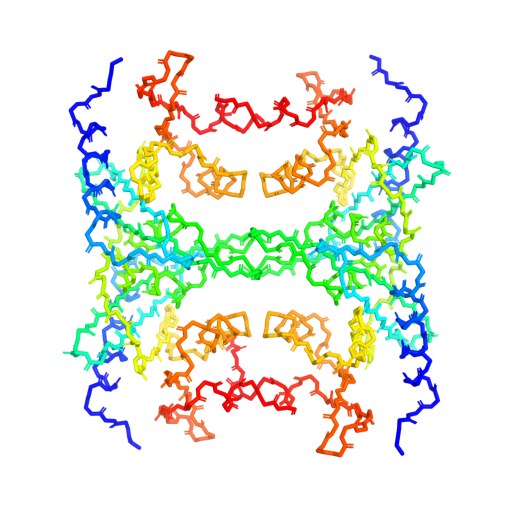8 74 ILE C C 1
ATOM 2408 O O . ILE C 1 74 ? 6.430 31.482 80.182 1.00 10.09 74 ILE C O 1
ATOM 2413 N N . VAL C 1 75 ? 6.983 29.540 81.212 1.00 9.64 75 VAL C N 1
ATOM 2414 C CA . VAL C 1 75 ? 6.156 29.786 82.387 1.00 9.52 75 VAL C CA 1
ATOM 2415 C C . VAL C 1 75 ? 6.789 29.126 83.603 1.00 9.58 75 VAL C C 1
ATOM 2416 O O . VAL C 1 75 ? 7.508 28.136 83.459 1.00 9.43 75 VAL C O 1
ATOM 2420 N N . ALA C 1 76 ? 6.510 29.676 84.783 1.00 9.10 76 ALA C N 1
ATOM 2421 C CA . ALA C 1 76 ? 6.913 29.065 86.043 1.00 8.58 76 ALA C CA 1
ATOM 2422 C C . ALA C 1 76 ? 5.695 28.867 86.947 1.00 9.22 76 ALA C C 1
ATOM 2423 O O . ALA C 1 76 ? 4.812 29.726 87.005 1.00 10.00 76 ALA C O 1
ATOM 2425 N N . ILE C 1 77 ? 5.673 27.734 87.643 1.00 8.90 77 ILE C N 1
ATOM 2426 C CA . ILE C 1 77 ? 4.574 27.364 88.532 1.00 9.50 77 ILE C CA 1
ATOM 2427 C C . ILE C 1 77 ? 5.149 27.011 89.895 1.00 9.81 77 ILE C C 1
ATOM 2428 O O . ILE C 1 77 ? 6.049 26.177 90.006 1.00 9.63 77 ILE C O 1
ATOM 2433 N N . GLY C 1 78 ? 4.617 27.654 90.928 1.00 9.86 78 GLY C N 1
ATOM 2434 C CA . GLY C 1 78 ? 5.055 27.387 92.297 1.00 10.50 78 GLY C CA 1
ATOM 2435 C C . GLY C 1 78 ? 4.441 26.128 92.868 1.00 11.50 78 GLY C C 1
ATOM 2436 O O . GLY C 1 78 ? 3.359 25.705 92.450 1.00 12.46 78 GLY C O 1
ATOM 2437 N N . ASN C 1 79 ? 5.143 25.523 93.822 1.00 11.60 79 ASN C N 1
ATOM 2438 C CA . ASN C 1 79 ? 4.659 24.336 94.522 1.00 13.01 79 ASN C CA 1
ATOM 2439 C C . ASN C 1 79 ? 3.461 24.674 95.406 1.00 14.50 79 ASN C C 1
ATOM 2440 O O . ASN C 1 79 ? 3.065 25.836 95.500 1.00 14.83 79 ASN C O 1
ATOM 2445 N N . GLU C 1 80 ? 2.890 23.640 96.020 1.00 16.14 80 GLU C N 1
ATOM 2446 C CA . GLU C 1 80 ? 1.734 23.796 96.909 1.00 17.65 80 GLU C CA 1
ATOM 2447 C C . GLU C 1 80 ? 0.612 24.636 96.278 1.00 17.90 80 GLU C C 1
ATOM 2448 O O . GLU C 1 80 ? 0.017 25.502 96.931 1.00 18.76 80 GLU C O 1
ATOM 2454 N N . ASN C 1 81 ? 0.344 24.373 95.000 1.00 18.10 81 ASN C N 1
ATOM 2455 C CA . ASN C 1 81 ? -0.797 24.952 94.277 1.00 18.49 81 ASN C CA 1
ATOM 2456 C C . ASN C 1 81 ? -0.783 26.470 94.140 1.00 18.23 81 ASN C C 1
ATOM 2457 O O . ASN C 1 81 ? -1.838 27.097 94.013 1.00 18.34 81 ASN C O 1
ATOM 2462 N N . ARG C 1 82 ? 0.410 27.061 94.132 1.00 17.29 82 ARG C N 1
ATOM 2463 C CA . ARG C 1 82 ? 0.543 28.513 94.056 1.00 16.85 82 ARG C CA 1
ATOM 2464 C C . ARG C 1 82 ? 0.276 29.108 92.672 1.00 16.18 82 ARG C C 1
ATOM 2465 O O . ARG C 1 82 ? 0.040 30.313 92.544 1.00 17.43 82 ARG C O 1
ATOM 2473 N N . GLY C 1 83 ? 0.328 28.273 91.639 1.00 15.13 83 GLY C N 1
ATOM 2474 C CA . GLY C 1 83 ? 0.074 28.739 90.283 1.00 13.95 83 GLY C CA 1
ATOM 2475 C C . GLY C 1 83 ? 1.221 29.515 89.659 1.00 13.08 83 GLY C C 1
ATOM 2476 O O . GLY C 1 83 ? 2.387 29.359 90.042 1.00 12.59 83 GLY C O 1
ATOM 2477 N N . ILE C 1 84 ? 0.873 30.374 88.711 1.00 12.89 84 ILE C N 1
ATOM 2478 C CA . ILE C 1 84 ? 1.842 31.092 87.901 1.00 12.79 84 ILE C CA 1
ATOM 2479 C C . ILE C 1 84 ? 2.617 32.093 88.734 1.00 12.92 84 ILE C C 1
ATOM 2480 O O . ILE C 1 84 ? 2.025 32.895 89.463 1.00 13.20 84 ILE C O 1
ATOM 2485 N N . LEU C 1 85 ? 3.941 32.007 88.633 1.00 12.23 85 LEU C N 1
ATOM 2486 C CA . LEU C 1 85 ? 4.843 32.985 89.227 1.00 12.76 85 LEU C CA 1
ATOM 2487 C C . LEU C 1 85 ? 5.545 33.717 88.098 1.00 12.74 85 LEU C C 1
ATOM 2488 O O . LEU C 1 85 ? 6.080 33.095 87.191 1.00 13.21 85 LEU C O 1
ATOM 2493 N N A SER C 1 86 ? 5.528 35.045 88.156 0.50 13.01 86 SER C N 1
ATOM 2494 N N B SER C 1 86 ? 5.530 35.043 88.146 0.50 13.16 86 SER C N 1
ATOM 2495 C CA A SER C 1 86 ? 6.280 35.846 87.204 0.50 13.00 86 SER C CA 1
ATOM 2496 C CA B SER C 1 86 ? 6.222 35.847 87.151 0.50 13.33 86 SER C CA 1
ATOM 2497 C C A SER C 1 86 ? 7.765 35.556 87.359 0.50 12.93 86 SER C C 1
ATOM 2498 C C B SER C 1 86 ? 7.735 35.710 87.351 0.50 13.11 86 SER C C 1
ATOM 2499 O O A SER C 1 86 ? 8.226 35.247 88.463 0.50 13.11 86 SER C O 1
ATOM 2500 O O B SER C 1 86 ? 8.194 35.703 88.499 0.50 13.41 86 SER C O 1
ATOM 2505 N N . PRO C 1 87 ? 8.511 35.603 86.247 1.00 12.52 87 PRO C N 1
ATOM 2506 C CA . PRO C 1 87 ? 9.959 35.436 86.388 1.00 12.14 87 PRO C CA 1
ATOM 2507 C C . PRO C 1 87 ? 10.536 36.586 87.211 1.00 10.89 87 PRO C C 1
ATOM 2508 O O . PRO C 1 87 ? 10.092 37.731 87.078 1.00 11.11 87 PRO C O 1
ATOM 2512 N N . CYS C 1 88 ? 11.500 36.279 88.073 1.00 10.16 88 CYS C N 1
ATOM 2513 C CA . CYS C 1 88 ? 12.135 37.325 88.864 1.00 9.39 88 CYS C CA 1
ATOM 2514 C C . CYS C 1 88 ? 12.986 38.202 87.957 1.00 8.97 88 CYS C C 1
ATOM 2515 O O . CYS C 1 88 ? 13.219 37.885 86.781 1.00 8.73 88 CYS C O 1
ATOM 2518 N N . GLY C 1 89 ? 13.504 39.286 88.521 1.00 8.55 89 GLY C N 1
ATOM 2519 C CA . GLY C 1 89 ? 14.323 40.199 87.751 1.00 8.43 89 GLY C CA 1
ATOM 2520 C C . GLY C 1 89 ? 15.555 39.580 87.107 1.00 8.33 89 GLY C C 1
ATOM 2521 O O . GLY C 1 89 ? 15.901 39.927 85.965 1.00 8.32 89 GLY C O 1
ATOM 2522 N N A ARG C 1 90 ? 16.248 38.687 87.818 0.50 8.35 90 ARG C N 1
ATOM 2523 N N B ARG C 1 90 ? 16.236 38.688 87.834 0.50 8.46 90 ARG C N 1
ATOM 2524 C CA A ARG C 1 90 ? 17.435 38.070 87.221 0.50 8.32 90 ARG C CA 1
ATOM 2525 C CA B ARG C 1 90 ? 17.417 38.019 87.283 0.50 8.63 90 ARG C CA 1
ATOM 2526 C C A ARG C 1 90 ? 17.034 37.210 86.025 0.50 8.57 90 ARG C C 1
ATOM 2527 C C B ARG C 1 90 ? 17.015 37.237 86.041 0.50 8.70 90 ARG C C 1
ATOM 2528 O O A ARG C 1 90 ? 17.684 37.262 84.984 0.50 8.01 90 ARG C O 1
ATOM 2529 O O B ARG C 1 90 ? 17.643 37.365 84.993 0.50 8.13 90 ARG C O 1
ATOM 2544 N N . CYS C 1 91 ? 15.954 36.448 86.168 1.00 8.63 91 CYS C N 1
ATOM 2545 C CA . CYS C 1 91 ? 15.466 35.626 85.050 1.00 9.10 91 CYS C CA 1
ATOM 2546 C C . CYS C 1 91 ? 15.027 36.481 83.873 1.00 9.07 91 CYS C C 1
ATOM 2547 O O . CYS C 1 91 ? 15.311 36.142 82.728 1.00 9.61 91 CYS C O 1
ATOM 2550 N N . ARG C 1 92 ? 14.363 37.602 84.154 1.00 8.18 92 ARG C N 1
ATOM 2551 C CA . ARG C 1 92 ? 13.950 38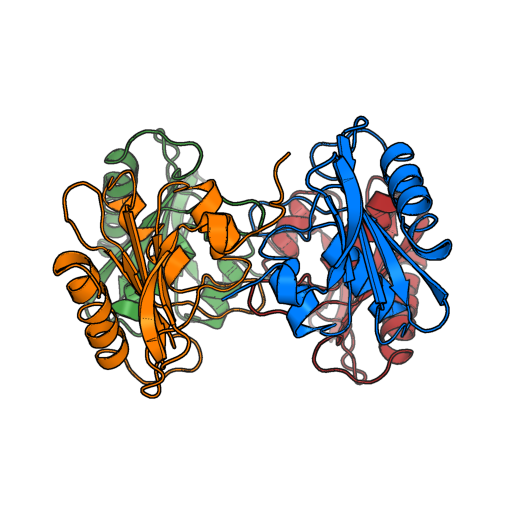.494 83.076 1.00 8.58 92 ARG C CA 1
ATOM 2552 C C . ARG C 1 92 ? 15.166 38.950 82.273 1.00 8.38 92 ARG C C 1
ATOM 2553 O O . ARG C 1 92 ? 15.131 38.992 81.039 1.00 9.39 92 ARG C O 1
ATOM 2561 N N . GLN C 1 93 ? 16.247 39.299 82.970 1.00 8.37 93 GLN C N 1
ATOM 2562 C CA . GLN C 1 93 ? 17.467 39.738 82.314 1.00 8.88 93 GLN C CA 1
ATOM 2563 C C . GLN C 1 93 ? 18.097 38.635 81.465 1.00 8.93 93 GLN C C 1
ATOM 2564 O O . GLN C 1 93 ? 18.455 38.868 80.301 1.00 9.44 93 GLN C O 1
ATOM 2570 N N . VAL C 1 94 ? 18.248 37.442 82.041 1.00 8.35 94 VAL C N 1
ATOM 2571 C CA . VAL C 1 94 ? 18.811 36.325 81.297 1.00 8.68 94 VAL C CA 1
ATOM 2572 C C . VAL C 1 94 ? 17.960 35.969 80.072 1.00 9.12 94 VAL C C 1
ATOM 2573 O O . VAL C 1 94 ? 18.499 35.763 78.982 1.00 9.52 94 VAL C O 1
ATOM 2577 N N . LEU C 1 95 ? 16.641 35.922 80.255 1.00 8.73 95 LEU C N 1
ATOM 2578 C CA . LEU C 1 95 ? 15.724 35.613 79.141 1.00 9.14 95 LEU C CA 1
ATOM 2579 C C . LEU C 1 95 ? 15.820 36.655 78.041 1.00 10.12 95 LEU C C 1
ATOM 2580 O O . LEU C 1 95 ? 15.908 36.322 76.854 1.00 10.36 95 LEU C O 1
ATOM 2585 N N . LEU C 1 96 ? 15.828 37.924 78.427 1.00 10.15 96 LEU C N 1
ATOM 2586 C CA . LEU C 1 96 ? 15.961 39.002 77.445 1.00 10.97 96 LEU C CA 1
ATOM 2587 C C . LEU C 1 96 ? 17.240 38.846 76.625 1.00 11.07 96 LEU C C 1
ATOM 2588 O O . LEU C 1 96 ? 17.214 38.973 75.403 1.00 12.10 96 LEU C O 1
ATOM 2593 N N . ASP C 1 97 ? 18.345 38.547 77.306 1.00 10.53 97 ASP C N 1
ATOM 2594 C CA . ASP C 1 97 ? 19.659 38.512 76.671 1.00 10.92 97 ASP C CA 1
ATOM 2595 C C . ASP C 1 97 ? 19.880 37.262 75.813 1.00 11.17 97 ASP C C 1
ATOM 2596 O O . ASP C 1 97 ? 20.550 37.330 74.775 1.00 12.72 97 ASP C O 1
ATOM 2601 N N . LEU C 1 98 ? 19.312 36.131 76.232 1.00 11.68 98 LEU C N 1
ATOM 2602 C CA . LEU C 1 98 ? 19.560 34.857 75.551 1.00 11.45 98 LEU C CA 1
ATOM 2603 C C . LEU C 1 98 ? 18.441 34.402 74.627 1.00 11.46 98 LEU C C 1
ATOM 2604 O O . LEU C 1 98 ? 18.694 33.630 73.707 1.00 11.23 98 LEU C O 1
ATOM 2609 N N . HIS C 1 99 ? 17.219 34.846 74.898 1.00 10.92 99 HIS C N 1
ATOM 2610 C CA . HIS C 1 99 ? 16.067 34.548 74.035 1.00 11.09 99 HIS C CA 1
ATOM 2611 C C . HIS C 1 99 ? 15.171 35.777 73.892 1.00 11.16 99 HIS C C 1
ATOM 2612 O O . HIS C 1 99 ? 14.045 35.785 74.381 1.00 10.81 99 HIS C O 1
ATOM 2619 N N . PRO C 1 100 ? 15.672 36.823 73.206 1.00 11.91 100 PRO C N 1
ATOM 2620 C CA . PRO C 1 100 ? 14.932 38.091 73.114 1.00 12.62 100 PRO C CA 1
ATOM 2621 C C . PRO C 1 100 ? 13.544 37.973 72.493 1.00 13.23 100 PRO C C 1
ATOM 2622 O O . PRO C 1 100 ? 12.687 38.818 72.750 1.00 14.15 100 PRO C O 1
ATOM 2626 N N . GLY C 1 101 ? 13.322 36.929 71.702 1.00 13.68 101 GLY C N 1
ATOM 2627 C CA . GLY C 1 101 ? 12.012 36.709 71.102 1.00 13.88 101 GLY C CA 1
ATOM 2628 C C . GLY C 1 101 ? 11.009 35.992 71.990 1.00 13.61 101 GLY C C 1
ATOM 2629 O O . GLY C 1 101 ? 9.886 35.724 71.565 1.00 14.73 101 GLY C O 1
ATOM 2630 N N . ILE C 1 102 ? 11.400 35.676 73.223 1.00 12.77 102 ILE C N 1
ATOM 2631 C CA . ILE C 1 102 ? 10.550 34.860 74.085 1.00 11.79 102 ILE C CA 1
ATOM 2632 C C . ILE C 1 102 ? 9.377 35.646 74.713 1.00 12.32 102 ILE C C 1
ATOM 2633 O O . ILE C 1 102 ? 9.478 36.854 74.965 1.00 12.90 102 ILE C O 1
ATOM 2638 N N . LYS C 1 103 ? 8.274 34.946 74.961 1.00 12.63 103 LYS C N 1
ATOM 2639 C CA . LYS C 1 103 ? 7.184 35.452 75.786 1.00 13.09 103 LYS C CA 1
ATOM 2640 C C . LYS C 1 103 ? 7.205 34.723 77.116 1.00 13.00 103 LYS C C 1
ATOM 2641 O O . LYS C 1 103 ? 7.617 33.560 77.192 1.00 12.96 103 LYS C O 1
ATOM 2647 N N . ALA C 1 104 ? 6.784 35.412 78.169 1.00 12.66 104 ALA C N 1
ATOM 2648 C CA . ALA C 1 104 ? 6.608 34.789 79.474 1.00 12.25 104 ALA C CA 1
ATOM 2649 C C . ALA C 1 104 ? 5.136 34.834 79.847 1.00 12.52 104 ALA C C 1
ATOM 2650 O O . ALA C 1 104 ? 4.465 35.843 79.620 1.00 12.84 104 ALA C O 1
ATOM 2652 N N . ILE C 1 105 ? 4.639 33.741 80.412 1.00 12.36 105 ILE C N 1
ATOM 2653 C CA . ILE C 1 105 ? 3.266 33.698 80.894 1.00 12.65 105 ILE C CA 1
ATOM 2654 C C . ILE C 1 105 ? 3.229 34.238 82.320 1.00 12.65 105 ILE C C 1
ATOM 2655 O O . ILE C 1 105 ? 3.936 33.752 83.209 1.00 12.35 105 ILE C O 1
ATOM 2660 N N . VAL C 1 106 ? 2.430 35.286 82.517 1.00 12.74 106 VAL C N 1
ATOM 2661 C CA . VAL C 1 106 ? 2.278 35.928 83.819 1.00 13.63 106 VAL C CA 1
ATOM 2662 C C . VAL C 1 106 ? 0.792 36.125 84.083 1.00 14.72 106 VAL C C 1
ATOM 2663 O O . VAL C 1 106 ? -0.024 35.892 83.192 1.00 14.75 106 VAL C O 1
ATOM 2667 N N . LYS C 1 107 ? 0.443 36.551 85.292 1.00 15.65 107 LYS C N 1
ATOM 2668 C CA . LYS C 1 107 ? -0.950 36.897 85.598 1.00 17.65 107 LYS C CA 1
ATOM 2669 C C . LYS C 1 107 ? -1.214 38.337 85.184 1.00 19.16 107 LYS C C 1
ATOM 2670 O O . LYS C 1 107 ? -0.412 39.231 85.484 1.00 19.53 107 LYS C O 1
ATOM 2676 N N . ASP C 1 108 ? -2.337 38.555 84.498 1.00 20.94 108 ASP C N 1
ATOM 2677 C CA . ASP C 1 108 ? -2.800 39.905 84.175 1.00 23.01 108 ASP C CA 1
ATOM 2678 C C . ASP C 1 108 ? -3.452 40.554 85.401 1.00 23.94 108 ASP C C 1
ATOM 2679 O O . ASP C 1 108 ? -3.416 39.992 86.505 1.00 24.23 108 ASP C O 1
ATOM 2684 N N . SER C 1 109 ? -4.039 41.731 85.207 1.00 25.33 109 SER C N 1
ATOM 2685 C CA . SER C 1 109 ? -4.688 42.472 86.293 1.00 26.17 109 SER C CA 1
ATOM 2686 C C . SER C 1 109 ? -5.846 41.706 86.950 1.00 26.50 109 SER C C 1
ATOM 2687 O O . SER C 1 109 ? -6.150 41.935 88.123 1.00 27.03 109 SER C O 1
ATOM 2690 N N . ASP C 1 110 ? -6.471 40.796 86.199 1.00 26.84 110 ASP C N 1
ATOM 2691 C CA . ASP C 1 110 ? -7.585 39.974 86.709 1.00 26.99 110 ASP C CA 1
ATOM 2692 C C . ASP C 1 110 ? -7.128 38.638 87.310 1.00 26.62 110 ASP C C 1
ATOM 2693 O O . ASP C 1 110 ? -7.953 37.850 87.792 1.00 26.43 110 ASP C O 1
ATOM 2698 N N . GLY C 1 111 ? -5.821 38.379 87.266 1.00 26.24 111 GLY C N 1
ATOM 2699 C CA . GLY C 1 111 ? -5.262 37.126 87.783 1.00 25.96 111 GLY C CA 1
ATOM 2700 C C . GLY C 1 111 ? -5.313 35.990 86.776 1.00 25.97 111 GLY C C 1
ATOM 2701 O O . GLY C 1 111 ? -5.063 34.831 87.117 1.00 25.96 111 GLY C O 1
ATOM 2702 N N . GLN C 1 112 ? -5.637 36.320 85.530 1.00 25.64 112 GLN C N 1
ATOM 2703 C CA . GLN C 1 112 ? -5.713 35.322 84.473 1.00 25.74 112 GLN C CA 1
ATOM 2704 C C . GLN C 1 112 ? -4.412 35.277 83.675 1.00 24.99 112 GLN C C 1
ATOM 2705 O O . GLN C 1 112 ? -3.768 36.313 83.491 1.00 24.84 112 GLN C O 1
ATOM 2711 N N . PRO C 1 113 ? -4.027 34.076 83.200 1.00 24.89 113 PRO C N 1
ATOM 2712 C CA . PRO C 1 113 ? -2.813 33.883 82.407 1.00 24.37 113 PRO C CA 1
ATOM 2713 C C . PRO C 1 113 ? -2.774 34.733 81.138 1.00 23.80 113 PRO C C 1
ATOM 2714 O O . PRO C 1 113 ? -3.773 34.836 80.416 1.00 23.79 113 PRO C O 1
ATOM 2718 N N . THR C 1 114 ? -1.622 35.345 80.887 1.00 22.97 114 THR C N 1
ATOM 2719 C CA . THR C 1 114 ? -1.391 36.117 79.673 1.00 22.23 114 THR C CA 1
ATOM 2720 C C . THR C 1 114 ? 0.075 36.000 79.265 1.00 21.49 114 THR C C 1
ATOM 2721 O O . THR C 1 114 ? 0.959 36.039 80.121 1.00 21.30 114 THR C O 1
ATOM 2725 N N . ALA C 1 115 ? 0.333 35.829 77.974 1.00 20.46 115 ALA C N 1
ATOM 2726 C CA . ALA C 1 115 ? 1.706 35.737 77.488 1.00 19.80 115 ALA C CA 1
ATOM 2727 C C . ALA C 1 115 ? 2.170 37.103 77.017 1.00 19.17 115 ALA C C 1
ATOM 2728 O O . ALA C 1 115 ? 1.551 37.719 76.144 1.00 19.65 115 ALA C O 1
ATOM 2730 N N . VAL C 1 116 ? 3.253 37.580 77.621 1.00 17.87 116 VAL C N 1
ATOM 2731 C CA . VAL C 1 116 ? 3.764 38.918 77.336 1.00 17.17 116 VAL C CA 1
ATOM 2732 C C . VAL C 1 116 ? 5.194 38.824 76.825 1.00 16.50 116 VAL C C 1
ATOM 2733 O O . VAL C 1 116 ? 5.946 37.965 77.274 1.00 16.72 116 VAL C O 1
ATOM 2737 N N . GLY C 1 117 ? 5.565 39.688 75.879 1.00 15.55 117 GLY C N 1
ATOM 2738 C CA . GLY C 1 117 ? 6.946 39.774 75.402 1.00 14.76 117 GLY C CA 1
ATOM 2739 C C . GLY C 1 117 ? 7.867 40.072 76.570 1.00 14.57 117 GLY C C 1
ATOM 2740 O O . GLY C 1 117 ? 7.514 40.843 77.470 1.00 14.27 117 GLY C O 1
ATOM 2741 N N . ILE C 1 118 ? 9.039 39.445 76.568 1.00 14.20 118 ILE C N 1
ATOM 2742 C CA . ILE C 1 118 ? 9.976 39.596 77.682 1.00 14.52 118 ILE C CA 1
ATOM 2743 C C . ILE C 1 118 ? 10.364 41.056 77.951 1.00 14.97 118 ILE C C 1
ATOM 2744 O O . ILE C 1 118 ? 10.537 41.446 79.112 1.00 14.45 118 ILE C O 1
ATOM 2749 N N . ARG C 1 119 ? 10.461 41.868 76.895 1.00 15.42 119 ARG C N 1
ATOM 2750 C CA . ARG C 1 119 ? 10.794 43.293 77.058 1.00 16.93 119 ARG C CA 1
ATOM 2751 C C . ARG C 1 119 ? 9.773 44.047 77.913 1.00 17.00 119 ARG C C 1
ATOM 2752 O O . ARG C 1 119 ? 10.141 44.977 78.640 1.00 17.11 119 ARG C O 1
ATOM 2760 N N . GLU C 1 120 ? 8.505 43.641 77.845 1.00 17.16 120 GLU C N 1
ATOM 2761 C CA . GLU C 1 120 ? 7.443 44.250 78.664 1.00 17.58 120 GLU C CA 1
ATOM 2762 C C . GLU C 1 120 ? 7.691 44.085 80.163 1.00 16.75 120 GLU C C 1
ATOM 2763 O O . GLU C 1 120 ? 7.148 44.841 80.984 1.00 17.32 120 GLU C O 1
ATOM 2769 N N . LEU C 1 121 ? 8.501 43.088 80.519 1.00 15.41 121 LEU C N 1
ATOM 2770 C CA . LEU C 1 121 ? 8.789 42.794 81.915 1.00 14.65 121 LEU C CA 1
ATOM 2771 C C . LEU C 1 121 ? 10.037 43.523 82.410 1.00 14.25 121 LEU C C 1
ATOM 2772 O O . LEU C 1 121 ? 10.325 43.541 83.609 1.00 13.54 121 LEU C O 1
ATOM 2777 N N . LEU C 1 122 ? 10.756 44.154 81.490 1.00 14.17 122 LEU C N 1
ATOM 2778 C CA . LEU C 1 122 ? 11.866 45.022 81.873 1.00 15.07 122 LEU C CA 1
ATOM 2779 C C . LEU C 1 122 ? 11.732 46.388 81.195 1.00 15.57 122 LEU C C 1
ATOM 2780 O O . LEU C 1 122 ? 12.538 46.736 80.348 1.00 15.49 122 LEU C O 1
ATOM 2785 N N . PRO C 1 123 ? 10.707 47.167 81.592 1.00 16.66 123 PRO C N 1
ATOM 2786 C CA . PRO C 1 123 ? 10.452 48.453 80.939 1.00 18.01 123 PRO C CA 1
ATOM 2787 C C . PRO C 1 123 ? 11.513 49.476 81.309 1.00 19.13 123 PRO C C 1
ATOM 2788 O O . PRO C 1 123 ? 12.205 49.319 82.325 1.00 18.65 123 PRO C O 1
ATOM 2792 N N . SER C 1 124 ? 11.643 50.508 80.479 1.00 20.62 124 SER C N 1
ATOM 2793 C CA . SER C 1 124 ? 12.678 51.521 80.663 1.00 21.62 124 SER C CA 1
ATOM 2794 C C . SER C 1 124 ? 12.341 52.497 81.787 1.00 22.00 124 SER C C 1
ATOM 2795 O O . SER C 1 124 ? 11.187 52.678 82.189 1.00 22.43 124 SER C O 1
ATOM 2798 N N . PRO D 1 2 ? 12.877 66.920 86.214 1.00 32.33 2 PRO D N 1
ATOM 2799 C CA . PRO D 1 2 ? 14.025 67.615 86.786 1.00 31.99 2 PRO D CA 1
ATOM 2800 C C . PRO D 1 2 ? 14.500 66.964 88.090 1.00 31.23 2 PRO D C 1
ATOM 2801 O O . PRO D 1 2 ? 13.711 66.821 89.030 1.00 31.79 2 PRO D O 1
ATOM 2805 N N . LEU D 1 3 ? 15.776 66.577 88.147 1.00 30.14 3 LEU D N 1
ATOM 2806 C CA . LEU D 1 3 ? 16.331 65.961 89.359 1.00 28.91 3 LEU D CA 1
ATOM 2807 C C . LEU D 1 3 ? 16.474 66.950 90.506 1.00 28.04 3 LEU D C 1
ATOM 2808 O O . LEU D 1 3 ? 16.816 68.121 90.297 1.00 27.70 3 LEU D O 1
ATOM 2813 N N . SER D 1 4 ? 16.228 66.461 91.719 1.00 26.88 4 SER D N 1
ATOM 2814 C CA . SER D 1 4 ? 16.474 67.233 92.930 1.00 25.92 4 SER D CA 1
ATOM 2815 C C . SER D 1 4 ? 17.978 67.417 93.109 1.00 25.37 4 SER D C 1
ATOM 2816 O O . SER D 1 4 ? 18.774 66.682 92.515 1.00 25.20 4 SER D O 1
ATOM 2819 N N . GLN D 1 5 ? 18.364 68.397 93.922 1.00 24.55 5 GLN D N 1
ATOM 2820 C CA . GLN D 1 5 ? 19.767 68.665 94.209 1.00 24.18 5 GLN D CA 1
ATOM 2821 C C . GLN D 1 5 ? 20.466 67.411 94.746 1.00 23.07 5 GLN D C 1
ATOM 2822 O O . GLN D 1 5 ? 21.575 67.093 94.322 1.00 22.27 5 GLN D O 1
ATOM 2828 N N . GLU D 1 6 ? 19.796 66.711 95.661 1.00 22.81 6 GLU D N 1
ATOM 2829 C CA . GLU D 1 6 ? 20.335 65.498 96.281 1.00 22.44 6 GLU D CA 1
ATOM 2830 C C . GLU D 1 6 ? 20.566 64.381 95.270 1.00 21.82 6 GLU D C 1
ATOM 2831 O O . GLU D 1 6 ? 21.608 63.726 95.289 1.00 21.24 6 GLU D O 1
ATOM 2837 N N . GLU D 1 7 ? 19.586 64.169 94.394 1.00 20.87 7 GLU D N 1
ATOM 2838 C CA . GLU D 1 7 ? 19.696 63.187 93.311 1.00 20.20 7 GLU D CA 1
ATOM 2839 C C . GLU D 1 7 ? 20.804 63.522 92.329 1.00 19.77 7 GLU D C 1
ATOM 2840 O O . GLU D 1 7 ? 21.550 62.637 91.900 1.00 19.58 7 GLU D O 1
ATOM 2846 N N . SER D 1 8 ? 20.915 64.797 91.962 1.00 18.86 8 SER D N 1
ATOM 2847 C CA . SER D 1 8 ? 22.003 65.247 91.092 1.00 18.71 8 SER D CA 1
ATOM 2848 C C . SER D 1 8 ? 23.371 64.927 91.698 1.00 17.70 8 SER D C 1
ATOM 2849 O O . SER D 1 8 ? 24.303 64.557 90.983 1.00 18.45 8 SER D O 1
ATOM 2852 N N . THR D 1 9 ? 23.473 65.057 93.019 1.00 16.38 9 THR D N 1
ATOM 2853 C CA . THR D 1 9 ? 24.716 64.773 93.728 1.00 15.03 9 THR D CA 1
ATOM 2854 C C . THR D 1 9 ? 25.135 63.307 93.574 1.00 13.74 9 THR D C 1
ATOM 2855 O O . THR D 1 9 ? 26.328 63.012 93.485 1.00 13.73 9 THR D O 1
ATOM 2859 N N . LEU D 1 10 ? 24.155 62.406 93.511 1.00 13.12 10 LEU D N 1
ATOM 2860 C CA . LEU D 1 10 ? 24.445 60.989 93.276 1.00 11.83 10 LEU D CA 1
ATOM 2861 C C . LEU D 1 10 ? 25.156 60.766 91.953 1.00 12.04 10 LEU D C 1
ATOM 2862 O O . LEU D 1 10 ? 26.114 60.012 91.900 1.00 11.03 10 LEU D O 1
ATOM 2867 N N . ILE D 1 11 ? 24.687 61.422 90.892 1.00 11.97 11 ILE D N 1
ATOM 2868 C CA . ILE D 1 11 ? 25.351 61.310 89.590 1.00 12.86 11 ILE D CA 1
ATOM 2869 C C . ILE D 1 11 ? 26.795 61.824 89.666 1.00 12.85 11 ILE D C 1
ATOM 2870 O O . ILE D 1 11 ? 27.716 61.162 89.176 1.00 12.95 11 ILE D O 1
ATOM 2875 N N . GLU D 1 12 ? 26.989 63.001 90.272 1.00 13.41 12 GLU D N 1
ATOM 2876 C CA . GLU D 1 12 ? 28.330 63.562 90.470 1.00 14.69 12 GLU D CA 1
ATOM 2877 C C . GLU D 1 12 ? 29.255 62.579 91.181 1.00 13.32 12 GLU D C 1
ATOM 2878 O O . GLU D 1 12 ? 30.389 62.355 90.761 1.00 13.38 12 GLU D O 1
ATOM 2884 N N . ARG D 1 13 ? 28.751 62.005 92.270 1.00 12.98 13 ARG D N 1
ATOM 2885 C CA . ARG D 1 13 ? 29.552 61.117 93.112 1.00 12.63 13 ARG D CA 1
ATOM 2886 C C . ARG D 1 13 ? 29.916 59.796 92.424 1.00 11.96 13 ARG D C 1
ATOM 2887 O O . ARG D 1 13 ? 31.072 59.367 92.471 1.00 11.97 13 ARG D O 1
ATOM 2895 N N . ALA D 1 14 ? 28.933 59.160 91.791 1.00 11.43 14 ALA D N 1
ATOM 2896 C CA . ALA D 1 14 ? 29.200 57.922 91.061 1.00 10.87 14 ALA D CA 1
ATOM 2897 C C . ALA D 1 14 ? 30.142 58.168 89.890 1.00 11.21 14 ALA D C 1
ATOM 2898 O O . ALA D 1 14 ? 31.019 57.352 89.624 1.00 10.92 14 ALA D O 1
ATOM 2900 N N . THR D 1 15 ? 29.951 59.299 89.206 1.00 11.35 15 THR D N 1
ATOM 2901 C CA . THR D 1 15 ? 30.818 59.667 88.087 1.00 12.12 15 THR D CA 1
ATOM 2902 C C . THR D 1 15 ? 32.255 59.881 88.561 1.00 12.13 15 THR D C 1
ATOM 2903 O O . THR D 1 15 ? 33.191 59.353 87.955 1.00 12.58 15 THR D O 1
ATOM 2907 N N . ALA D 1 16 ? 32.426 60.643 89.643 1.00 12.47 16 ALA D N 1
ATOM 2908 C CA . ALA D 1 16 ? 33.753 60.868 90.228 1.00 12.98 16 ALA D CA 1
ATOM 2909 C C . ALA D 1 16 ? 34.414 59.544 90.624 1.00 12.83 16 ALA D C 1
ATOM 2910 O O . ALA D 1 16 ? 35.601 59.326 90.375 1.00 13.54 16 ALA D O 1
ATOM 2912 N N . THR D 1 17 ? 33.631 58.654 91.233 1.00 12.90 17 THR D N 1
ATOM 2913 C CA . THR D 1 17 ? 34.146 57.363 91.660 1.00 12.81 17 THR D CA 1
ATOM 2914 C C . THR D 1 17 ? 34.670 56.542 90.481 1.00 12.56 17 THR D C 1
ATOM 2915 O O . THR D 1 17 ? 35.827 56.132 90.491 1.00 12.74 17 THR D O 1
ATOM 2919 N N . ILE D 1 18 ? 33.851 56.318 89.453 1.00 12.27 18 ILE D N 1
ATOM 2920 C CA . ILE D 1 18 ? 34.327 55.472 88.359 1.00 12.88 18 ILE D CA 1
ATOM 2921 C C . ILE D 1 18 ? 35.466 56.123 87.570 1.00 13.65 18 ILE D C 1
ATOM 2922 O O . ILE D 1 18 ? 36.376 55.433 87.121 1.00 13.60 18 ILE D O 1
ATOM 2927 N N . ASN D 1 19 ? 35.435 57.448 87.432 1.00 14.65 19 ASN D N 1
ATOM 2928 C CA . ASN D 1 19 ? 36.517 58.131 86.720 1.00 15.56 19 ASN D CA 1
ATOM 2929 C C . ASN D 1 19 ? 37.845 58.136 87.479 1.00 15.88 19 ASN D C 1
ATOM 2930 O O . ASN D 1 19 ? 38.908 58.345 86.874 1.00 16.78 19 ASN D O 1
ATOM 2935 N N . SER D 1 20 ? 37.787 57.894 88.787 1.00 15.92 20 SER D N 1
ATOM 2936 C CA . SER D 1 20 ? 38.974 57.953 89.644 1.00 16.02 20 SER D CA 1
ATOM 2937 C C . SER D 1 20 ? 39.804 56.665 89.679 1.00 15.82 20 SER D C 1
ATOM 2938 O O . SER D 1 20 ? 40.903 56.645 90.244 1.00 16.41 20 SER D O 1
ATOM 2941 N N . ILE D 1 21 ? 39.272 55.590 89.106 1.00 15.32 21 ILE D N 1
ATOM 2942 C CA . ILE D 1 21 ? 39.952 54.296 89.171 1.00 14.86 21 ILE D CA 1
ATOM 2943 C C . ILE D 1 21 ? 40.514 53.865 87.809 1.00 15.54 21 ILE D C 1
ATOM 2944 O O . ILE D 1 21 ? 40.015 54.306 86.771 1.00 15.21 21 ILE D O 1
ATOM 2949 N N . PRO D 1 22 ? 41.559 53.010 87.810 1.00 15.83 22 PRO D N 1
ATOM 2950 C CA . PRO D 1 22 ? 42.107 52.550 86.529 1.00 16.34 22 PRO D CA 1
ATOM 2951 C C . PRO D 1 22 ? 41.040 51.873 85.670 1.00 16.53 22 PRO D C 1
ATOM 2952 O O . PRO D 1 22 ? 40.147 51.186 86.199 1.00 16.60 22 PRO D O 1
ATOM 2956 N N . ILE D 1 23 ? 41.109 52.081 84.360 1.00 16.75 23 ILE D N 1
ATOM 2957 C CA . ILE D 1 23 ? 40.171 51.438 83.453 1.00 17.14 23 ILE D CA 1
ATOM 2958 C C . ILE D 1 23 ? 40.342 49.923 83.577 1.00 17.01 23 ILE D C 1
ATOM 2959 O O . ILE D 1 23 ? 41.451 49.398 83.471 1.00 17.16 23 ILE D O 1
ATOM 2964 N N . SER D 1 24 ? 39.236 49.236 83.840 1.00 16.61 24 SER D N 1
ATOM 2965 C CA . SER D 1 24 ? 39.272 47.808 84.123 1.00 16.36 24 SER D CA 1
ATOM 2966 C C . SER D 1 24 ? 38.074 47.102 83.515 1.00 16.75 24 SER D C 1
ATOM 2967 O O . SER D 1 24 ? 36.983 47.660 83.446 1.00 16.84 24 SER D O 1
ATOM 2970 N N . GLU D 1 25 ? 38.288 45.864 83.081 1.00 17.01 25 GLU D N 1
ATOM 2971 C CA . GLU D 1 25 ? 37.198 45.021 82.621 1.00 17.68 25 GLU D CA 1
ATOM 2972 C C . GLU D 1 25 ? 36.448 44.393 83.803 1.00 16.36 25 GLU D C 1
ATOM 2973 O O . GLU D 1 25 ? 35.300 43.986 83.656 1.00 16.34 25 GLU D O 1
ATOM 2979 N N . ASP D 1 26 ? 37.109 44.325 84.959 1.00 15.39 26 ASP D N 1
ATOM 2980 C CA . ASP D 1 26 ? 36.519 43.740 86.175 1.00 14.46 26 ASP D CA 1
ATOM 2981 C C . ASP D 1 26 ? 35.743 44.763 86.994 1.00 13.71 26 ASP D C 1
ATOM 2982 O O . ASP D 1 26 ? 34.750 44.424 87.645 1.00 12.73 26 ASP D O 1
ATOM 2987 N N . TYR D 1 27 ? 36.222 46.007 86.961 1.00 12.56 27 TYR D N 1
ATOM 2988 C CA . TYR D 1 27 ? 35.698 47.104 87.777 1.00 12.32 27 TYR D CA 1
ATOM 2989 C C . TYR D 1 27 ? 35.366 48.261 86.839 1.00 11.99 27 TYR D C 1
ATOM 2990 O O . TYR D 1 27 ? 36.222 49.125 86.582 1.00 13.05 27 TYR D O 1
ATOM 2999 N N . SER D 1 28 ? 34.131 48.264 86.346 1.00 11.31 28 SER D N 1
ATOM 3000 C CA . SER D 1 28 ? 33.769 49.097 85.186 1.00 11.08 28 SER D CA 1
ATOM 3001 C C . SER D 1 28 ? 32.558 50.008 85.366 1.00 11.27 28 SER D C 1
ATOM 3002 O O . SER D 1 28 ? 32.246 50.802 84.482 1.00 11.80 28 SER D O 1
ATOM 3005 N N . VAL D 1 29 ? 31.866 49.875 86.498 1.00 11.07 29 VAL D N 1
ATOM 3006 C CA . VAL D 1 29 ? 30.700 50.692 86.818 1.00 10.52 29 VAL D CA 1
ATOM 3007 C C . VAL D 1 29 ? 30.789 51.132 88.278 1.00 10.52 29 VAL D C 1
ATOM 3008 O O . VAL D 1 29 ? 31.195 50.348 89.134 1.00 11.09 29 VAL D O 1
ATOM 3012 N N . ALA D 1 30 ? 30.438 52.388 88.555 1.00 9.97 30 ALA D N 1
ATOM 3013 C CA . ALA D 1 30 ? 30.240 52.840 89.933 1.00 9.68 30 ALA D CA 1
ATOM 3014 C C . ALA D 1 30 ? 28.784 53.187 90.176 1.00 9.53 30 ALA D C 1
ATOM 3015 O O . ALA D 1 30 ? 28.020 53.497 89.257 1.00 10.02 30 ALA D O 1
ATOM 3017 N N . SER D 1 31 ? 28.399 53.115 91.437 1.00 8.26 31 SER D N 1
ATOM 3018 C CA . SER D 1 31 ? 27.046 53.461 91.846 1.00 8.34 31 SER D CA 1
ATOM 3019 C C . SER D 1 31 ? 27.113 54.331 93.101 1.00 8.48 31 SER D C 1
ATOM 3020 O O . SER D 1 31 ? 28.082 54.286 93.860 1.00 8.62 31 SER D O 1
ATOM 3023 N N . ALA D 1 32 ? 26.081 55.146 93.290 1.00 8.31 32 ALA D N 1
ATOM 3024 C CA . ALA D 1 32 ? 25.911 55.937 94.494 1.00 8.39 32 ALA D CA 1
ATOM 3025 C C . ALA D 1 32 ? 24.442 55.911 94.890 1.00 8.63 32 ALA D C 1
ATOM 3026 O O . ALA D 1 32 ? 23.547 56.008 94.034 1.00 8.41 32 ALA D O 1
ATOM 3028 N N . ALA D 1 33 ? 24.191 55.775 96.188 1.00 8.56 33 ALA D N 1
ATOM 3029 C CA . ALA D 1 33 ? 22.837 55.796 96.729 1.00 8.72 33 ALA D CA 1
ATOM 3030 C C . ALA D 1 33 ? 22.713 56.782 97.882 1.00 9.14 33 ALA D C 1
ATOM 3031 O O . ALA D 1 33 ? 23.675 57.023 98.612 1.00 9.05 33 ALA D O 1
ATOM 3033 N N . LEU D 1 34 ? 21.510 57.326 98.020 1.00 9.25 34 LEU D N 1
ATOM 3034 C CA . LEU D 1 34 ? 21.127 58.221 99.100 1.00 9.50 34 LEU D CA 1
ATOM 3035 C C . LEU D 1 34 ? 20.313 57.458 100.137 1.00 9.23 34 LEU D C 1
ATOM 3036 O O . LEU D 1 34 ? 19.358 56.754 99.781 1.00 9.07 34 LEU D O 1
ATOM 3041 N N . SER D 1 35 ? 20.693 57.588 101.408 1.00 8.58 35 SER D N 1
ATOM 3042 C CA . SER D 1 35 ? 19.903 57.009 102.501 1.00 8.79 35 SER D CA 1
ATOM 3043 C C . SER D 1 35 ? 18.838 58.000 102.944 1.00 8.81 35 SER D C 1
ATOM 3044 O O . SER D 1 35 ? 18.935 59.193 102.655 1.00 8.12 35 SER D O 1
ATOM 3047 N N . SER D 1 36 ? 17.832 57.502 103.652 1.00 9.02 36 SER D N 1
ATOM 3048 C CA . SER D 1 36 ? 16.744 58.355 104.145 1.00 9.52 36 SER D CA 1
ATOM 3049 C C . SER D 1 36 ? 17.243 59.498 105.043 1.00 9.28 36 SER D C 1
ATOM 3050 O O . SER D 1 36 ? 16.625 60.563 105.075 1.00 9.75 36 SER D O 1
ATOM 3053 N N . ASP D 1 37 ? 18.367 59.302 105.728 1.00 8.63 37 ASP D N 1
ATOM 3054 C CA . ASP D 1 37 ? 18.913 60.377 106.576 1.00 8.66 37 ASP D CA 1
ATOM 3055 C C . ASP D 1 37 ? 19.893 61.312 105.867 1.00 8.65 37 ASP D C 1
ATOM 3056 O O . ASP D 1 37 ? 20.460 62.222 106.489 1.00 9.00 37 ASP D O 1
ATOM 3061 N N . GLY D 1 38 ? 20.084 61.099 104.569 1.00 8.26 38 GLY D N 1
ATOM 3062 C CA . GLY D 1 38 ? 20.824 62.050 103.747 1.00 8.61 38 GLY D CA 1
ATOM 3063 C C . GLY D 1 38 ? 22.263 61.688 103.460 1.00 8.77 38 GLY D C 1
ATOM 3064 O O . GLY D 1 38 ? 22.979 62.435 102.779 1.00 9.79 38 GLY D O 1
ATOM 3065 N N . ARG D 1 39 ? 22.712 60.553 103.986 1.00 8.39 39 ARG D N 1
ATOM 3066 C CA . ARG D 1 39 ? 24.062 60.074 103.684 1.00 8.58 39 ARG D CA 1
ATOM 3067 C C . ARG D 1 39 ? 24.131 59.495 102.269 1.00 8.20 39 ARG D C 1
ATOM 3068 O O . ARG D 1 39 ? 23.103 59.099 101.682 1.00 9.09 39 ARG D O 1
ATOM 3076 N N . ILE D 1 40 ? 25.349 59.467 101.726 1.00 8.41 40 ILE D N 1
ATOM 3077 C CA . ILE D 1 40 ? 25.610 58.972 100.378 1.00 9.60 40 ILE D CA 1
ATOM 3078 C C . ILE D 1 40 ? 26.634 57.849 100.459 1.00 9.35 40 ILE D C 1
ATOM 3079 O O . ILE D 1 40 ? 27.673 58.001 101.105 1.00 9.88 40 ILE D O 1
ATOM 3084 N N . PHE D 1 41 ? 26.327 56.725 99.810 1.00 9.04 41 PHE D N 1
ATOM 3085 C CA . PHE D 1 41 ? 27.210 55.561 99.798 1.00 9.38 41 PHE D CA 1
ATOM 3086 C C . PHE D 1 41 ? 27.551 55.192 98.376 1.00 9.60 41 PHE D C 1
ATOM 3087 O O . PHE D 1 41 ? 26.707 55.293 97.479 1.00 10.10 41 PHE D O 1
ATOM 3095 N N . THR D 1 42 ? 28.793 54.780 98.164 1.00 9.21 42 THR D N 1
ATOM 3096 C CA . THR D 1 42 ? 29.251 54.438 96.825 1.00 10.21 42 THR D CA 1
ATOM 3097 C C . THR D 1 42 ? 29.728 52.997 96.749 1.00 10.02 42 THR D C 1
ATOM 3098 O O . THR D 1 42 ? 29.852 52.304 97.762 1.00 10.83 42 THR D O 1
ATOM 3102 N N . GLY D 1 43 ? 30.017 52.559 95.531 1.00 9.44 43 GLY D N 1
ATOM 3103 C CA . GLY D 1 43 ? 30.554 51.220 95.304 1.00 9.59 43 GLY D CA 1
ATOM 3104 C C . GLY D 1 43 ? 30.875 51.064 93.837 1.00 9.16 43 GLY D C 1
ATOM 3105 O O . GLY D 1 43 ? 30.411 51.846 93.010 1.00 9.08 43 GLY D O 1
ATOM 3106 N N . VAL D 1 44 ? 31.695 50.064 93.534 1.00 9.22 44 VAL D N 1
ATOM 3107 C CA . VAL D 1 44 ? 32.046 49.702 92.175 1.00 9.55 44 VAL D CA 1
ATOM 3108 C C . VAL D 1 44 ? 31.705 48.215 92.007 1.00 9.53 44 VAL D C 1
ATOM 3109 O O . VAL D 1 44 ? 31.689 47.460 92.995 1.00 8.84 44 VAL D O 1
ATOM 3113 N N . ASN D 1 45 ? 31.387 47.806 90.783 1.00 8.85 45 ASN D N 1
ATOM 3114 C CA . ASN D 1 45 ? 31.011 46.409 90.536 1.00 9.14 45 ASN D CA 1
ATOM 3115 C C . ASN D 1 45 ? 32.223 45.487 90.620 1.00 8.65 45 ASN D C 1
ATOM 3116 O O . ASN D 1 45 ? 33.374 45.948 90.649 1.00 8.95 45 ASN D O 1
ATOM 3121 N N . VAL D 1 46 ? 31.950 44.184 90.669 1.00 8.66 46 VAL D N 1
ATOM 3122 C CA . VAL D 1 46 ? 32.972 43.146 90.696 1.00 8.96 46 VAL D CA 1
ATOM 3123 C C . VAL D 1 46 ? 32.488 42.105 89.706 1.00 9.23 46 VAL D C 1
ATOM 3124 O O . VAL D 1 46 ? 31.621 41.299 90.025 1.00 9.80 46 VAL D O 1
ATOM 3128 N N . TYR D 1 47 ? 33.010 42.145 88.488 1.00 9.57 47 TYR D N 1
ATOM 3129 C CA . TYR D 1 47 ? 32.556 41.204 87.483 1.00 9.98 47 TYR D CA 1
ATOM 3130 C C . TYR D 1 47 ? 33.026 39.793 87.794 1.00 9.23 47 TYR D C 1
ATOM 3131 O O . TYR D 1 47 ? 34.196 39.578 88.110 1.00 9.85 47 TYR D O 1
ATOM 3140 N N . HIS D 1 48 ? 32.100 38.841 87.711 1.00 9.29 48 HIS D N 1
ATOM 3141 C CA . HIS D 1 48 ? 32.483 37.434 87.757 1.00 8.79 48 HIS D CA 1
ATOM 3142 C C . HIS D 1 48 ? 31.368 36.566 87.199 1.00 8.74 48 HIS D C 1
ATOM 3143 O O . HIS D 1 48 ? 30.190 36.849 87.431 1.00 8.51 48 HIS D O 1
ATOM 3150 N N . PHE D 1 49 ? 31.747 35.503 86.486 1.00 8.96 49 PHE D N 1
ATOM 3151 C CA . PHE D 1 49 ? 30.767 34.636 85.814 1.00 9.15 49 PHE D CA 1
ATOM 3152 C C . PHE D 1 49 ? 29.784 33.978 86.791 1.00 9.08 49 PHE D C 1
ATOM 3153 O O . PHE D 1 49 ? 28.673 33.600 86.407 1.00 9.09 49 PHE D O 1
ATOM 3161 N N . THR D 1 50 ? 30.196 33.844 88.051 1.00 8.26 50 THR D N 1
ATOM 3162 C CA . THR D 1 50 ? 29.292 33.269 89.058 1.00 8.85 50 THR D CA 1
ATOM 3163 C C . THR D 1 50 ? 28.289 34.277 89.597 1.00 8.99 50 THR D C 1
ATOM 3164 O O . THR D 1 50 ? 27.494 33.947 90.490 1.00 8.75 50 THR D O 1
ATOM 3168 N N . GLY D 1 51 ? 28.317 35.496 89.062 1.00 8.41 51 GLY D N 1
ATOM 3169 C CA . GLY D 1 51 ? 27.392 36.532 89.510 1.00 8.99 51 GLY D CA 1
ATOM 3170 C C . GLY D 1 51 ? 28.016 37.533 90.451 1.00 9.10 51 GLY D C 1
ATOM 3171 O O . GLY D 1 51 ? 27.399 37.940 91.438 1.00 8.75 51 GLY D O 1
ATOM 3172 N N . GLY D 1 52 ? 29.239 37.946 90.152 1.00 8.95 52 GLY D N 1
ATOM 3173 C CA . GLY D 1 52 ? 29.851 39.021 90.921 1.00 8.55 52 GLY D CA 1
ATOM 3174 C C . GLY D 1 52 ? 28.912 40.216 90.967 1.00 8.28 52 GLY D C 1
ATOM 3175 O O . GLY D 1 52 ? 28.174 40.488 90.006 1.00 8.35 52 GLY D O 1
ATOM 3176 N N . PRO D 1 53 ? 28.900 40.930 92.095 1.00 7.78 53 PRO D N 1
ATOM 3177 C CA . PRO D 1 53 ? 27.868 41.966 92.258 1.00 7.43 53 PRO D CA 1
ATOM 3178 C C . PRO D 1 53 ? 28.008 43.153 91.312 1.00 7.81 53 PRO D C 1
ATOM 3179 O O . PRO D 1 53 ? 29.109 43.654 91.084 1.00 8.78 53 PRO D O 1
ATOM 3183 N N . CYS D 1 54 ? 26.881 43.617 90.789 1.00 7.60 54 CYS D N 1
ATOM 3184 C CA . CYS D 1 54 ? 26.838 44.919 90.147 1.00 7.43 54 CYS D CA 1
ATOM 3185 C C . CYS D 1 54 ? 27.155 45.997 91.169 1.00 7.78 54 CYS D C 1
ATOM 3186 O O . CYS D 1 54 ? 27.080 45.761 92.389 1.00 7.51 54 CYS D O 1
ATOM 3189 N N . ALA D 1 55 ? 27.523 47.179 90.671 1.00 7.91 55 ALA D N 1
ATOM 3190 C CA . ALA D 1 55 ? 27.877 48.293 91.546 1.00 7.96 55 ALA D CA 1
ATOM 3191 C C . ALA D 1 55 ? 26.761 48.602 92.555 1.00 7.99 55 ALA D C 1
ATOM 3192 O O . ALA D 1 55 ? 27.045 48.889 93.716 1.00 8.26 55 ALA D O 1
ATOM 3194 N N . GLU D 1 56 ? 25.505 48.533 92.117 1.00 7.58 56 GLU D N 1
ATOM 3195 C CA . GLU D 1 56 ? 24.354 48.764 92.996 1.00 7.34 56 GLU D CA 1
ATOM 3196 C C . GLU D 1 56 ? 24.377 47.868 94.211 1.00 7.57 56 GLU D C 1
ATOM 3197 O O . GLU D 1 56 ? 24.015 48.302 95.304 1.00 6.99 56 GLU D O 1
ATOM 3203 N N . LEU D 1 57 ? 24.762 46.603 94.029 1.00 7.11 57 LEU D N 1
ATOM 3204 C CA . LEU D 1 57 ? 24.722 45.657 95.130 1.00 6.83 57 LEU D CA 1
ATOM 3205 C C . LEU D 1 57 ? 25.867 45.930 96.109 1.00 6.88 57 LEU D C 1
ATOM 3206 O O . LEU D 1 57 ? 25.704 45.784 97.335 1.00 7.45 57 LEU D O 1
ATOM 3211 N N . VAL D 1 58 ? 27.011 46.348 95.584 1.00 6.82 58 VAL D N 1
ATOM 3212 C CA . VAL D 1 58 ? 28.116 46.781 96.444 1.00 6.81 58 VAL D CA 1
ATOM 3213 C C . VAL D 1 58 ? 27.694 48.001 97.277 1.00 7.14 58 VAL D C 1
ATOM 3214 O O . VAL D 1 58 ? 27.987 48.071 98.480 1.00 7.64 58 VAL D O 1
ATOM 3218 N N . VAL D 1 59 ? 26.983 48.945 96.655 1.00 7.45 59 VAL D N 1
ATOM 3219 C CA . VAL D 1 59 ? 26.426 50.075 97.384 1.00 7.47 59 VAL D CA 1
ATOM 3220 C C . VAL D 1 59 ? 25.499 49.611 98.514 1.00 7.03 59 VAL D C 1
ATOM 3221 O O . VAL D 1 59 ? 25.582 50.100 99.636 1.00 7.62 59 VAL D O 1
ATOM 3225 N N . LEU D 1 60 ? 24.623 48.652 98.238 1.00 7.42 60 LEU D N 1
ATOM 3226 C CA . LEU D 1 60 ? 23.716 48.169 99.285 1.00 6.76 60 LEU D CA 1
ATOM 3227 C C . LEU D 1 60 ? 24.471 47.590 100.483 1.00 6.62 60 LEU D C 1
ATOM 3228 O O . LEU D 1 60 ? 24.045 47.794 101.617 1.00 6.58 60 LEU D O 1
ATOM 3233 N N . GLY D 1 61 ? 25.571 46.880 100.237 1.00 7.35 61 GLY D N 1
ATOM 3234 C CA . GLY D 1 61 ? 26.346 46.271 101.319 1.00 7.38 61 GLY D CA 1
ATOM 3235 C C . GLY D 1 61 ? 27.147 47.313 102.070 1.00 7.71 61 GLY D C 1
ATOM 3236 O O . GLY D 1 61 ? 27.395 47.173 103.265 1.00 8.59 61 GLY D O 1
ATOM 3237 N N . THR D 1 62 ? 27.520 48.373 101.366 1.00 7.41 62 THR D N 1
ATOM 3238 C CA . THR D 1 62 ? 28.245 49.491 101.957 1.00 7.82 62 THR D CA 1
ATOM 3239 C C . THR D 1 62 ? 27.337 50.289 102.889 1.00 7.99 62 THR D C 1
ATOM 3240 O O . THR D 1 62 ? 27.715 50.616 104.026 1.00 8.43 62 THR D O 1
ATOM 3244 N N . ALA D 1 63 ? 26.122 50.550 102.417 1.00 7.58 63 ALA D N 1
ATOM 3245 C CA . ALA D 1 63 ? 25.106 51.214 103.224 1.00 7.55 63 ALA D CA 1
ATOM 3246 C C . ALA D 1 63 ? 24.768 50.368 104.448 1.00 8.19 63 ALA D C 1
ATOM 3247 O O . ALA D 1 63 ? 24.676 50.891 105.570 1.00 8.31 63 ALA D O 1
ATOM 3249 N N . ALA D 1 64 ? 24.593 49.064 104.241 1.00 8.24 64 ALA D N 1
ATOM 3250 C CA . ALA D 1 64 ? 24.274 48.160 105.354 1.00 8.04 64 ALA D CA 1
ATOM 3251 C C . ALA D 1 64 ? 25.378 48.140 106.406 1.00 8.38 64 ALA D C 1
ATOM 3252 O O . ALA D 1 64 ? 25.089 48.062 107.598 1.00 8.61 64 ALA D O 1
ATOM 3254 N N . ALA D 1 65 ? 26.632 48.221 105.962 1.00 8.48 65 ALA D N 1
ATOM 3255 C CA . ALA D 1 65 ? 27.775 48.242 106.893 1.00 8.29 65 ALA D CA 1
ATOM 3256 C C . ALA D 1 65 ? 27.772 49.497 107.777 1.00 8.81 65 ALA D C 1
ATOM 3257 O O . ALA D 1 65 ? 28.401 49.506 108.850 1.00 9.33 65 ALA D O 1
ATOM 3259 N N . ALA D 1 66 ? 27.093 50.548 107.314 1.00 8.57 66 ALA D N 1
ATOM 3260 C CA . ALA D 1 66 ? 26.985 51.805 108.050 1.00 8.44 66 ALA D CA 1
ATOM 3261 C C . ALA D 1 66 ? 25.634 51.948 108.749 1.00 9.36 66 ALA D C 1
ATOM 3262 O O . ALA D 1 66 ? 25.285 53.033 109.231 1.00 8.98 66 ALA D O 1
ATOM 3264 N N . ALA D 1 67 ? 24.860 50.862 108.788 1.00 9.18 67 ALA D N 1
ATOM 3265 C CA . ALA D 1 67 ? 23.525 50.860 109.400 1.00 10.02 67 ALA D CA 1
ATOM 3266 C C . ALA D 1 67 ? 22.672 51.976 108.811 1.00 10.41 67 ALA D C 1
ATOM 3267 O O . ALA D 1 67 ? 21.945 52.668 109.537 1.00 11.29 67 ALA D O 1
ATOM 3269 N N . ALA D 1 68 ? 22.768 52.145 107.492 1.00 10.55 68 ALA D N 1
ATOM 3270 C CA . ALA D 1 68 ? 22.106 53.260 106.804 1.00 10.78 68 ALA D CA 1
ATOM 3271 C C . ALA D 1 68 ? 20.581 53.179 106.792 1.00 10.70 68 ALA D C 1
ATOM 3272 O O . ALA D 1 68 ? 19.924 54.203 106.585 1.00 11.76 68 ALA D O 1
ATOM 3274 N N . GLY D 1 69 ? 20.014 51.984 106.983 1.00 9.93 69 GLY D N 1
ATOM 3275 C CA . GLY D 1 69 ? 18.569 51.797 106.826 1.00 9.92 69 GLY D CA 1
ATOM 3276 C C . GLY D 1 69 ? 18.100 51.979 105.393 1.00 9.85 69 GLY D C 1
ATOM 3277 O O . GLY D 1 69 ? 18.766 51.544 104.445 1.00 10.12 69 GLY D O 1
ATOM 3278 N N . ASN D 1 70 ? 16.957 52.636 105.226 1.00 9.38 70 ASN D N 1
ATOM 3279 C CA . ASN D 1 70 ? 16.370 52.794 103.901 1.00 9.71 70 ASN D CA 1
ATOM 3280 C C . ASN D 1 70 ? 17.241 53.599 102.947 1.00 9.63 70 ASN D C 1
ATOM 3281 O O . ASN D 1 70 ? 17.733 54.678 103.295 1.00 10.08 70 ASN D O 1
ATOM 3286 N N . LEU D 1 71 ? 17.401 53.077 101.732 1.00 9.52 71 LEU D N 1
ATOM 3287 C CA . LEU D 1 71 ? 17.956 53.856 100.629 1.00 9.12 71 LEU D CA 1
ATOM 3288 C C . LEU D 1 71 ? 16.797 54.360 99.773 1.00 9.53 71 LEU D C 1
ATOM 3289 O O . LEU D 1 71 ? 15.891 53.591 99.437 1.00 9.60 71 LEU D O 1
ATOM 3294 N N . THR D 1 72 ? 16.837 55.648 99.433 1.00 9.74 72 THR D N 1
ATOM 3295 C CA . THR D 1 72 ? 15.704 56.298 98.748 1.00 10.15 72 THR D CA 1
ATOM 3296 C C . THR D 1 72 ? 15.965 56.530 97.262 1.00 9.86 72 THR D C 1
ATOM 3297 O O . THR D 1 72 ? 15.021 56.666 96.484 1.00 10.22 72 THR D O 1
ATOM 3301 N N . CYS D 1 73 ? 17.230 56.602 96.855 1.00 9.87 73 CYS D N 1
ATOM 3302 C CA . CYS D 1 73 ? 17.545 56.785 95.439 1.00 10.02 73 CYS D CA 1
ATOM 3303 C C . CYS D 1 73 ? 18.916 56.207 95.127 1.00 9.58 73 CYS D C 1
ATOM 3304 O O . CYS D 1 73 ? 19.806 56.234 95.976 1.00 10.05 73 CYS D O 1
ATOM 3307 N N . ILE D 1 74 ? 19.085 55.683 93.912 1.00 9.44 74 ILE D N 1
ATOM 3308 C CA . ILE D 1 74 ? 20.346 55.067 93.496 1.00 9.95 74 ILE D CA 1
ATOM 3309 C C . ILE D 1 74 ? 20.582 55.371 92.018 1.00 9.55 74 ILE D C 1
ATOM 3310 O O . ILE D 1 74 ? 19.622 55.530 91.250 1.00 9.87 74 ILE D O 1
ATOM 3315 N N . VAL D 1 75 ? 21.854 55.452 91.630 1.00 9.19 75 VAL D N 1
ATOM 3316 C CA . VAL D 1 75 ? 22.245 55.580 90.230 1.00 10.06 75 VAL D CA 1
ATOM 3317 C C . VAL D 1 75 ? 23.508 54.758 89.971 1.00 9.80 75 VAL D C 1
ATOM 3318 O O . VAL D 1 75 ? 24.303 54.513 90.889 1.00 9.40 75 VAL D O 1
ATOM 3322 N N . ALA D 1 76 ? 23.684 54.343 88.719 1.00 10.10 76 ALA D N 1
ATOM 3323 C CA . ALA D 1 76 ? 24.908 53.690 88.275 1.00 10.18 76 ALA D CA 1
ATOM 3324 C C . ALA D 1 76 ? 25.474 54.435 87.067 1.00 10.35 76 ALA D C 1
ATOM 3325 O O . ALA D 1 76 ? 24.716 54.861 86.184 1.00 11.08 76 ALA D O 1
ATOM 3327 N N . ILE D 1 77 ? 26.789 54.608 87.060 1.00 10.71 77 ILE D N 1
ATOM 3328 C CA . ILE D 1 77 ? 27.493 55.309 85.993 1.00 11.08 77 ILE D CA 1
ATOM 3329 C C . ILE D 1 77 ? 28.586 54.400 85.433 1.00 11.28 77 ILE D C 1
ATOM 3330 O O . ILE D 1 77 ? 29.428 53.871 86.167 1.00 10.91 77 ILE D O 1
ATOM 3335 N N . GLY D 1 78 ? 28.574 54.229 84.119 1.00 11.94 78 GLY D N 1
ATOM 3336 C CA . GLY D 1 78 ? 29.574 53.405 83.459 1.00 13.01 78 GLY D CA 1
ATOM 3337 C C . GLY D 1 78 ? 30.900 54.120 83.276 1.00 13.90 78 GLY D C 1
ATOM 3338 O O . GLY D 1 78 ? 30.950 55.357 83.184 1.00 14.16 78 GLY D O 1
ATOM 3339 N N . ASN D 1 79 ? 31.976 53.336 83.216 1.00 14.63 79 ASN D N 1
ATOM 3340 C CA . ASN D 1 79 ? 33.309 53.862 82.954 1.00 15.75 79 ASN D CA 1
ATOM 3341 C C . ASN D 1 79 ? 33.426 54.388 81.533 1.00 16.78 79 ASN D C 1
ATOM 3342 O O . ASN D 1 79 ? 32.487 54.258 80.737 1.00 16.28 79 ASN D O 1
ATOM 3347 N N . GLU D 1 80 ? 34.577 54.992 81.245 1.00 18.01 80 GLU D N 1
ATOM 3348 C CA . GLU D 1 80 ? 34.874 55.548 79.921 1.00 19.66 80 GLU D CA 1
ATOM 3349 C C . GLU D 1 80 ? 33.774 56.503 79.433 1.00 19.84 80 GLU D C 1
ATOM 3350 O O . GLU D 1 80 ? 33.374 56.477 78.263 1.00 20.44 80 GLU D O 1
ATOM 3356 N N . ASN D 1 81 ? 33.290 57.335 80.360 1.00 19.69 81 ASN D N 1
ATOM 3357 C CA . ASN D 1 81 ? 32.309 58.386 80.069 1.00 20.06 81 ASN D CA 1
ATOM 3358 C C . ASN D 1 81 ? 30.988 57.884 79.478 1.00 19.60 81 ASN D C 1
ATOM 3359 O O . ASN D 1 81 ? 30.354 58.573 78.678 1.00 20.07 81 ASN D O 1
ATOM 3364 N N . ARG D 1 82 ? 30.552 56.696 79.900 1.00 18.62 82 ARG D N 1
ATOM 3365 C CA . ARG D 1 82 ? 29.321 56.112 79.361 1.00 17.65 82 ARG D CA 1
ATOM 3366 C C . ARG D 1 82 ? 28.034 56.691 79.957 1.00 17.39 82 ARG D C 1
ATOM 3367 O O . ARG D 1 82 ? 26.952 56.516 79.393 1.00 18.22 82 ARG D O 1
ATOM 3375 N N . GLY D 1 83 ? 28.147 57.374 81.095 1.00 16.87 83 GLY D N 1
ATOM 3376 C CA . GLY D 1 83 ? 26.976 57.970 81.725 1.00 15.55 83 GLY D CA 1
ATOM 3377 C C . GLY D 1 83 ? 26.078 56.976 82.443 1.00 14.93 83 GLY D C 1
ATOM 3378 O O . GLY D 1 83 ? 26.516 55.880 82.815 1.00 14.59 83 GLY D O 1
ATOM 3379 N N . ILE D 1 84 ? 24.825 57.372 82.635 1.00 14.53 84 ILE D N 1
ATOM 3380 C CA . ILE D 1 84 ? 23.855 56.604 83.416 1.00 14.35 84 ILE D CA 1
ATOM 3381 C C . ILE D 1 84 ? 23.542 55.257 82.763 1.00 14.19 84 ILE D C 1
ATOM 3382 O O . ILE D 1 84 ? 23.249 55.184 81.554 1.00 14.78 84 ILE D O 1
ATOM 3387 N N . LEU D 1 85 ? 23.634 54.192 83.562 1.00 13.77 85 LEU D N 1
ATOM 3388 C CA . LEU D 1 85 ? 23.232 52.863 83.126 1.00 13.80 85 LEU D CA 1
ATOM 3389 C C . LEU D 1 85 ? 22.042 52.430 83.960 1.00 13.38 85 LEU D C 1
ATOM 3390 O O . LEU D 1 85 ? 22.085 52.506 85.190 1.00 13.06 85 LEU D O 1
ATOM 3395 N N A SER D 1 86 ? 20.968 51.990 83.306 0.50 13.23 86 SER D N 1
ATOM 3396 N N B SER D 1 86 ? 20.982 51.985 83.290 0.50 13.28 86 SER D N 1
ATOM 3397 C CA A SER D 1 86 ? 19.789 51.504 84.026 0.50 13.09 86 SER D CA 1
ATOM 3398 C CA B SER D 1 86 ? 19.809 51.443 83.968 0.50 13.22 86 SER D CA 1
ATOM 3399 C C A SER D 1 86 ? 20.082 50.162 84.688 0.50 12.91 86 SER D C 1
ATOM 3400 C C B SER D 1 86 ? 20.214 50.187 84.748 0.50 13.00 86 SER D C 1
ATOM 3401 O O A SER D 1 86 ? 20.681 49.292 84.053 0.50 13.41 86 SER D O 1
ATOM 3402 O O B SER D 1 86 ? 21.085 49.438 84.292 0.50 13.59 86 SER D O 1
ATOM 3407 N N . PRO D 1 87 ? 19.629 49.976 85.947 1.00 12.65 87 PRO D N 1
ATOM 3408 C CA . PRO D 1 87 ? 19.944 48.732 86.665 1.00 11.57 87 PRO D CA 1
ATOM 3409 C C . PRO D 1 87 ? 19.470 47.506 85.885 1.00 11.20 87 PRO D C 1
ATOM 3410 O O . PRO D 1 87 ? 18.410 47.534 85.251 1.00 11.08 87 PRO D O 1
ATOM 3414 N N . CYS D 1 88 ? 20.284 46.462 85.897 1.00 10.02 88 CYS D N 1
ATOM 3415 C CA . CYS D 1 88 ? 19.911 45.215 85.244 1.00 9.17 88 CYS D CA 1
ATOM 3416 C C . CYS D 1 88 ? 18.757 44.544 85.989 1.00 8.92 88 CYS D C 1
ATOM 3417 O O . CYS D 1 88 ? 18.376 44.946 87.098 1.00 8.58 88 CYS D O 1
ATOM 3420 N N . GLY D 1 89 ? 18.176 43.513 85.385 1.00 7.85 89 GLY D N 1
ATOM 3421 C CA . GLY D 1 89 ? 17.066 42.829 86.021 1.00 7.97 89 GLY D CA 1
ATOM 3422 C C . GLY D 1 89 ? 17.373 42.252 87.399 1.00 7.51 89 GLY D C 1
ATOM 3423 O O . GLY D 1 89 ? 16.515 42.283 88.285 1.00 7.75 89 GLY D O 1
ATOM 3424 N N A ARG D 1 90 ? 18.579 41.716 87.563 0.50 8.22 90 ARG D N 1
ATOM 3425 N N B ARG D 1 90 ? 18.571 41.694 87.594 0.50 8.16 90 ARG D N 1
ATOM 3426 C CA A ARG D 1 90 ? 18.975 41.184 88.859 0.50 8.29 90 ARG D CA 1
ATOM 3427 C CA B ARG D 1 90 ? 18.880 41.178 88.933 0.50 8.11 90 ARG D CA 1
ATOM 3428 C C A ARG D 1 90 ? 18.953 42.282 89.926 0.50 8.23 90 ARG D C 1
ATOM 3429 C C B ARG D 1 90 ? 18.920 42.307 89.958 0.50 8.10 90 ARG D C 1
ATOM 3430 O O A ARG D 1 90 ? 18.359 42.113 90.988 0.50 7.75 90 ARG D O 1
ATOM 3431 O O B ARG D 1 90 ? 18.331 42.187 91.029 0.50 7.62 90 ARG D O 1
ATOM 3446 N N . CYS D 1 91 ? 19.586 43.410 89.617 1.00 8.21 91 CYS D N 1
ATOM 3447 C CA . CYS D 1 91 ? 19.610 44.558 90.515 1.00 8.42 91 CYS D CA 1
ATOM 3448 C C . CYS D 1 91 ? 18.196 45.079 90.806 1.00 8.05 91 CYS D C 1
ATOM 3449 O O . CYS D 1 91 ? 17.861 45.397 91.950 1.00 8.29 91 CYS D O 1
ATOM 3452 N N . ARG D 1 92 ? 17.352 45.135 89.776 1.00 7.84 92 ARG D N 1
ATOM 3453 C CA . ARG D 1 92 ? 15.982 45.583 89.995 1.00 8.18 92 ARG D CA 1
ATOM 3454 C C . ARG D 1 92 ? 15.285 44.711 91.050 1.00 8.28 92 ARG D C 1
ATOM 3455 O O . ARG D 1 92 ? 14.595 45.215 91.948 1.00 8.45 92 ARG D O 1
ATOM 3463 N N . GLN D 1 93 ? 15.471 43.392 90.960 1.00 7.88 93 GLN D N 1
ATOM 3464 C CA . GLN D 1 93 ? 14.854 42.484 91.917 1.00 8.49 93 GLN D CA 1
ATOM 3465 C C . GLN D 1 93 ? 15.404 42.692 93.328 1.00 8.26 93 GLN D C 1
ATOM 3466 O O . GLN D 1 93 ? 14.625 42.764 94.295 1.00 9.17 93 GLN D O 1
ATOM 3472 N N . VAL D 1 94 ? 16.728 42.790 93.455 1.00 7.89 94 VAL D N 1
ATOM 3473 C CA . VAL D 1 94 ? 17.328 42.960 94.777 1.00 8.30 94 VAL D CA 1
ATOM 3474 C C . VAL D 1 94 ? 16.893 44.294 95.391 1.00 7.97 94 VAL D C 1
ATOM 3475 O O . VAL D 1 94 ? 16.556 44.359 96.583 1.00 8.42 94 VAL D O 1
ATOM 3479 N N . LEU D 1 95 ? 16.895 45.342 94.574 1.00 8.66 95 LEU D N 1
ATOM 3480 C CA . LEU D 1 95 ? 16.471 46.672 95.028 1.00 8.81 95 LEU D CA 1
ATOM 3481 C C . LEU D 1 95 ? 15.016 46.666 95.489 1.00 9.35 95 LEU D C 1
ATOM 3482 O O . LEU D 1 95 ? 14.697 47.182 96.552 1.00 9.63 95 LEU D O 1
ATOM 3487 N N . LEU D 1 96 ? 14.133 46.067 94.688 1.00 9.66 96 LEU D N 1
ATOM 3488 C CA . LEU D 1 96 ? 12.722 45.974 95.057 1.00 11.01 96 LEU D CA 1
ATOM 3489 C C . LEU D 1 96 ? 12.544 45.241 96.380 1.00 10.20 96 LEU D C 1
ATOM 3490 O O . LEU D 1 96 ? 11.759 45.658 97.255 1.00 11.22 96 LEU D O 1
ATOM 3495 N N . ASP D 1 97 ? 13.278 44.142 96.535 1.00 9.49 97 ASP D N 1
ATOM 3496 C CA . ASP D 1 97 ? 13.114 43.298 97.708 1.00 9.50 97 ASP D CA 1
ATOM 3497 C C . ASP D 1 97 ? 13.692 43.895 98.989 1.00 9.28 97 ASP D C 1
ATOM 3498 O O . ASP D 1 97 ? 13.091 43.762 100.057 1.00 10.27 97 ASP D O 1
ATOM 3503 N N A LEU D 1 98 ? 14.830 44.576 98.884 0.50 8.88 98 LEU D N 1
ATOM 3504 N N B LEU D 1 98 ? 14.846 44.551 98.869 0.50 9.31 98 LEU D N 1
ATOM 3505 C CA A LEU D 1 98 ? 15.505 45.099 100.074 0.50 8.63 98 LEU D CA 1
ATOM 3506 C CA B LEU D 1 98 ? 15.564 45.089 100.024 0.50 9.43 98 LEU D CA 1
ATOM 3507 C C A LEU D 1 98 ? 15.245 46.572 100.348 0.50 8.98 98 LEU D C 1
ATOM 3508 C C B LEU D 1 98 ? 15.174 46.529 100.347 0.50 9.42 98 LEU D C 1
ATOM 3509 O O A LEU D 1 98 ? 15.408 47.031 101.482 0.50 9.32 98 LEU D O 1
ATOM 3510 O O B LEU D 1 98 ? 15.160 46.914 101.516 0.50 9.61 98 LEU D O 1
ATOM 3519 N N . HIS D 1 99 ? 14.856 47.314 99.317 1.00 8.79 99 HIS D N 1
ATOM 3520 C CA . HIS D 1 99 ? 14.508 48.723 99.490 1.00 8.86 99 HIS D CA 1
ATOM 3521 C C . HIS D 1 99 ? 13.308 49.065 98.620 1.00 9.43 99 HIS D C 1
ATOM 3522 O O . HIS D 1 99 ? 13.463 49.787 97.643 1.00 9.20 99 HIS D O 1
ATOM 3529 N N . PRO D 1 100 ? 12.116 48.544 98.980 1.00 10.29 100 PRO D N 1
ATOM 3530 C CA . PRO D 1 100 ? 10.938 48.761 98.112 1.00 10.58 100 PRO D CA 1
ATOM 3531 C C . PRO D 1 100 ? 10.558 50.216 97.882 1.00 11.10 100 PRO D C 1
ATOM 3532 O O . PRO D 1 100 ? 9.878 50.522 96.904 1.00 11.76 100 PRO D O 1
ATOM 3536 N N . GLY D 1 101 ? 11.019 51.108 98.749 1.00 11.05 101 GLY D N 1
ATOM 3537 C CA . GLY D 1 101 ? 10.740 52.532 98.585 1.00 11.17 101 GLY D CA 1
ATOM 3538 C C . GLY D 1 101 ? 11.721 53.287 97.703 1.00 11.35 101 GLY D C 1
ATOM 3539 O O . GLY D 1 101 ? 11.609 54.511 97.541 1.00 12.18 101 GLY D O 1
ATOM 3540 N N . ILE D 1 102 ? 12.684 52.571 97.121 1.00 10.59 102 ILE D N 1
ATOM 3541 C CA . ILE D 1 102 ? 13.765 53.211 96.379 1.00 10.91 102 ILE D CA 1
ATOM 3542 C C . ILE D 1 102 ? 13.348 53.647 94.967 1.00 10.85 102 ILE D C 1
ATOM 3543 O O . ILE D 1 102 ? 12.468 53.040 94.351 1.00 11.43 102 ILE D O 1
ATOM 3548 N N . LYS D 1 103 ? 13.984 54.713 94.494 1.00 11.51 103 LYS D N 1
ATOM 3549 C CA . LYS D 1 103 ? 13.926 55.133 93.105 1.00 12.07 103 LYS D CA 1
ATOM 3550 C C . LYS D 1 103 ? 15.283 54.884 92.463 1.00 11.77 103 LYS D C 1
ATOM 3551 O O . LYS D 1 103 ? 16.322 54.956 93.136 1.00 12.09 103 LYS D O 1
ATOM 3557 N N . ALA D 1 104 ? 15.277 54.590 91.166 1.00 11.46 104 ALA D N 1
ATOM 3558 C CA . ALA D 1 104 ? 16.512 54.508 90.395 1.00 11.08 104 ALA D CA 1
ATOM 3559 C C . ALA D 1 104 ? 16.553 55.631 89.378 1.00 11.06 104 ALA D C 1
ATOM 3560 O O . ALA D 1 104 ? 15.534 55.972 88.771 1.00 11.61 104 ALA D O 1
ATOM 3562 N N . ILE D 1 105 ? 17.731 56.221 89.227 1.00 11.38 105 ILE D N 1
ATOM 3563 C CA . ILE D 1 105 ? 17.932 57.249 88.204 1.00 12.27 105 ILE D CA 1
ATOM 3564 C C . ILE D 1 105 ? 18.282 56.581 86.873 1.00 12.71 105 ILE D C 1
ATOM 3565 O O . ILE D 1 105 ? 19.264 55.833 86.779 1.00 12.45 105 ILE D O 1
ATOM 3570 N N . VAL D 1 106 ? 17.460 56.852 85.861 1.00 13.19 106 VAL D N 1
ATOM 3571 C CA . VAL D 1 106 ? 17.637 56.296 84.519 1.00 14.18 106 VAL D CA 1
ATOM 3572 C C . VAL D 1 106 ? 17.532 57.431 83.504 1.00 14.91 106 VAL D C 1
ATOM 3573 O O . VAL D 1 106 ? 17.165 58.544 83.861 1.00 14.82 106 VAL D O 1
ATOM 3577 N N . LYS D 1 107 ? 17.867 57.162 82.248 1.00 15.85 107 LYS D N 1
ATOM 3578 C CA . LYS D 1 107 ? 17.680 58.174 81.207 1.00 17.55 107 LYS D CA 1
ATOM 3579 C C . LYS D 1 107 ? 16.256 58.112 80.675 1.00 18.61 107 LYS D C 1
ATOM 3580 O O . LYS D 1 107 ? 15.740 57.027 80.400 1.00 18.85 107 LYS D O 1
ATOM 3586 N N . ASP D 1 108 ? 15.620 59.276 80.550 1.00 19.86 108 ASP D N 1
ATOM 3587 C CA . ASP D 1 108 ? 14.290 59.358 79.938 1.00 21.60 108 ASP D CA 1
ATOM 3588 C C . ASP D 1 108 ? 14.397 59.262 78.416 1.00 22.49 108 ASP D C 1
ATOM 3589 O O . ASP D 1 108 ? 15.487 59.039 77.882 1.00 22.25 108 ASP D O 1
ATOM 3594 N N . SER D 1 109 ? 13.271 59.440 77.721 1.00 24.19 109 SER D N 1
ATOM 3595 C CA . SER D 1 109 ? 13.247 59.305 76.261 1.00 25.60 109 SER D CA 1
ATOM 3596 C C . SER D 1 109 ? 14.180 60.286 75.543 1.00 26.19 109 SER D C 1
ATOM 3597 O O . SER D 1 109 ? 14.667 59.998 74.445 1.00 26.88 109 SER D O 1
ATOM 3600 N N . ASP D 1 110 ? 14.436 61.429 76.179 1.00 26.38 110 ASP D N 1
ATOM 3601 C CA . ASP D 1 110 ? 15.332 62.454 75.636 1.00 26.33 110 ASP D CA 1
ATOM 3602 C C . ASP D 1 110 ? 16.784 62.293 76.098 1.00 25.74 110 ASP D C 1
ATOM 3603 O O . ASP D 1 110 ? 17.636 63.125 75.785 1.00 26.01 110 ASP D O 1
ATOM 3608 N N . GLY D 1 111 ? 17.063 61.229 76.850 1.00 24.79 111 GLY D N 1
ATOM 3609 C CA . GLY D 1 111 ? 18.419 60.957 77.335 1.00 23.72 111 GLY D CA 1
ATOM 3610 C C . GLY D 1 111 ? 18.785 61.698 78.613 1.00 22.88 111 GLY D C 1
ATOM 3611 O O . GLY D 1 111 ? 19.946 61.689 79.024 1.00 23.07 111 GLY D O 1
ATOM 3612 N N . GLN D 1 112 ? 17.791 62.326 79.236 1.00 22.04 112 GLN D N 1
ATOM 3613 C CA . GLN D 1 112 ? 17.981 63.155 80.432 1.00 21.35 112 GLN D CA 1
ATOM 3614 C C . GLN D 1 112 ? 17.655 62.387 81.714 1.00 20.35 112 GLN D C 1
ATOM 3615 O O . GLN D 1 112 ? 16.754 61.552 81.716 1.00 19.79 112 GLN D O 1
ATOM 3621 N N . PRO D 1 113 ? 18.366 62.686 82.818 1.00 19.39 113 PRO D N 1
ATOM 3622 C CA . PRO D 1 113 ? 18.146 61.912 84.047 1.00 18.82 113 PRO D CA 1
ATOM 3623 C C . PRO D 1 113 ? 16.757 62.066 84.648 1.00 18.38 113 PRO D C 1
ATOM 3624 O O . PRO D 1 113 ? 16.229 63.181 84.752 1.00 18.42 113 PRO D O 1
ATOM 3628 N N . THR D 1 114 ? 16.174 60.942 85.050 1.00 17.27 114 THR D N 1
ATOM 3629 C CA . THR D 1 114 ? 14.899 60.936 85.748 1.00 17.02 114 THR D CA 1
ATOM 3630 C C . THR D 1 114 ? 14.918 59.859 86.835 1.00 16.56 114 THR D C 1
ATOM 3631 O O . THR D 1 114 ? 15.489 58.791 86.638 1.00 16.45 114 THR D O 1
ATOM 3635 N N . ALA D 1 115 ? 14.324 60.161 87.983 1.00 16.30 115 ALA D N 1
ATOM 3636 C CA . ALA D 1 115 ? 14.252 59.208 89.091 1.00 16.23 115 ALA D CA 1
ATOM 3637 C C . ALA D 1 115 ? 12.897 58.504 89.087 1.00 16.40 115 ALA D C 1
ATOM 3638 O O . ALA D 1 115 ? 11.852 59.137 89.268 1.00 16.98 115 ALA D O 1
ATOM 3640 N N . VAL D 1 116 ? 12.916 57.192 88.880 1.00 15.64 116 VAL D N 1
ATOM 3641 C CA . VAL D 1 116 ? 11.671 56.421 88.787 1.00 15.67 116 VAL D CA 1
ATOM 3642 C C . VAL D 1 116 ? 11.575 55.368 89.888 1.00 15.05 116 VAL D C 1
ATOM 3643 O O . VAL D 1 116 ? 12.587 54.768 90.273 1.00 15.03 116 VAL D O 1
ATOM 3647 N N . GLY D 1 117 ? 10.366 55.144 90.393 1.00 14.14 117 GLY D N 1
ATOM 3648 C CA . GLY D 1 117 ? 10.128 54.113 91.396 1.00 13.70 117 GLY D CA 1
ATOM 3649 C C . GLY D 1 117 ? 10.592 52.763 90.879 1.00 13.07 117 GLY D C 1
ATOM 3650 O O . GLY D 1 117 ? 10.417 52.438 89.702 1.00 12.41 117 GLY D O 1
ATOM 3651 N N . ILE D 1 118 ? 11.199 51.976 91.757 1.00 13.17 118 ILE D N 1
ATOM 3652 C CA . ILE D 1 118 ? 11.712 50.669 91.359 1.00 13.82 118 ILE D CA 1
ATOM 3653 C C . ILE D 1 118 ? 10.637 49.765 90.734 1.00 14.42 118 ILE D C 1
ATOM 3654 O O . ILE D 1 118 ? 10.930 49.046 89.779 1.00 14.33 118 ILE D O 1
ATOM 3659 N N . ARG D 1 119 ? 9.403 49.836 91.238 1.00 15.28 119 ARG D N 1
ATOM 3660 C CA . ARG D 1 119 ? 8.297 49.030 90.690 1.00 16.62 119 ARG D CA 1
ATOM 3661 C C . ARG D 1 119 ? 8.023 49.321 89.218 1.00 16.83 119 ARG D C 1
ATOM 3662 O O . ARG D 1 119 ? 7.594 48.430 88.475 1.00 17.11 119 ARG D O 1
ATOM 3670 N N . GLU D 1 120 ? 8.285 50.553 88.789 1.00 16.72 120 GLU D N 1
ATOM 3671 C CA . GLU D 1 120 ? 8.115 50.935 87.380 1.00 17.05 120 GLU D CA 1
ATOM 3672 C C . GLU D 1 120 ? 9.117 50.239 86.462 1.00 16.66 120 GLU D C 1
ATOM 3673 O O . GLU D 1 120 ? 8.915 50.168 85.255 1.00 17.46 120 GLU D O 1
ATOM 3679 N N . LEU D 1 121 ? 10.206 49.737 87.039 1.00 15.42 121 LEU D N 1
ATOM 3680 C CA . LEU D 1 121 ? 11.236 49.057 86.270 1.00 14.70 121 LEU D CA 1
ATOM 3681 C C . LEU D 1 121 ? 11.070 47.541 86.327 1.00 14.54 121 LEU D C 1
ATOM 3682 O O . LEU D 1 121 ? 11.771 46.811 85.621 1.00 13.79 121 LEU D O 1
ATOM 3687 N N . LEU D 1 122 ? 10.135 47.088 87.157 1.00 14.91 122 LEU D N 1
ATOM 3688 C CA . LEU D 1 122 ? 9.928 45.661 87.413 1.00 15.76 122 LEU D CA 1
ATOM 3689 C C . LEU D 1 122 ? 8.476 45.364 87.798 1.00 16.96 122 LEU D C 1
ATOM 3690 O O . LEU D 1 122 ? 8.178 45.084 88.957 1.00 17.77 122 LEU D O 1
ATOM 3695 N N . PRO D 1 123 ? 7.567 45.432 86.816 1.00 17.71 123 PRO D N 1
ATOM 3696 C CA . PRO D 1 123 ? 6.145 45.175 87.066 1.00 19.06 123 PRO D CA 1
ATOM 3697 C C . PRO D 1 123 ? 5.869 43.775 87.614 1.00 19.78 123 PRO D C 1
ATOM 3698 O O . PRO D 1 123 ? 6.539 42.811 87.250 1.00 20.07 123 PRO D O 1
#

Organism: Aspergillus terreus (NCBI:txid33178)

InterPro domains:
  IPR002125 Cytidine and deoxycytidylate deaminase domain [PF00383] (9-99)
  IPR002125 Cytidine and deoxycytidylate deaminase domain [PS51747] (1-129)
  IPR016192 APOBEC/CMP deaminase, zinc-binding [PS00903] (54-95)
  IPR016193 Cytidine deaminase-like [SSF53927] (4-126)
  IPR050202 Cytidine and Deoxycytidylate Deaminase [PTHR11644] (9-126)

Solvent-accessible surface area: 19514 Å² total; per-residue (Å²): 184,34,59,155,85,26,45,46,0,34,116,110,0,46,61,19,6,91,78,14,95,130,27,164,46,39,19,18,0,0,0,0,13,2,79,85,35,104,44,19,34,0,0,16,0,77,9,71,0,1,4,1,18,0,7,0,0,0,1,0,29,2,9,19,40,44,6,51,109,3,51,3,1,2,3,5,1,15,123,138,85,22,15,4,13,4,5,0,0,0,1,24,0,0,42,68,31,13,62,64,1,90,0,0,1,95,54,121,117,34,103,42,43,27,27,22,1,145,119,2,22,40,113,185,30,56,162,83,24,41,40,0,35,113,106,0,50,55,19,12,109,76,20,98,146,27,167,50,39,22,22,0,0,0,0,10,2,75,85,32,107,41,19,31,0,0,15,0,81,10,65,0,0,4,2,19,0,8,0,0,0,1,0,28,2,10,17,40,46,5,52,87,3,51,2,1,3,3,6,1,18,122,147,109,30,20,48,53,6,21,0,0,0,14,2,0,0,17,68,32,14,67,70,1,93,1,0,6,103,62,124,117,33,102,45,43,29,34,28,2,148,124,0,6,45,52,32,46,99,127,178,53,44,159,76,21,52,53,0,34,122,99,0,39,58,16,5,86,77,16,97,134,28,169,47,40,23,23,0,0,0,0,35,3,77,80,63,90,49,20,29,0,0,18,0,78,8,48,0,1,4,1,19,1,8,0,0,0,1,0,28,3,9,18,35,40,3,61,95,5,52,5,1,3,2,5,1,15,114,136,112,26,20,52,57,5,19,0,1,0,10,25,0,0,44,70,33,13,60,67,1,93,0,0,10,110,56,122,122,34,110,35,40,26,33,25,1,144,122,12,22,42,117,182,39,55,160,93,30,41,39,0,36,114,101,0,44,60,19,5,86,78,14,98,134,27,169,52,39,22,23,0,0,0,0,12,1,78,95,36,96,43,22,33,0,0,15,0,80,9,63,0,0,4,1,20,0,8,0,0,0,1,0,30,2,9,20,42,46,6,50,99,2,51,4,2,3,3,6,0,14,114,136,113,29,18,56,58,8,19,0,0,0,17,22,0,0,36,68,29,11,63,68,2,91,1,1,5,106,56,122,119,35,106,45,44,27,34,21,1,136,115,0,8,89

Secondary structure (DSSP, 8-state):
---HHHHHHHHHHHHHHHHS---SSS-EEEEEEETTS-EEEEE----TTTPPPHHHHHHHHHHHTT---EEEEEEEETTTTEEEPPPHHHHHHHHHH-TT-EEEEE-TTS-EEEEEGGGGS--/---HHHHHHHHHHHHHHTTS---SSS-EEEEEEETTS-EEEEE----TTTPPPHHHHHHHHHHHTT---EEEEEEEETTTTEE-PPPHHHHHHHHHH-TT-EEEEE-TTS-EEEEEGGGGSSS----/---HHHHHHHHHHHHHHHTS---SSS-EEEEEEETTS-EEEEE----TTTPPPHHHHHHHHHHHTT---EEEEEEEETTTTEEEPPPHHHHHHHHHH-TT-EEEEE-TTS-EEEEEGGGGS--/---HHHHHHHHHHHHHHHTS---SSS-EEEEEEETTS-EEEEE----TTTPPPHHHHHHHHHHHTT---EEEEEEEETTTTEE-PPPHHHHHHHHHH-TT-EEEEE-TTS-EEEEEGGGG--

B-factor: mean 15.96, std 9.53, range [5.65, 171.4]

Nearest PDB structures (foldseek):
  2z3j-assembly1_D  TM=1.006E+00  e=1.675E-23  Aspergillus terreus
  2z3g-assembly1_B  TM=1.004E+00  e=1.675E-23  Aspergillus terreus
  2z3i-assembly1_D  TM=1.002E+00  e=1.444E-22  Aspergillus terreus
  3oj6-assembly1_C  TM=9.842E-01  e=6.184E-19  Coccidioides immitis
  2fr6-assembly1_A  TM=7.792E-01  e=1.285E-08  Mus musculus

Foldseek 3Di:
DDDPLQVVQLVVQVCVQAVDPPDPQFWKKKWWAFPVGDIFMATFGDDPVCTDHRLVRRVVRCVVVVRPATAEMWMQGPPRRGTDWDDPVSLVVCCVRHQNYWYWDQDPVRHTDTHRSDVVVDD/DDDPLQVVFLVVQVVVQVPDDPDPQFWKKKWWAAPVSDIFMATFGDDPVCTDHRLVRRVVRCVVVVRPATAEMWMQGPPRPGTDDDDPVSLVVCCVRHVNHWYWDADPVGDTDTGGSCVVAPPHDDD/DADPVRVVQQVVQQCVQAVDPPDPQFWKKKWWAAPVGDIFMATFGDDPVCTDHRLVRRVVRCVVVVRQATAEMWMQGHPRRGTDWDDPVSLVVCCVRHQNHWYWDADPVGDTDTHRSQVVVDD/DDDPLQVVFQVVQQCVQAVDPPDPQWWKKKWWAFPVGDIFMATWGDDPVQTDHRLVRRVVRCVVVVRPATAEMWMQGHPRRGTDDDDPVSLVVCCVRHVNHWYWDADPVGHTDTGGSVVVPD

CATH classification: 3.40.140.10

Radius of gyration: 22.39 Å; Cα contacts (8 Å, |Δi|>4): 1396; chains: 4; bounding box: 58×67×51 Å

Sequence (495 aa):
PLSQEESTTLIERATATINSIPISEEDYSVASAALSSDGRIFTGVNVYHFTGGPCAELVVLGTAAAAAAGNLTCIVAIGNENRGILSPCGRRCRQVLLDLHPGIKAIVKDSDGQPTAVGIRELLPSPLSQEESTLIERRATATINSIPISEDYSVASAALLSSSDGRIFTGVNVYHFTGGPCAELVVLLGTAAAAAAGNLTCIVAIGNENRGILSSPCGRRCRQVLLDLHPGIKAIVKDSDGQPTAVGIRELLPSGYVWPLSQEESTLIERRATATINSIPISEDYSVASAALSSDGRIFTGVNVYHFTGGPCAELVVLGTAAAAAAGNLTCIVAIGNENRGILSSPCGRRCRQVLLDLHPGIKAIVKDSDGQPTAVGIRELLPSPLSQEESTLIERATATINSIPISEDYSVASAALSSDGRIFTGVNVYHFTGGPCAELVVLGTAAAAAAGNLTCIVAIGNENRGILSSPCGRRCRQVLLDLLHPGIKAIVKDSDGQPTAVGIRELLP